Protein AF-0000000076683449 (afdb_homodimer)

Organism: NCBI:txid1408189

Secondary structure (DSSP, 8-state):
-----HHHHHHHHHHHHHHHHHHHHHTTT----SSS-THHHHHHHHHHHHHHHHHHHHHHH---EEETTTB----SSSEEEEEEEEESHHHHHHT-S--EEEEEEEETTEEEEEEEEEGGGTEEEEEETTTEEEETTEEE---TTS-SPPEEEE--S---TTSSS-HHHHHHHHHHHHHH--EEEB-S-HHHHHHHHHTTS-SEEEE----HHHHHHHHHHHHHTT-EEE-TTSSBP-TT--SEEEESHHHHHHHHHHHHTSPPPTT---/-----HHHHHHHHHHHHHHHHHHHHHTTT----SSS-HHHHHHHHHHHHHHHHHHHHHHHH---EEETTTB----SSSEEEEEEEEESHHHHHHT-S--EEEEEEEETTEEEEEEEEEGGGTEEEEEETTTEEEETTEEE---TTS-SPPEEEE------TT-SS-HHHHHHHHHHHHHH--EEEB-S-HHHHHHHHHTTS-SEEEE----HHHHHHHHHHHHHTT-EEE-TTSSBP-TT--SEEEESHHHHHHHHHHHHTSPPPTT---

Structure (mmCIF, N/CA/C/O backbone):
data_AF-0000000076683449-model_v1
#
loop_
_entity.id
_entity.type
_entity.pdbx_description
1 polymer 'Inositol phosphatase'
#
loop_
_atom_site.group_PDB
_atom_site.id
_atom_site.type_symbol
_atom_site.label_atom_id
_atom_site.label_alt_id
_atom_site.label_comp_id
_atom_site.label_asym_id
_atom_site.label_entity_id
_atom_site.label_seq_id
_atom_site.pdbx_PDB_ins_code
_atom_site.Cartn_x
_atom_site.Cartn_y
_atom_site.Cartn_z
_atom_site.occupancy
_atom_site.B_iso_or_equiv
_atom_site.auth_seq_id
_atom_site.auth_comp_id
_atom_site.auth_asym_id
_atom_site.auth_atom_id
_atom_site.pdbx_PDB_model_num
ATOM 1 N N . MET A 1 1 ? 2.51 -33.469 -29.297 1 37.62 1 MET A N 1
ATOM 2 C CA . MET A 1 1 ? 1.954 -32.25 -28.781 1 37.62 1 MET A CA 1
ATOM 3 C C . MET A 1 1 ? 2.986 -31.109 -28.828 1 37.62 1 MET A C 1
ATOM 5 O O . MET A 1 1 ? 4.094 -31.266 -28.297 1 37.62 1 MET A O 1
ATOM 9 N N . GLU A 1 2 ? 3.062 -30.234 -29.75 1 46.03 2 GLU A N 1
ATOM 10 C CA . GLU A 1 2 ? 4.07 -29.234 -30.078 1 46.03 2 GLU A CA 1
ATOM 11 C C . GLU A 1 2 ? 4.504 -28.469 -28.828 1 46.03 2 GLU A C 1
ATOM 13 O O . GLU A 1 2 ? 3.719 -28.312 -27.891 1 46.03 2 GLU A O 1
ATOM 18 N N . ALA A 1 3 ? 5.844 -28.422 -28.5 1 62.47 3 ALA A N 1
ATOM 19 C CA . ALA A 1 3 ? 6.527 -27.922 -27.312 1 62.47 3 ALA A CA 1
ATOM 20 C C . ALA A 1 3 ? 5.965 -26.578 -26.891 1 62.47 3 ALA A C 1
ATOM 22 O O . ALA A 1 3 ? 5.848 -25.656 -27.703 1 62.47 3 ALA A O 1
ATOM 23 N N . LEU A 1 4 ? 5.055 -26.547 -25.875 1 82.5 4 LEU A N 1
ATOM 24 C CA . LEU A 1 4 ? 4.492 -25.328 -25.312 1 82.5 4 LEU A CA 1
ATOM 25 C C . LEU A 1 4 ? 5.578 -24.281 -25.109 1 82.5 4 LEU A C 1
ATOM 27 O O . LEU A 1 4 ? 6.57 -24.531 -24.422 1 82.5 4 LEU A O 1
ATOM 31 N N . GLU A 1 5 ? 5.551 -23.266 -26.062 1 92.38 5 GLU A N 1
ATOM 32 C CA . GLU A 1 5 ? 6.516 -22.172 -25.938 1 92.38 5 GLU A CA 1
ATOM 33 C C . GLU A 1 5 ? 6.023 -21.094 -24.969 1 92.38 5 GLU A C 1
ATOM 35 O O . GLU A 1 5 ? 5.047 -20.406 -25.266 1 92.38 5 GLU A O 1
ATOM 40 N N . PRO A 1 6 ? 6.648 -20.984 -23.844 1 96.44 6 PRO A N 1
ATOM 41 C CA . PRO A 1 6 ? 6.16 -20.094 -22.781 1 96.44 6 PRO A CA 1
ATOM 42 C C . PRO A 1 6 ? 5.949 -18.656 -23.266 1 96.44 6 PRO A C 1
ATOM 44 O O . PRO A 1 6 ? 4.973 -18.016 -22.891 1 96.44 6 PRO A O 1
ATOM 47 N N . ARG A 1 7 ? 6.785 -18.172 -24.109 1 95.94 7 ARG A N 1
ATOM 48 C CA . ARG A 1 7 ? 6.656 -16.797 -24.594 1 95.94 7 ARG A CA 1
ATOM 49 C C . ARG A 1 7 ? 5.402 -16.641 -25.438 1 95.94 7 ARG A C 1
ATOM 51 O O . ARG A 1 7 ? 4.754 -15.586 -25.406 1 95.94 7 ARG A O 1
ATOM 58 N N . ALA A 1 8 ? 5.137 -17.594 -26.234 1 96.19 8 ALA A N 1
ATOM 59 C CA . ALA A 1 8 ? 3.912 -17.562 -27.031 1 96.19 8 ALA A CA 1
ATOM 60 C C . ALA A 1 8 ? 2.676 -17.578 -26.125 1 96.19 8 ALA A C 1
ATOM 62 O O . ALA A 1 8 ? 1.705 -16.859 -26.391 1 96.19 8 ALA A O 1
ATOM 63 N N . MET A 1 9 ? 2.748 -18.375 -25.141 1 97.75 9 MET A N 1
ATOM 64 C CA . MET A 1 9 ? 1.64 -18.453 -24.188 1 97.75 9 MET A CA 1
ATOM 65 C C . MET A 1 9 ? 1.485 -17.156 -23.422 1 97.75 9 MET A C 1
ATOM 67 O O . MET A 1 9 ? 0.369 -16.75 -23.094 1 97.75 9 MET A O 1
ATOM 71 N N . LEU A 1 10 ? 2.613 -16.531 -23.109 1 98.38 10 LEU A N 1
ATOM 72 C CA . LEU A 1 10 ? 2.582 -15.227 -22.438 1 98.38 10 LEU A CA 1
ATOM 73 C C . LEU A 1 10 ? 1.82 -14.203 -23.281 1 98.38 10 LEU A C 1
ATOM 75 O O . LEU A 1 10 ? 1.024 -13.43 -22.75 1 98.38 10 LEU A O 1
ATOM 79 N N . ALA A 1 11 ? 2.037 -14.219 -24.547 1 97.38 11 ALA A N 1
ATOM 80 C CA . ALA A 1 11 ? 1.354 -13.297 -25.453 1 97.38 11 ALA A CA 1
ATOM 81 C C . ALA A 1 11 ? -0.156 -13.516 -25.422 1 97.38 11 ALA A C 1
ATOM 83 O O . ALA A 1 11 ? -0.929 -12.555 -25.422 1 97.38 11 ALA A O 1
ATOM 84 N N . ILE A 1 12 ? -0.563 -14.75 -25.406 1 97.38 12 ILE A N 1
ATOM 85 C CA . ILE A 1 12 ? -1.979 -15.094 -25.328 1 97.38 12 ILE A CA 1
ATOM 86 C C . ILE A 1 12 ? -2.557 -14.578 -24 1 97.38 12 ILE A C 1
ATOM 88 O O . ILE A 1 12 ? -3.637 -13.984 -23.984 1 97.38 12 ILE A O 1
ATOM 92 N N . ALA A 1 13 ? -1.862 -14.789 -22.969 1 98.44 13 ALA A N 1
ATOM 93 C CA . ALA A 1 13 ? -2.301 -14.375 -21.625 1 98.44 13 ALA A CA 1
ATOM 94 C C . ALA A 1 13 ? -2.443 -12.852 -21.547 1 98.44 13 ALA A C 1
ATOM 96 O O . ALA A 1 13 ? -3.428 -12.344 -21.016 1 98.44 13 ALA A O 1
ATOM 97 N N . GLU A 1 14 ? -1.454 -12.117 -22.062 1 98.31 14 GLU A N 1
ATOM 98 C CA . GLU A 1 14 ? -1.505 -10.656 -22.062 1 98.31 14 GLU A CA 1
ATOM 99 C C . GLU A 1 14 ? -2.703 -10.148 -22.844 1 98.31 14 GLU A C 1
ATOM 101 O O . GLU A 1 14 ? -3.391 -9.219 -22.406 1 98.31 14 GLU A O 1
ATOM 106 N N . ALA A 1 15 ? -2.924 -10.75 -23.969 1 97.69 15 ALA A N 1
ATOM 107 C CA . ALA A 1 15 ? -4.066 -10.359 -24.781 1 97.69 15 ALA A CA 1
ATOM 108 C C . ALA A 1 15 ? -5.379 -10.609 -24.062 1 97.69 15 ALA A C 1
ATOM 110 O O . ALA A 1 15 ? -6.305 -9.797 -24.141 1 97.69 15 ALA A O 1
ATOM 111 N N . ALA A 1 16 ? -5.465 -11.742 -23.422 1 98.38 16 ALA A N 1
ATOM 112 C CA . ALA A 1 16 ? -6.66 -12.055 -22.641 1 98.38 16 ALA A CA 1
ATOM 113 C C . ALA A 1 16 ? -6.902 -11.016 -21.562 1 98.38 16 ALA A C 1
ATOM 115 O O . ALA A 1 16 ? -8.031 -10.547 -21.375 1 98.38 16 ALA A O 1
ATOM 116 N N . LEU A 1 17 ? -5.84 -10.625 -20.844 1 98.44 17 LEU A N 1
ATOM 117 C CA . LEU A 1 17 ? -5.945 -9.656 -19.766 1 98.44 17 LEU A CA 1
ATOM 118 C C . LEU A 1 17 ? -6.324 -8.281 -20.297 1 98.44 17 LEU A C 1
ATOM 120 O O . LEU A 1 17 ? -7.055 -7.531 -19.656 1 98.44 17 LEU A O 1
ATOM 124 N N . ASP A 1 18 ? -5.852 -7.934 -21.5 1 97.94 18 ASP A N 1
ATOM 125 C CA . ASP A 1 18 ? -6.23 -6.676 -22.141 1 97.94 18 ASP A CA 1
ATOM 126 C C . ASP A 1 18 ? -7.742 -6.594 -22.328 1 97.94 18 ASP A C 1
ATOM 128 O O . ASP A 1 18 ? -8.336 -5.523 -22.188 1 97.94 18 ASP A O 1
ATOM 132 N N . GLU A 1 19 ? -8.367 -7.688 -22.562 1 97.06 19 GLU A N 1
ATOM 133 C CA . GLU A 1 19 ? -9.789 -7.727 -22.859 1 97.06 19 GLU A CA 1
ATOM 134 C C . GLU A 1 19 ? -10.625 -7.496 -21.594 1 97.06 19 GLU A C 1
ATOM 136 O O . GLU A 1 19 ? -11.781 -7.086 -21.688 1 97.06 19 GLU A O 1
ATOM 141 N N . VAL A 1 20 ? -10.008 -7.73 -20.438 1 96.44 20 VAL A N 1
ATOM 142 C CA . VAL A 1 20 ? -10.836 -7.684 -19.234 1 96.44 20 VAL A CA 1
ATOM 143 C C . VAL A 1 20 ? -10.398 -6.523 -18.344 1 96.44 20 VAL A C 1
ATOM 145 O O . VAL A 1 20 ? -10.992 -6.273 -17.297 1 96.44 20 VAL A O 1
ATOM 148 N N . GLU A 1 21 ? -9.391 -5.812 -18.688 1 94.31 21 GLU A N 1
ATOM 149 C CA . GLU A 1 21 ? -8.859 -4.73 -17.859 1 94.31 21 GLU A CA 1
ATOM 150 C C . GLU A 1 21 ? -9.922 -3.668 -17.594 1 94.31 21 GLU A C 1
ATOM 152 O O . GLU A 1 21 ? -9.992 -3.105 -16.5 1 94.31 21 GLU A O 1
ATOM 157 N N . GLY A 1 22 ? -10.672 -3.334 -18.594 1 90.81 22 GLY A N 1
ATOM 158 C CA . GLY A 1 22 ? -11.758 -2.375 -18.438 1 90.81 22 GLY A CA 1
ATOM 159 C C . GLY A 1 22 ? -12.781 -2.799 -17.406 1 90.81 22 GLY A C 1
ATOM 160 O O . GLY A 1 22 ? -13.266 -1.972 -16.625 1 90.81 22 GLY A O 1
ATOM 161 N N . LEU A 1 23 ? -13.148 -4.105 -17.375 1 90.06 23 LEU A N 1
ATOM 162 C CA . LEU A 1 23 ? -14.078 -4.652 -16.406 1 90.06 23 LEU A CA 1
ATOM 163 C C . LEU A 1 23 ? -13.539 -4.484 -14.984 1 90.06 23 LEU A C 1
ATOM 165 O O . LEU A 1 23 ? -14.289 -4.164 -14.062 1 90.06 23 LEU A O 1
ATOM 169 N N . PHE A 1 24 ? -12.258 -4.617 -14.852 1 91.62 24 PHE A N 1
ATOM 170 C CA . PHE A 1 24 ? -11.578 -4.504 -13.562 1 91.62 24 PHE A CA 1
ATOM 171 C C . PHE A 1 24 ? -11.641 -3.074 -13.039 1 91.62 24 PHE A C 1
ATOM 173 O O . PHE A 1 24 ? -11.984 -2.844 -11.883 1 91.62 24 PHE A O 1
ATOM 180 N N . ALA A 1 25 ? -11.344 -2.139 -13.883 1 86 25 ALA A N 1
ATOM 181 C CA . ALA A 1 25 ? -11.219 -0.737 -13.484 1 86 25 ALA A CA 1
ATOM 182 C C . ALA A 1 25 ? -12.594 -0.108 -13.258 1 86 25 ALA A C 1
ATOM 184 O O . ALA A 1 25 ? -12.742 0.782 -12.422 1 86 25 ALA A O 1
ATOM 185 N N . GLU A 1 26 ? -13.5 -0.483 -14.008 1 78.81 26 GLU A N 1
ATOM 186 C CA . GLU A 1 26 ? -14.836 0.098 -13.945 1 78.81 26 GLU A CA 1
ATOM 187 C C . GLU A 1 26 ? -15.492 -0.179 -12.594 1 78.81 26 GLU A C 1
ATOM 189 O O . GLU A 1 26 ? -16.297 0.627 -12.109 1 78.81 26 GLU A O 1
ATOM 194 N N . HIS A 1 27 ? -15.109 -1.203 -12.008 1 65.75 27 HIS A N 1
ATOM 195 C CA . HIS A 1 27 ? -15.812 -1.634 -10.812 1 65.75 27 HIS A CA 1
ATOM 196 C C . HIS A 1 27 ? -15.086 -1.184 -9.547 1 65.75 27 HIS A C 1
ATOM 198 O O . HIS A 1 27 ? -15.523 -1.47 -8.438 1 65.75 27 HIS A O 1
ATOM 204 N N . VAL A 1 28 ? -13.938 -0.548 -9.836 1 64.06 28 VAL A N 1
ATOM 205 C CA . VAL A 1 28 ? -13.164 -0.164 -8.664 1 64.06 28 VAL A CA 1
ATOM 206 C C . VAL A 1 28 ? -13.797 1.066 -8.008 1 64.06 28 VAL A C 1
ATOM 208 O O . VAL A 1 28 ? -14.039 2.074 -8.68 1 64.06 28 VAL A O 1
ATOM 211 N N . GLY A 1 29 ? -13.867 1.021 -6.867 1 54.19 29 GLY A N 1
ATOM 212 C CA . GLY A 1 29 ? -14.406 2.125 -6.09 1 54.19 29 GLY A CA 1
ATOM 213 C C . GLY A 1 29 ? -15.703 2.672 -6.648 1 54.19 29 GLY A C 1
ATOM 214 O O . GLY A 1 29 ? -16.016 3.854 -6.473 1 54.19 29 GLY A O 1
ATOM 215 N N . SER A 1 30 ? -16.219 2.027 -7.82 1 44.75 30 SER A N 1
ATOM 216 C CA . SER A 1 30 ? -17.484 2.586 -8.266 1 44.75 30 SER A CA 1
ATOM 217 C C . SER A 1 30 ? -18.125 3.451 -7.184 1 44.75 30 SER A C 1
ATOM 219 O O . SER A 1 30 ? -17.875 3.25 -5.996 1 44.75 30 SER A O 1
ATOM 221 N N . GLU A 1 31 ? -18.469 4.633 -7.746 1 41.03 31 GLU A N 1
ATOM 222 C CA . GLU A 1 31 ? -19.016 5.727 -6.949 1 41.03 31 GLU A CA 1
ATOM 223 C C . GLU A 1 31 ? -19.5 5.23 -5.59 1 41.03 31 GLU A C 1
ATOM 225 O O . GLU A 1 31 ? -20.078 4.145 -5.488 1 41.03 31 GLU A O 1
ATOM 230 N N . PRO A 1 32 ? -18.797 5.887 -4.438 1 37.31 32 PRO A N 1
ATOM 231 C CA . PRO A 1 32 ? -19.656 5.734 -3.258 1 37.31 32 PRO A CA 1
ATOM 232 C C . PRO A 1 32 ? -21.141 5.551 -3.615 1 37.31 32 PRO A C 1
ATOM 234 O O . PRO A 1 32 ? -21.797 6.516 -4 1 37.31 32 PRO A O 1
ATOM 237 N N . VAL A 1 33 ? -21.531 5.109 -4.688 1 32.28 33 VAL A N 1
ATOM 238 C CA . VAL A 1 33 ? -22.984 5.039 -4.863 1 32.28 33 VAL A CA 1
ATOM 239 C C . VAL A 1 33 ? -23.625 4.527 -3.58 1 32.28 33 VAL A C 1
ATOM 241 O O . VAL A 1 33 ? -23.219 3.498 -3.037 1 32.28 33 VAL A O 1
ATOM 244 N N . ILE A 1 34 ? -24.234 5.48 -2.85 1 30.62 34 ILE A N 1
ATOM 245 C CA . ILE A 1 34 ? -25.188 5.312 -1.763 1 30.62 34 ILE A CA 1
ATOM 246 C C . ILE A 1 34 ? -25.781 3.902 -1.802 1 30.62 34 ILE A C 1
ATOM 248 O O . ILE A 1 34 ? -26.281 3.404 -0.793 1 30.62 34 ILE A O 1
ATOM 252 N N . THR A 1 35 ? -26.234 3.479 -2.93 1 29.94 35 THR A N 1
ATOM 253 C CA . THR A 1 35 ? -27.266 2.459 -2.84 1 29.94 35 THR A CA 1
ATOM 254 C C . THR A 1 35 ? -26.656 1.085 -2.574 1 29.94 35 THR A C 1
ATOM 256 O O . THR A 1 35 ? -27.141 0.343 -1.714 1 29.94 35 THR A O 1
ATOM 259 N N . LYS A 1 36 ? -26.172 0.333 -3.645 1 36.41 36 LYS A N 1
ATOM 260 C CA . LYS A 1 36 ? -26.219 -1.112 -3.443 1 36.41 36 LYS A CA 1
ATOM 261 C C . LYS A 1 36 ? -25.047 -1.585 -2.58 1 36.41 36 LYS A C 1
ATOM 263 O O . LYS A 1 36 ? -24 -0.924 -2.514 1 36.41 36 LYS A O 1
ATOM 268 N N . ALA A 1 37 ? -25.062 -2.6 -1.804 1 39.03 37 ALA A N 1
ATOM 269 C CA . ALA A 1 37 ? -24.203 -3.305 -0.858 1 39.03 37 ALA A CA 1
ATOM 270 C C . ALA A 1 37 ? -22.828 -3.574 -1.463 1 39.03 37 ALA A C 1
ATOM 272 O O . ALA A 1 37 ? -22.719 -4.254 -2.484 1 39.03 37 ALA A O 1
ATOM 273 N N . ARG A 1 38 ? -21.688 -2.717 -1.407 1 45.72 38 ARG A N 1
ATOM 274 C CA . ARG A 1 38 ? -20.281 -2.791 -1.793 1 45.72 38 ARG A CA 1
ATOM 275 C C . ARG A 1 38 ? -19.828 -4.242 -1.91 1 45.72 38 ARG A C 1
ATOM 277 O O . ARG A 1 38 ? -19.047 -4.578 -2.799 1 45.72 38 ARG A O 1
ATOM 284 N N . GLY A 1 39 ? -20.109 -5.133 -0.988 1 50.47 39 GLY A N 1
ATOM 285 C CA . GLY A 1 39 ? -19.797 -6.555 -0.962 1 50.47 39 GLY A CA 1
ATOM 286 C C . GLY A 1 39 ? -20.234 -7.285 -2.219 1 50.47 39 GLY A C 1
ATOM 287 O O . GLY A 1 39 ? -19.531 -8.172 -2.705 1 50.47 39 GLY A O 1
ATOM 288 N N . ASP A 1 40 ? -21.125 -6.699 -2.932 1 61.97 40 ASP A N 1
ATOM 289 C CA . ASP A 1 40 ? -21.734 -7.391 -4.062 1 61.97 40 ASP A CA 1
ATOM 290 C C . ASP A 1 40 ? -21 -7.074 -5.363 1 61.97 40 ASP A C 1
ATOM 292 O O . ASP A 1 40 ? -20.891 -7.93 -6.242 1 61.97 40 ASP A O 1
ATOM 296 N N . PHE A 1 41 ? -20.203 -6 -5.344 1 67.38 41 PHE A N 1
ATOM 297 C CA . PHE A 1 41 ? -19.594 -5.555 -6.59 1 67.38 41 PHE A CA 1
ATOM 298 C C . PHE A 1 41 ? -18.312 -6.324 -6.867 1 67.38 41 PHE A C 1
ATOM 300 O O . PHE A 1 41 ? -18.062 -6.734 -8 1 67.38 41 PHE A O 1
ATOM 307 N N . ALA A 1 42 ? -17.562 -6.488 -5.824 1 75.19 42 ALA A N 1
ATOM 308 C CA . ALA A 1 42 ? -16.328 -7.25 -6.008 1 75.19 42 ALA A CA 1
ATOM 309 C C . ALA A 1 42 ? -16.625 -8.672 -6.465 1 75.19 42 ALA A C 1
ATOM 311 O O . ALA A 1 42 ? -15.93 -9.211 -7.328 1 75.19 42 ALA A O 1
ATOM 312 N N . THR A 1 43 ? -17.656 -9.062 -6 1 78.25 43 THR A N 1
ATOM 313 C CA . THR A 1 43 ? -18.078 -10.414 -6.363 1 78.25 43 THR A CA 1
ATOM 314 C C . THR A 1 43 ? -18.484 -10.477 -7.832 1 78.25 43 THR A C 1
ATOM 316 O O . THR A 1 43 ? -18.047 -11.375 -8.562 1 78.25 43 THR A O 1
ATOM 319 N N . GLU A 1 44 ? -19.203 -9.492 -8.211 1 85.5 44 GLU A N 1
ATOM 320 C CA . GLU A 1 44 ? -19.656 -9.461 -9.602 1 85.5 44 GLU A CA 1
ATOM 321 C C . GLU A 1 44 ? -18.484 -9.297 -10.555 1 85.5 44 GLU A C 1
ATOM 323 O O . GLU A 1 44 ? -18.422 -9.953 -11.602 1 85.5 44 GLU A O 1
ATOM 328 N N . ALA A 1 45 ? -17.625 -8.477 -10.188 1 89.69 45 ALA A N 1
ATOM 329 C CA . ALA A 1 45 ? -16.438 -8.266 -11 1 89.69 45 ALA A CA 1
ATOM 330 C C . ALA A 1 45 ? -15.594 -9.539 -11.086 1 89.69 45 ALA A C 1
ATOM 332 O O . ALA A 1 45 ? -15.125 -9.914 -12.164 1 89.69 45 ALA A O 1
ATOM 333 N N . ASP A 1 46 ? -15.461 -10.203 -10 1 92.75 46 ASP A N 1
ATOM 334 C CA . ASP A 1 46 ? -14.711 -11.453 -9.93 1 92.75 46 ASP A CA 1
ATOM 335 C C . ASP A 1 46 ? -15.258 -12.477 -10.914 1 92.75 46 ASP A C 1
ATOM 337 O O . ASP A 1 46 ? -14.5 -13.078 -11.68 1 92.75 46 ASP A O 1
ATOM 341 N N . LEU A 1 47 ? -16.5 -12.656 -10.914 1 93.69 47 LEU A N 1
ATOM 342 C CA . LEU A 1 47 ? -17.172 -13.664 -11.734 1 93.69 47 LEU A CA 1
ATOM 343 C C . LEU A 1 47 ? -17.094 -13.289 -13.211 1 93.69 47 LEU A C 1
ATOM 345 O O . LEU A 1 47 ? -16.828 -14.141 -14.062 1 93.69 47 LEU A O 1
ATOM 349 N N . ALA A 1 48 ? -17.328 -12.039 -13.5 1 94.44 48 ALA A N 1
ATOM 350 C CA . ALA A 1 48 ? -17.312 -11.57 -14.883 1 94.44 48 ALA A CA 1
ATOM 351 C C . ALA A 1 48 ? -15.914 -11.711 -15.484 1 94.44 48 ALA A C 1
ATOM 353 O O . ALA A 1 48 ? -15.766 -12.188 -16.609 1 94.44 48 ALA A O 1
ATOM 354 N N . ILE A 1 49 ? -14.945 -11.344 -14.742 1 96.25 49 ILE A N 1
ATOM 355 C CA . ILE A 1 49 ? -13.562 -11.391 -15.211 1 96.25 49 ILE A CA 1
ATOM 356 C C . ILE A 1 49 ? -13.133 -12.844 -15.422 1 96.25 49 ILE A C 1
ATOM 358 O O . ILE A 1 49 ? -12.586 -13.188 -16.469 1 96.25 49 ILE A O 1
ATOM 362 N N . GLU A 1 50 ? -13.398 -13.711 -14.477 1 97 50 GLU A N 1
ATOM 363 C CA . GLU A 1 50 ? -12.984 -15.102 -14.617 1 97 50 GLU A CA 1
ATOM 364 C C . GLU A 1 50 ? -13.695 -15.766 -15.797 1 97 50 GLU A C 1
ATOM 366 O O . GLU A 1 50 ? -13.078 -16.531 -16.531 1 97 50 GLU A O 1
ATOM 371 N N . THR A 1 51 ? -14.977 -15.477 -15.953 1 97 51 THR A N 1
ATOM 372 C CA . THR A 1 51 ? -15.734 -16.062 -17.047 1 97 51 THR A CA 1
ATOM 373 C C . THR A 1 51 ? -15.109 -15.688 -18.391 1 97 51 THR A C 1
ATOM 375 O O . THR A 1 51 ? -14.867 -16.562 -19.234 1 97 51 THR A O 1
ATOM 378 N N . LYS A 1 52 ? -14.82 -14.484 -18.531 1 97.56 52 LYS A N 1
ATOM 379 C CA . LYS A 1 52 ? -14.266 -14.008 -19.797 1 97.56 52 LYS A CA 1
ATOM 380 C C . LYS A 1 52 ? -12.859 -14.555 -20.016 1 97.56 52 LYS A C 1
ATOM 382 O O . LYS A 1 52 ? -12.523 -14.984 -21.125 1 97.56 52 LYS A O 1
ATOM 387 N N . LEU A 1 53 ? -12.055 -14.57 -19 1 98 53 LEU A N 1
ATOM 388 C CA . LEU A 1 53 ? -10.695 -15.094 -19.125 1 98 53 LEU A CA 1
ATOM 389 C C . LEU A 1 53 ? -10.727 -16.578 -19.469 1 98 53 LEU A C 1
ATOM 391 O O . LEU A 1 53 ? -9.953 -17.047 -20.312 1 98 53 LEU A O 1
ATOM 395 N N . ARG A 1 54 ? -11.594 -17.359 -18.812 1 97.38 54 ARG A N 1
ATOM 396 C CA . ARG A 1 54 ? -11.734 -18.781 -19.094 1 97.38 54 ARG A CA 1
ATOM 397 C C . ARG A 1 54 ? -12.062 -19 -20.562 1 97.38 54 ARG A C 1
ATOM 399 O O . ARG A 1 54 ? -11.469 -19.875 -21.219 1 97.38 54 ARG A O 1
ATOM 406 N N . GLN A 1 55 ? -12.977 -18.234 -21.062 1 97.56 55 GLN A N 1
ATOM 407 C CA . GLN A 1 55 ? -13.398 -18.375 -22.453 1 97.56 55 GLN A CA 1
ATOM 408 C C . GLN A 1 55 ? -12.242 -18.094 -23.406 1 97.56 55 GLN A C 1
ATOM 410 O O . GLN A 1 55 ? -11.969 -18.906 -24.297 1 97.56 55 GLN A O 1
ATOM 415 N N . ILE A 1 56 ? -11.523 -17.016 -23.188 1 97.75 56 ILE A N 1
ATOM 416 C CA . ILE A 1 56 ? -10.461 -16.594 -24.094 1 97.75 56 ILE A CA 1
ATOM 417 C C . ILE A 1 56 ? -9.297 -17.578 -24.016 1 97.75 56 ILE A C 1
ATOM 419 O O . ILE A 1 56 ? -8.789 -18.031 -25.047 1 97.75 56 ILE A O 1
ATOM 423 N N . LEU A 1 57 ? -8.891 -17.938 -22.828 1 97.69 57 LEU A N 1
ATOM 424 C CA . LEU A 1 57 ? -7.715 -18.781 -22.656 1 97.69 57 LEU A CA 1
ATOM 425 C C . LEU A 1 57 ? -7.961 -20.188 -23.203 1 97.69 57 LEU A C 1
ATOM 427 O O . LEU A 1 57 ? -7.086 -20.766 -23.844 1 97.69 57 LEU A O 1
ATOM 431 N N . THR A 1 58 ? -9.164 -20.719 -22.938 1 96.44 58 THR A N 1
ATOM 432 C CA . THR A 1 58 ? -9.5 -22.047 -23.469 1 96.44 58 THR A CA 1
ATOM 433 C C . THR A 1 58 ? -9.539 -22.031 -25 1 96.44 58 THR A C 1
ATOM 435 O O . THR A 1 58 ? -9 -22.922 -25.641 1 96.44 58 THR A O 1
ATOM 438 N N . MET A 1 59 ? -10.078 -21.031 -25.531 1 96.81 59 MET A N 1
ATOM 439 C CA . MET A 1 59 ? -10.242 -20.922 -26.984 1 96.81 59 MET A CA 1
ATOM 440 C C . MET A 1 59 ? -8.891 -20.828 -27.672 1 96.81 59 MET A C 1
ATOM 442 O O . MET A 1 59 ? -8.664 -21.484 -28.688 1 96.81 59 MET A O 1
ATOM 446 N N . TYR A 1 60 ? -7.984 -20.062 -27.125 1 96.12 60 TYR A N 1
ATOM 447 C CA . TYR A 1 60 ? -6.773 -19.719 -27.859 1 96.12 60 TYR A CA 1
ATOM 448 C C . TYR A 1 60 ? -5.629 -20.672 -27.484 1 96.12 60 TYR A C 1
ATOM 450 O O . TYR A 1 60 ? -4.68 -20.828 -28.266 1 96.12 60 TYR A O 1
ATOM 458 N N . SER A 1 61 ? -5.652 -21.281 -26.344 1 95.75 61 SER A N 1
ATOM 459 C CA . SER A 1 61 ? -4.551 -22.156 -25.938 1 95.75 61 SER A CA 1
ATOM 460 C C . SER A 1 61 ? -4.977 -23.625 -25.953 1 95.75 61 SER A C 1
ATOM 462 O O . SER A 1 61 ? -4.129 -24.516 -25.953 1 95.75 61 SER A O 1
ATOM 464 N N . GLY A 1 62 ? -6.312 -23.891 -25.875 1 95.12 62 GLY A N 1
ATOM 465 C CA . GLY A 1 62 ? -6.824 -25.25 -25.797 1 95.12 62 GLY A CA 1
ATOM 466 C C . GLY A 1 62 ? -6.562 -25.906 -24.453 1 95.12 62 GLY A C 1
ATOM 467 O O . GLY A 1 62 ? -6.746 -27.109 -24.297 1 95.12 62 GLY A O 1
ATOM 468 N N . LEU A 1 63 ? -6.117 -25.188 -23.5 1 95.44 63 LEU A N 1
ATOM 469 C CA . LEU A 1 63 ? -5.734 -25.719 -22.188 1 95.44 63 LEU A CA 1
ATOM 470 C C . LEU A 1 63 ? -6.832 -25.469 -21.156 1 95.44 63 LEU A C 1
ATOM 472 O O . LEU A 1 63 ? -7.598 -24.516 -21.281 1 95.44 63 LEU A O 1
ATOM 476 N N . PRO A 1 64 ? -6.949 -26.328 -20.156 1 95.31 64 PRO A N 1
ATOM 477 C CA . PRO A 1 64 ? -7.93 -26.094 -19.094 1 95.31 64 PRO A CA 1
ATOM 478 C C . PRO A 1 64 ? -7.57 -24.906 -18.203 1 95.31 64 PRO A C 1
ATOM 480 O O . PRO A 1 64 ? -6.434 -24.438 -18.234 1 95.31 64 PRO A O 1
ATOM 483 N N . VAL A 1 65 ? -8.586 -24.438 -17.469 1 95.62 65 VAL A N 1
ATOM 484 C CA . VAL A 1 65 ? -8.422 -23.297 -16.578 1 95.62 65 VAL A CA 1
ATOM 485 C C . VAL A 1 65 ? -8.898 -23.641 -15.18 1 95.62 65 VAL A C 1
ATOM 487 O O . VAL A 1 65 ? -9.984 -24.203 -15.008 1 95.62 65 VAL A O 1
ATOM 490 N N . TYR A 1 66 ? -8.07 -23.438 -14.211 1 94.5 66 TYR A N 1
ATOM 491 C CA . TYR A 1 66 ? -8.375 -23.516 -12.789 1 94.5 66 TYR A CA 1
ATOM 492 C C . TYR A 1 66 ? -8.422 -22.109 -12.172 1 94.5 66 TYR A C 1
ATOM 494 O O . TYR A 1 66 ? -7.445 -21.359 -12.25 1 94.5 66 TYR A O 1
ATOM 502 N N . GLY A 1 67 ? -9.609 -21.781 -11.547 1 92.31 67 GLY A N 1
ATOM 503 C CA . GLY A 1 67 ? -9.75 -20.438 -11.031 1 92.31 67 GLY A CA 1
ATOM 504 C C . GLY A 1 67 ? -10.312 -20.391 -9.625 1 92.31 67 GLY A C 1
ATOM 505 O O . GLY A 1 67 ? -10.922 -21.359 -9.156 1 92.31 67 GLY A O 1
ATOM 506 N N . GLU A 1 68 ? -10.07 -19.312 -8.969 1 87.06 68 GLU A N 1
ATOM 507 C CA . GLU A 1 68 ? -10.539 -19.078 -7.602 1 87.06 68 GLU A CA 1
ATOM 508 C C . GLU A 1 68 ? -12.047 -19.234 -7.504 1 87.06 68 GLU A C 1
ATOM 510 O O . GLU A 1 68 ? -12.555 -19.859 -6.578 1 87.06 68 GLU A O 1
ATOM 515 N N . GLU A 1 69 ? -12.766 -18.672 -8.484 1 87.56 69 GLU A N 1
ATOM 516 C CA . GLU A 1 69 ? -14.211 -18.547 -8.359 1 87.56 69 GLU A CA 1
ATOM 517 C C . GLU A 1 69 ? -14.922 -19.812 -8.852 1 87.56 69 GLU A C 1
ATOM 519 O O . GLU A 1 69 ? -15.906 -20.25 -8.25 1 87.56 69 GLU A O 1
ATOM 524 N N . PHE A 1 70 ? -14.469 -20.422 -10.008 1 88.12 70 PHE A N 1
ATOM 525 C CA . PHE A 1 70 ? -15.188 -21.531 -10.617 1 88.12 70 PHE A CA 1
ATOM 526 C C . PHE A 1 70 ? -14.43 -22.844 -10.406 1 88.12 70 PHE A C 1
ATOM 528 O O . PHE A 1 70 ? -14.914 -23.906 -10.781 1 88.12 70 PHE A O 1
ATOM 535 N N . GLY A 1 71 ? -13.328 -22.703 -9.82 1 88.25 71 GLY A N 1
ATOM 536 C CA . GLY A 1 71 ? -12.562 -23.891 -9.508 1 88.25 71 GLY A CA 1
ATOM 537 C C . GLY A 1 71 ? -12.008 -24.594 -10.734 1 88.25 71 GLY A C 1
ATOM 538 O O . GLY A 1 71 ? -11.625 -23.938 -11.711 1 88.25 71 GLY A O 1
ATOM 539 N N . GLY A 1 72 ? -11.859 -25.953 -10.672 1 86.5 72 GLY A N 1
ATOM 540 C CA . GLY A 1 72 ? -11.219 -26.844 -11.641 1 86.5 72 GLY A CA 1
ATOM 541 C C . GLY A 1 72 ? -10.242 -27.812 -11 1 86.5 72 GLY A C 1
ATOM 542 O O . GLY A 1 72 ? -10.367 -28.141 -9.82 1 86.5 72 GLY A O 1
ATOM 543 N N . LYS A 1 73 ? -9.43 -28.297 -11.906 1 82.31 73 LYS A N 1
ATOM 544 C CA . LYS A 1 73 ? -8.453 -29.25 -11.398 1 82.31 73 LYS A CA 1
ATOM 545 C C . LYS A 1 73 ? -7.105 -28.578 -11.133 1 82.31 73 LYS A C 1
ATOM 547 O O . LYS A 1 73 ? -6.594 -27.844 -11.984 1 82.31 73 LYS A O 1
ATOM 552 N N . VAL A 1 74 ? -6.602 -28.859 -9.969 1 80.94 74 VAL A N 1
ATOM 553 C CA . VAL A 1 74 ? -5.301 -28.328 -9.578 1 80.94 74 VAL A CA 1
ATOM 554 C C . VAL A 1 74 ? -4.227 -28.828 -10.547 1 80.94 74 VAL A C 1
ATOM 556 O O . VAL A 1 74 ? -4.195 -30.016 -10.898 1 80.94 74 VAL A O 1
ATOM 559 N N . PRO A 1 75 ? -3.467 -27.969 -11.031 1 82.69 75 PRO A N 1
ATOM 560 C CA . PRO A 1 75 ? -2.486 -28.312 -12.062 1 82.69 75 PRO A CA 1
ATOM 561 C C . PRO A 1 75 ? -1.264 -29.031 -11.492 1 82.69 75 PRO A 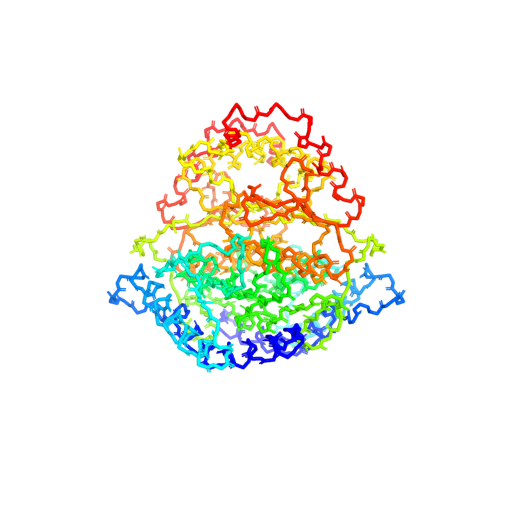C 1
ATOM 563 O O . PRO A 1 75 ? -0.131 -28.594 -11.703 1 82.69 75 PRO A O 1
ATOM 566 N N . GLU A 1 76 ? -1.438 -30.125 -10.852 1 86 76 GLU A N 1
ATOM 567 C CA . GLU A 1 76 ? -0.355 -30.922 -10.273 1 86 76 GLU A CA 1
ATOM 568 C C . GLU A 1 76 ? 0.422 -31.672 -11.352 1 86 76 GLU A C 1
ATOM 570 O O . GLU A 1 76 ? 1.652 -31.609 -11.398 1 86 76 GLU A O 1
ATOM 575 N N . GLN A 1 77 ? -0.318 -32.344 -12.273 1 86.25 77 GLN A N 1
ATOM 576 C CA . GLN A 1 77 ? 0.333 -33.219 -13.242 1 86.25 77 GLN A CA 1
ATOM 577 C C . GLN A 1 77 ? -0.012 -32.812 -14.672 1 86.25 77 GLN A C 1
ATOM 579 O O . GLN A 1 77 ? 0.228 -33.562 -15.617 1 86.25 77 GLN A O 1
ATOM 584 N N . HIS A 1 78 ? -0.58 -31.672 -14.812 1 87.69 78 HIS A N 1
ATOM 585 C CA . HIS A 1 78 ? -0.978 -31.25 -16.156 1 87.69 78 HIS A CA 1
ATOM 586 C C . HIS A 1 78 ? -0.708 -29.75 -16.359 1 87.69 78 HIS A C 1
ATOM 588 O O . HIS A 1 78 ? -0.192 -29.078 -15.469 1 87.69 78 HIS A O 1
ATOM 594 N N . THR A 1 79 ? -0.864 -29.406 -17.578 1 95.31 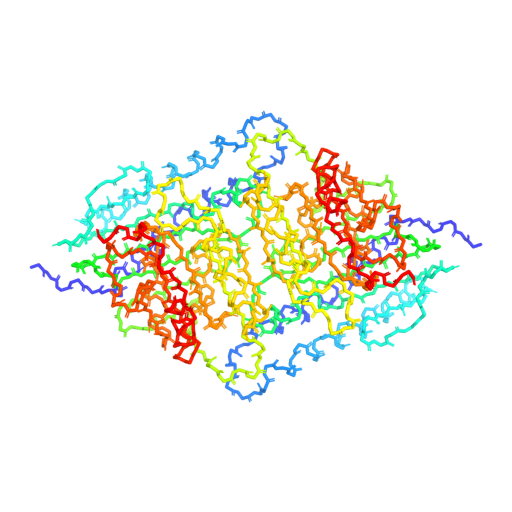79 THR A N 1
ATOM 595 C CA . THR A 1 79 ? -0.715 -28 -17.953 1 95.31 79 THR A CA 1
ATOM 596 C C . THR A 1 79 ? -2.061 -27.281 -17.906 1 95.31 79 THR A C 1
ATOM 598 O O . THR A 1 79 ? -3.039 -27.766 -18.5 1 95.31 79 THR A O 1
ATOM 601 N N . ALA A 1 80 ? -2.127 -26.266 -17.125 1 96.81 80 ALA A N 1
ATOM 602 C CA . ALA A 1 80 ? -3.385 -25.531 -17 1 96.81 80 ALA A CA 1
ATOM 603 C C . ALA A 1 80 ? -3.139 -24.078 -16.625 1 96.81 80 ALA A C 1
ATOM 605 O O . ALA A 1 80 ? -2.139 -23.766 -15.969 1 96.81 80 ALA A O 1
ATOM 606 N N . TRP A 1 81 ? -4.066 -23.25 -17.031 1 97.88 81 TRP A N 1
ATOM 607 C CA . TRP A 1 81 ? -4.09 -21.875 -16.547 1 97.88 81 TRP A CA 1
ATOM 608 C C . TRP A 1 81 ? -4.676 -21.797 -15.148 1 97.88 81 TRP A C 1
ATOM 610 O O . TRP A 1 81 ? -5.609 -22.531 -14.812 1 97.88 81 TRP A O 1
ATOM 620 N N . VAL A 1 82 ? -4.117 -20.922 -14.359 1 98.06 82 VAL A N 1
ATOM 621 C CA . VAL A 1 82 ? -4.605 -20.625 -13.016 1 98.06 82 VAL A CA 1
ATOM 622 C C . VAL A 1 82 ? -4.91 -19.125 -12.898 1 98.06 82 VAL A C 1
ATOM 624 O O . VAL A 1 82 ? -4.07 -18.297 -13.242 1 98.06 82 VAL A O 1
ATOM 627 N N . ILE A 1 83 ? -6.125 -18.797 -12.359 1 97.81 83 ILE A N 1
ATOM 628 C CA . ILE A 1 83 ? -6.574 -17.422 -12.391 1 97.81 83 ILE A CA 1
ATOM 629 C C . ILE A 1 83 ? -7.027 -16.984 -11 1 97.81 83 ILE A C 1
ATOM 631 O O . ILE A 1 83 ? -7.734 -17.734 -10.312 1 97.81 83 ILE A O 1
ATOM 635 N N . ASP A 1 84 ? -6.617 -15.875 -10.547 1 97.81 84 ASP A N 1
ATOM 636 C CA . ASP A 1 84 ? -7.25 -15.062 -9.516 1 97.81 84 ASP A CA 1
ATOM 637 C C . ASP A 1 84 ? -7.754 -13.742 -10.102 1 97.81 84 ASP A C 1
ATOM 639 O O . ASP A 1 84 ? -6.973 -12.82 -10.336 1 97.81 84 ASP A O 1
ATOM 643 N N . PRO A 1 85 ? -9.039 -13.609 -10.336 1 97.19 85 PRO A N 1
ATOM 644 C CA . PRO A 1 85 ? -9.547 -12.414 -11.016 1 97.19 85 PRO A CA 1
ATOM 645 C C . PRO A 1 85 ? -9.289 -11.133 -10.234 1 97.19 85 PRO A C 1
ATOM 647 O O . PRO A 1 85 ? -8.969 -10.094 -10.828 1 97.19 85 PRO A O 1
ATOM 650 N N . ILE A 1 86 ? -9.484 -11.18 -8.906 1 95.44 86 ILE A N 1
ATOM 651 C CA . ILE A 1 86 ? -9.227 -10.008 -8.07 1 95.44 86 ILE A CA 1
ATOM 652 C C . ILE A 1 86 ? -8.477 -10.43 -6.809 1 95.44 86 ILE A C 1
ATOM 654 O O . ILE A 1 86 ? -9.094 -10.805 -5.809 1 95.44 86 ILE A O 1
ATOM 658 N N . ASP A 1 87 ? -7.18 -10.375 -6.859 1 95.94 87 ASP A N 1
ATOM 659 C CA . ASP A 1 87 ? -6.352 -10.484 -5.66 1 95.94 87 ASP A CA 1
ATOM 660 C C . ASP A 1 87 ? -6.344 -9.18 -4.879 1 95.94 87 ASP A C 1
ATOM 662 O O . ASP A 1 87 ? -6.031 -8.117 -5.434 1 95.94 87 ASP A O 1
ATOM 666 N N . GLY A 1 88 ? -6.648 -9.289 -3.584 1 93.38 88 GLY A N 1
ATOM 667 C CA . GLY A 1 88 ? -6.871 -8.078 -2.805 1 93.38 88 GLY A CA 1
ATOM 668 C C . GLY A 1 88 ? -8.297 -7.566 -2.893 1 93.38 88 GLY A C 1
ATOM 669 O O . GLY A 1 88 ? -8.516 -6.379 -3.123 1 93.38 88 GLY A O 1
ATOM 670 N N . THR A 1 89 ? -9.234 -8.445 -2.732 1 90.81 89 THR A N 1
ATOM 671 C CA . THR A 1 89 ? -10.648 -8.156 -2.895 1 90.81 89 THR A CA 1
ATOM 672 C C . THR A 1 89 ? -11.094 -7.07 -1.915 1 90.81 89 THR A C 1
ATOM 674 O O . THR A 1 89 ? -11.906 -6.207 -2.26 1 90.81 89 THR A O 1
ATOM 677 N N . THR A 1 90 ? -10.57 -7.102 -0.71 1 88.56 90 THR A N 1
ATOM 678 C CA . THR A 1 90 ? -10.906 -6.082 0.276 1 88.56 90 THR A CA 1
ATOM 679 C C . THR A 1 90 ? -10.453 -4.703 -0.189 1 88.56 90 THR A C 1
ATOM 681 O O . THR A 1 90 ? -11.195 -3.727 -0.077 1 88.56 90 THR A O 1
ATOM 684 N N . ASN A 1 91 ? -9.211 -4.609 -0.673 1 92.44 91 ASN A N 1
ATOM 685 C CA . ASN A 1 91 ? -8.719 -3.359 -1.247 1 92.44 91 ASN A CA 1
ATOM 686 C C . ASN A 1 91 ? -9.594 -2.893 -2.406 1 92.44 91 ASN A C 1
ATOM 688 O O . ASN A 1 91 ? -9.977 -1.723 -2.473 1 92.44 91 ASN A O 1
ATOM 692 N N . TYR A 1 92 ? -9.938 -3.82 -3.234 1 91.69 92 TYR A N 1
ATOM 693 C CA . TYR A 1 92 ? -10.75 -3.543 -4.414 1 91.69 92 TYR A CA 1
ATOM 694 C C . TYR A 1 92 ? -12.102 -2.959 -4.02 1 91.69 92 TYR A C 1
ATOM 696 O O . TYR A 1 92 ? -12.516 -1.927 -4.551 1 91.69 92 TYR A O 1
ATOM 704 N N . ALA A 1 93 ? -12.695 -3.596 -3.139 1 86.44 93 ALA A N 1
ATOM 705 C CA . ALA A 1 93 ? -14.008 -3.164 -2.67 1 86.44 93 ALA A CA 1
ATOM 706 C C . ALA A 1 93 ? -13.93 -1.789 -2.012 1 86.44 93 ALA A C 1
ATOM 708 O O . ALA A 1 93 ? -14.883 -1.003 -2.088 1 86.44 93 ALA A O 1
ATOM 709 N N . ALA A 1 94 ? -12.805 -1.455 -1.433 1 86.31 94 ALA A N 1
ATOM 710 C CA . ALA A 1 94 ? -12.625 -0.201 -0.706 1 86.31 94 ALA A CA 1
ATOM 711 C C . ALA A 1 94 ? -12.102 0.896 -1.626 1 86.31 94 ALA A C 1
ATOM 713 O O . ALA A 1 94 ? -11.898 2.033 -1.195 1 86.31 94 ALA A O 1
ATOM 714 N N . GLY A 1 95 ? -11.805 0.565 -2.838 1 86.88 95 GLY A N 1
ATOM 715 C CA . GLY A 1 95 ? -11.242 1.523 -3.775 1 86.88 95 GLY A CA 1
ATOM 716 C C . GLY A 1 95 ? -9.766 1.793 -3.545 1 86.88 95 GLY A C 1
ATOM 717 O O . GLY A 1 95 ? -9.242 2.82 -3.979 1 86.88 95 GLY A O 1
ATOM 718 N N . PHE A 1 96 ? -9.156 0.967 -2.74 1 91.81 96 PHE A N 1
ATOM 719 C CA . PHE A 1 96 ? -7.715 1.061 -2.557 1 91.81 96 PHE A CA 1
ATOM 720 C C . PHE A 1 96 ? -6.977 0.354 -3.689 1 91.81 96 PHE A C 1
ATOM 722 O O . PHE A 1 96 ? -7.312 -0.779 -4.043 1 91.81 96 PHE A O 1
ATOM 729 N N . PRO A 1 97 ? -5.949 0.966 -4.277 1 94 97 PRO A N 1
ATOM 730 C CA . PRO A 1 97 ? -5.492 0.531 -5.602 1 94 97 PRO A CA 1
ATOM 731 C C . PRO A 1 97 ? -4.531 -0.651 -5.531 1 94 97 PRO A C 1
ATOM 733 O O . PRO A 1 97 ? -4.086 -1.151 -6.57 1 94 97 PRO A O 1
ATOM 736 N N . LEU A 1 98 ? -4.285 -1.163 -4.375 1 95.81 98 LEU A N 1
ATOM 737 C CA . LEU A 1 98 ? -3.375 -2.299 -4.262 1 95.81 98 LEU A CA 1
ATOM 738 C C . LEU A 1 98 ? -4.129 -3.615 -4.418 1 95.81 98 LEU A C 1
ATOM 740 O O . LEU A 1 98 ? -4.293 -4.359 -3.447 1 95.81 98 LEU A O 1
ATOM 744 N N . CYS A 1 99 ? -4.531 -3.879 -5.641 1 95.81 99 CYS A N 1
ATOM 745 C CA . CYS A 1 99 ? -5.199 -5.098 -6.086 1 95.81 99 CYS A CA 1
ATOM 746 C C . CYS A 1 99 ? -4.746 -5.484 -7.488 1 95.81 99 CYS A C 1
ATOM 748 O O . CYS A 1 99 ? -4.184 -4.664 -8.211 1 95.81 99 CYS A O 1
ATOM 750 N N . ALA A 1 100 ? -4.918 -6.742 -7.793 1 97.56 100 ALA A N 1
ATOM 751 C CA . ALA A 1 100 ? -4.34 -7.227 -9.047 1 97.56 100 ALA A CA 1
ATOM 752 C C . ALA A 1 100 ? -5.168 -8.375 -9.625 1 97.56 100 ALA A C 1
ATOM 754 O O . ALA A 1 100 ? -5.941 -9.008 -8.906 1 97.56 100 ALA A O 1
ATOM 755 N N . MET A 1 101 ? -5.059 -8.539 -10.938 1 98.25 101 MET A N 1
ATOM 756 C CA . MET A 1 101 ? -5.398 -9.797 -11.586 1 98.25 101 MET A CA 1
ATOM 757 C C . MET A 1 101 ? -4.168 -10.688 -11.727 1 98.25 101 MET A C 1
ATOM 759 O O . MET A 1 101 ? -3.105 -10.227 -12.141 1 98.25 101 MET A O 1
ATOM 763 N N . LEU A 1 102 ? -4.344 -11.945 -11.328 1 98.75 102 LEU A N 1
ATOM 764 C CA . LEU A 1 102 ? -3.232 -12.891 -11.398 1 98.75 102 LEU A CA 1
ATOM 765 C C . LEU A 1 10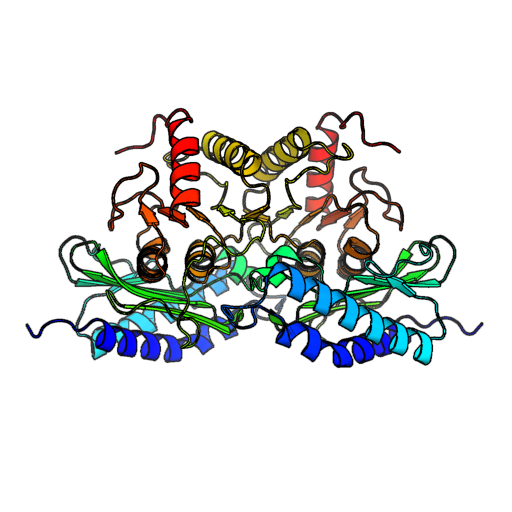2 ? -3.539 -14.016 -12.383 1 98.75 102 LEU A C 1
ATOM 767 O O . LEU A 1 102 ? -4.602 -14.633 -12.32 1 98.75 102 LEU A O 1
ATOM 771 N N . LEU A 1 103 ? -2.637 -14.203 -13.312 1 98.81 103 LEU A N 1
ATOM 772 C CA . LEU A 1 103 ? -2.77 -15.234 -14.336 1 98.81 103 LEU A CA 1
ATOM 773 C C . LEU A 1 103 ? -1.465 -16.016 -14.5 1 98.81 103 LEU A C 1
ATOM 775 O O . LEU A 1 103 ? -0.409 -15.414 -14.727 1 98.81 103 LEU A O 1
ATOM 779 N N . THR A 1 104 ? -1.591 -17.344 -14.367 1 98.69 104 THR A N 1
ATOM 780 C CA . THR A 1 104 ? -0.4 -18.188 -14.438 1 98.69 104 THR A CA 1
ATOM 781 C C . THR A 1 104 ? -0.66 -19.422 -15.281 1 98.69 104 THR A C 1
ATOM 783 O O . THR A 1 104 ? -1.749 -20 -15.234 1 98.69 104 THR A O 1
ATOM 786 N N . LEU A 1 105 ? 0.29 -19.781 -16.141 1 98.5 105 LEU A N 1
ATOM 787 C CA . LEU A 1 105 ? 0.305 -21.125 -16.719 1 98.5 105 LEU A CA 1
ATOM 788 C C . LEU A 1 105 ? 1.198 -22.062 -15.914 1 98.5 105 LEU A C 1
ATOM 790 O O . LEU A 1 105 ? 2.389 -21.781 -15.734 1 98.5 105 LEU A O 1
ATOM 794 N N . MET A 1 106 ? 0.531 -23.078 -15.461 1 97.75 106 MET A N 1
ATOM 795 C CA . MET A 1 106 ? 1.24 -24.109 -14.695 1 97.75 106 MET A CA 1
ATOM 796 C C . MET A 1 106 ? 1.559 -25.312 -15.562 1 97.75 106 MET A C 1
ATOM 798 O O . MET A 1 106 ? 0.775 -25.672 -16.438 1 97.75 106 MET A O 1
ATOM 802 N N . ARG A 1 107 ? 2.699 -25.891 -15.32 1 96.62 107 ARG A N 1
ATOM 803 C CA . ARG A 1 107 ? 3.1 -27.156 -15.93 1 96.62 107 ARG A CA 1
ATOM 804 C C . ARG A 1 107 ? 3.797 -28.062 -14.922 1 96.62 107 ARG A C 1
ATOM 806 O O . ARG A 1 107 ? 4.844 -27.688 -14.375 1 96.62 107 ARG A O 1
ATOM 813 N N . GLN A 1 108 ? 3.156 -29.234 -14.688 1 93.94 108 GLN A N 1
ATOM 814 C CA . GLN A 1 108 ? 3.723 -30.219 -13.773 1 93.94 108 GLN A CA 1
ATOM 815 C C . GLN A 1 108 ? 4.016 -29.609 -12.406 1 93.94 108 GLN A C 1
ATOM 817 O O . GLN A 1 108 ? 5.113 -29.766 -11.875 1 93.94 108 GLN A O 1
ATOM 822 N N . GLY A 1 109 ? 3.137 -28.75 -12 1 95.19 109 GLY A N 1
ATOM 823 C CA . GLY A 1 109 ? 3.184 -28.234 -10.641 1 95.19 109 GLY A CA 1
ATOM 824 C C . GLY A 1 109 ? 4.043 -26.984 -10.508 1 95.19 109 GLY A C 1
ATOM 825 O O . GLY A 1 109 ? 4.199 -26.453 -9.414 1 95.19 109 GLY A O 1
ATOM 826 N N . GLU A 1 110 ? 4.574 -26.531 -11.656 1 96.31 110 GLU A N 1
ATOM 827 C CA . GLU A 1 110 ? 5.43 -25.344 -11.633 1 96.31 110 GLU A CA 1
ATOM 828 C C . GLU A 1 110 ? 4.918 -24.281 -12.594 1 96.31 110 GLU A C 1
ATOM 830 O O . GLU A 1 110 ? 4.391 -24.594 -13.664 1 96.31 110 GLU A O 1
ATOM 835 N N . PRO A 1 111 ? 5.113 -23.047 -12.195 1 98.12 111 PRO A N 1
ATOM 836 C CA . PRO A 1 111 ? 4.695 -21.984 -13.125 1 98.12 111 PRO A CA 1
ATOM 837 C C . PRO A 1 111 ? 5.684 -21.781 -14.273 1 98.12 111 PRO A C 1
ATOM 839 O O . PRO A 1 111 ? 6.898 -21.781 -14.047 1 98.12 111 PRO A O 1
ATOM 842 N N . ILE A 1 112 ? 5.152 -21.562 -15.461 1 98.19 112 ILE A N 1
ATOM 843 C CA . ILE A 1 112 ? 6.039 -21.344 -16.594 1 98.19 112 ILE A CA 1
ATOM 844 C C . ILE A 1 112 ? 5.703 -20.016 -17.266 1 98.19 112 ILE A C 1
ATOM 846 O O . ILE A 1 112 ? 6.504 -19.484 -18.047 1 98.19 112 ILE A O 1
ATOM 850 N N . VAL A 1 113 ? 4.523 -19.484 -17.062 1 98.75 113 VAL A N 1
ATOM 851 C CA . VAL A 1 113 ? 4.109 -18.125 -17.391 1 98.75 113 VAL A CA 1
ATOM 852 C C . VAL A 1 113 ? 3.418 -17.484 -16.203 1 98.75 113 VAL A C 1
ATOM 854 O O . VAL A 1 113 ? 2.639 -18.141 -15.5 1 98.75 113 VAL A O 1
ATOM 857 N N . GLY A 1 114 ? 3.748 -16.25 -15.891 1 98.88 114 GLY A N 1
ATOM 858 C CA . GLY A 1 114 ? 3.111 -15.539 -14.797 1 98.88 114 GLY A CA 1
ATOM 859 C C . GLY A 1 114 ? 2.91 -14.062 -15.07 1 98.88 114 GLY A C 1
ATOM 860 O O . GLY A 1 114 ? 3.826 -13.383 -15.539 1 98.88 114 GLY A O 1
ATOM 861 N N . ILE A 1 115 ? 1.67 -13.57 -14.797 1 98.94 115 ILE A N 1
ATOM 862 C CA . ILE A 1 115 ? 1.345 -12.156 -14.969 1 98.94 115 ILE A CA 1
ATOM 863 C C . ILE A 1 115 ? 0.653 -11.633 -13.711 1 98.94 115 ILE A C 1
ATOM 865 O O . ILE A 1 115 ? -0.27 -12.266 -13.188 1 98.94 115 ILE A O 1
ATOM 869 N N . THR A 1 116 ? 1.165 -10.656 -13.172 1 98.88 116 THR A N 1
ATOM 870 C CA . THR A 1 116 ? 0.484 -9.797 -12.211 1 98.88 116 THR A CA 1
ATOM 871 C C . THR A 1 116 ? 0.072 -8.477 -12.859 1 98.88 116 THR A C 1
ATOM 873 O O . THR A 1 116 ? 0.916 -7.613 -13.117 1 98.88 116 THR A O 1
ATOM 876 N N . SER A 1 117 ? -1.232 -8.344 -13.125 1 98.62 117 SER A N 1
ATOM 877 C CA . SER A 1 117 ? -1.756 -7.125 -13.727 1 98.62 117 SER A CA 1
ATOM 878 C C . SER A 1 117 ? -2.395 -6.219 -12.68 1 98.62 117 SER A C 1
ATOM 880 O O . SER A 1 117 ? -3.332 -6.621 -11.992 1 98.62 117 SER A O 1
ATOM 882 N N . MET A 1 118 ? -1.844 -5.035 -12.523 1 96.62 118 MET A N 1
ATOM 883 C CA . MET A 1 118 ? -2.334 -4.043 -11.578 1 96.62 118 MET A CA 1
ATOM 884 C C . MET A 1 118 ? -2.852 -2.805 -12.305 1 96.62 118 MET A C 1
ATOM 886 O O . MET A 1 118 ? -2.197 -1.76 -12.305 1 96.62 118 MET A O 1
ATOM 890 N N . PRO A 1 119 ? -4.062 -2.879 -12.82 1 94.75 119 PRO A N 1
ATOM 891 C CA . PRO A 1 119 ? -4.566 -1.805 -13.68 1 94.75 119 PRO A CA 1
ATOM 892 C C . PRO A 1 119 ? -4.617 -0.454 -12.977 1 94.75 119 PRO A C 1
ATOM 894 O O . PRO A 1 119 ? -4.344 0.581 -13.586 1 94.75 119 PRO A O 1
ATOM 897 N N . LEU A 1 120 ? -4.871 -0.446 -11.75 1 92.44 120 LEU A N 1
ATOM 898 C CA . LEU A 1 120 ? -5.035 0.808 -11.023 1 92.44 120 LEU A CA 1
ATOM 899 C C . LEU A 1 120 ? -3.682 1.445 -10.727 1 92.44 120 LEU A C 1
ATOM 901 O O . LEU A 1 120 ? -3.611 2.621 -10.359 1 92.44 120 LEU A O 1
ATOM 905 N N . LEU A 1 121 ? -2.652 0.726 -10.852 1 92.81 121 LEU A N 1
ATOM 906 C CA . LEU A 1 121 ? -1.292 1.238 -10.719 1 92.81 121 LEU A CA 1
ATOM 907 C C . LEU A 1 121 ? -0.639 1.412 -12.086 1 92.81 121 LEU A C 1
ATOM 909 O O . LEU A 1 121 ? 0.493 1.893 -12.18 1 92.81 121 LEU A O 1
ATOM 913 N N . ARG A 1 122 ? -1.303 0.981 -13.094 1 91.94 122 ARG A N 1
ATOM 914 C CA . ARG A 1 122 ? -0.788 0.996 -14.461 1 91.94 122 ARG A CA 1
ATOM 915 C C . ARG A 1 122 ? 0.522 0.222 -14.562 1 91.94 122 ARG A C 1
ATOM 917 O O . ARG A 1 122 ? 1.482 0.693 -15.172 1 91.94 122 ARG A O 1
ATOM 924 N N . ARG A 1 123 ? 0.5 -0.907 -13.961 1 95.06 123 ARG A N 1
ATOM 925 C CA . ARG A 1 123 ? 1.675 -1.774 -13.961 1 95.06 123 ARG A CA 1
ATOM 926 C C . ARG A 1 123 ? 1.29 -3.219 -14.266 1 95.06 123 ARG A C 1
ATOM 928 O O . ARG A 1 123 ? 0.257 -3.703 -13.797 1 95.06 123 ARG A O 1
ATOM 935 N N . ARG A 1 124 ? 2.078 -3.785 -15.086 1 98 124 ARG A N 1
ATOM 936 C CA . ARG A 1 124 ? 1.948 -5.215 -15.344 1 98 124 ARG A CA 1
ATOM 937 C C . ARG A 1 124 ? 3.305 -5.91 -15.266 1 98 124 ARG A C 1
ATOM 939 O O . ARG A 1 124 ? 4.23 -5.559 -16 1 98 124 ARG A O 1
ATOM 946 N N . VAL A 1 125 ? 3.402 -6.852 -14.375 1 98.56 125 VAL A N 1
ATOM 947 C CA . VAL A 1 125 ? 4.613 -7.652 -14.219 1 98.56 125 VAL A CA 1
ATOM 948 C C . VAL A 1 125 ? 4.449 -8.984 -14.953 1 98.56 125 VAL A C 1
ATOM 950 O O . VAL A 1 125 ? 3.449 -9.68 -14.766 1 98.56 125 VAL A O 1
ATOM 953 N N . THR A 1 126 ? 5.391 -9.305 -15.805 1 98.88 126 THR A N 1
ATOM 954 C CA . THR A 1 126 ? 5.277 -10.523 -16.609 1 98.88 126 THR A CA 1
ATOM 955 C C . THR A 1 126 ? 6.566 -11.328 -16.547 1 98.88 126 THR A C 1
ATOM 957 O O . THR A 1 126 ? 7.652 -10.766 -16.406 1 98.88 126 THR A O 1
ATOM 960 N N . ALA A 1 127 ? 6.387 -12.602 -16.625 1 98.81 127 ALA A N 1
ATOM 961 C CA . ALA A 1 127 ? 7.535 -13.5 -16.734 1 98.81 127 ALA A CA 1
ATOM 962 C C . ALA A 1 127 ? 7.168 -14.773 -17.484 1 98.81 127 ALA A C 1
ATOM 964 O O . ALA A 1 127 ? 6.051 -15.281 -17.344 1 98.81 127 ALA A O 1
ATOM 965 N N . ALA A 1 128 ? 8.039 -15.25 -18.281 1 98.69 128 ALA A N 1
ATOM 966 C CA . ALA A 1 128 ? 8.062 -16.594 -18.875 1 98.69 128 ALA A CA 1
ATOM 967 C C . ALA A 1 128 ? 9.352 -17.328 -18.5 1 98.69 128 ALA A C 1
ATOM 969 O O . ALA A 1 128 ? 10.422 -16.719 -18.438 1 98.69 128 ALA A O 1
ATOM 970 N N . LYS A 1 129 ? 9.125 -18.594 -18.266 1 97.81 129 LYS A N 1
ATOM 971 C CA . LYS A 1 129 ? 10.266 -19.375 -17.828 1 97.81 129 LYS A CA 1
ATOM 972 C C . LYS A 1 129 ? 11.469 -19.188 -18.75 1 97.81 129 LYS A C 1
ATOM 974 O O . LYS A 1 129 ? 11.359 -19.375 -19.969 1 97.81 129 LYS A O 1
ATOM 979 N N . GLY A 1 130 ? 12.547 -18.719 -18.188 1 97.5 130 GLY A N 1
ATOM 980 C CA . GLY A 1 130 ? 13.805 -18.562 -18.906 1 97.5 130 GLY A CA 1
ATOM 981 C C . GLY A 1 130 ? 13.914 -17.234 -19.641 1 97.5 130 GLY A C 1
ATOM 982 O O . GLY A 1 130 ? 14.875 -17 -20.359 1 97.5 130 GLY A O 1
ATOM 983 N N . SER A 1 131 ? 13 -16.297 -19.438 1 97.38 131 SER A N 1
ATOM 984 C CA . SER A 1 131 ? 12.977 -15.094 -20.25 1 97.38 131 SER A CA 1
ATOM 985 C C . SER A 1 131 ? 13.156 -13.844 -19.406 1 97.38 131 SER A C 1
ATOM 987 O O . SER A 1 131 ? 13.281 -12.734 -19.953 1 97.38 131 SER A O 1
ATOM 989 N N . GLY A 1 132 ? 13.188 -13.953 -18.156 1 98 132 GLY A N 1
ATOM 990 C CA . GLY A 1 132 ? 13.312 -12.781 -17.312 1 98 132 GLY A CA 1
ATOM 991 C C . GLY A 1 132 ? 11.969 -12.188 -16.906 1 98 132 GLY A C 1
ATOM 992 O O . GLY A 1 132 ? 10.922 -12.688 -17.328 1 98 132 GLY A O 1
ATOM 993 N N . THR A 1 133 ? 12.023 -11.242 -16.078 1 98.44 133 THR A N 1
ATOM 994 C CA . THR A 1 133 ? 10.844 -10.523 -15.609 1 98.44 133 THR A CA 1
ATOM 995 C C . THR A 1 133 ? 10.797 -9.117 -16.203 1 98.44 133 THR A C 1
ATOM 997 O O . THR A 1 133 ? 11.828 -8.453 -16.328 1 98.44 133 THR A O 1
ATOM 1000 N N . TYR A 1 134 ? 9.586 -8.688 -16.578 1 98.19 134 TYR A N 1
ATOM 1001 C CA . TYR A 1 134 ? 9.375 -7.379 -17.188 1 98.19 134 TYR A CA 1
ATOM 1002 C C . TYR A 1 134 ? 8.25 -6.629 -16.5 1 98.19 134 TYR A C 1
ATOM 1004 O O . TYR A 1 134 ? 7.281 -7.234 -16.031 1 98.19 134 TYR A O 1
ATOM 1012 N N . VAL A 1 135 ? 8.43 -5.309 -16.422 1 97.06 135 VAL A N 1
ATOM 1013 C CA . VAL A 1 135 ? 7.363 -4.406 -16 1 97.06 135 VAL A CA 1
ATOM 1014 C C . VAL A 1 135 ? 7.016 -3.457 -17.156 1 97.06 135 VAL A C 1
ATOM 1016 O O . VAL A 1 135 ? 7.863 -2.688 -17.609 1 97.06 135 VAL A O 1
ATOM 1019 N N . ASN A 1 136 ? 5.824 -3.57 -17.547 1 96.31 136 ASN A N 1
ATOM 1020 C CA . ASN A 1 136 ? 5.387 -2.771 -18.688 1 96.31 136 ASN A CA 1
ATOM 1021 C C . ASN A 1 136 ? 6.371 -2.871 -19.859 1 96.31 136 ASN A C 1
ATOM 1023 O O . ASN A 1 136 ? 6.734 -1.859 -20.453 1 96.31 136 ASN A O 1
ATOM 1027 N N . GLY A 1 137 ? 6.844 -4.02 -20.031 1 95.38 137 GLY A N 1
ATOM 1028 C CA . GLY A 1 137 ? 7.699 -4.285 -21.172 1 95.38 137 GLY A CA 1
ATOM 1029 C C . GLY A 1 137 ? 9.164 -4 -20.906 1 95.38 137 GLY A C 1
ATOM 1030 O O . GLY A 1 137 ? 10.023 -4.289 -21.75 1 95.38 137 GLY A O 1
ATOM 1031 N N . HIS A 1 138 ? 9.531 -3.514 -19.766 1 95.19 138 HIS A N 1
ATOM 1032 C CA . HIS A 1 138 ? 10.922 -3.236 -19.406 1 95.19 138 HIS A CA 1
ATOM 1033 C C . HIS A 1 138 ? 11.461 -4.293 -18.453 1 95.19 138 HIS A C 1
ATOM 1035 O O . HIS A 1 138 ? 10.844 -4.582 -17.422 1 95.19 138 HIS A O 1
ATOM 1041 N N . ARG A 1 139 ? 12.641 -4.801 -18.781 1 96.06 139 ARG A N 1
ATOM 1042 C CA . ARG A 1 139 ? 13.234 -5.844 -17.938 1 96.06 139 ARG A CA 1
ATOM 1043 C C . ARG A 1 139 ? 13.625 -5.301 -16.578 1 96.06 139 ARG A C 1
ATOM 1045 O O . ARG A 1 139 ? 14.133 -4.184 -16.469 1 96.06 139 ARG A O 1
ATOM 1052 N N . VAL A 1 140 ? 13.359 -6.082 -15.586 1 94.62 140 VAL A N 1
ATOM 1053 C CA . VAL A 1 140 ? 13.734 -5.703 -14.227 1 94.62 140 VAL A CA 1
ATOM 1054 C C . VAL A 1 140 ? 14.5 -6.844 -13.562 1 94.62 140 VAL A C 1
ATOM 1056 O O . VAL A 1 140 ? 14.492 -7.977 -14.047 1 94.62 140 VAL A O 1
ATOM 1059 N N . SER A 1 141 ? 15.211 -6.492 -12.492 1 93.81 141 SER A N 1
ATOM 1060 C CA . SER A 1 141 ? 15.922 -7.469 -11.672 1 93.81 141 SER A CA 1
ATOM 1061 C C . SER A 1 141 ? 15.891 -7.082 -10.195 1 93.81 141 SER A C 1
ATOM 1063 O O . SER A 1 141 ? 15.734 -5.906 -9.859 1 93.81 141 SER A O 1
ATOM 1065 N N . MET A 1 142 ? 15.906 -8.141 -9.406 1 91.75 142 MET A N 1
ATOM 1066 C CA . MET A 1 142 ? 16.062 -7.895 -7.98 1 91.75 142 MET A CA 1
ATOM 1067 C C . MET A 1 142 ? 17.516 -7.633 -7.625 1 91.75 142 MET A C 1
ATOM 1069 O O . MET A 1 142 ? 18.406 -8.398 -8.023 1 91.75 142 MET A O 1
ATOM 1073 N N . ASN A 1 143 ? 17.797 -6.371 -7.266 1 77.44 143 ASN A N 1
ATOM 1074 C CA . ASN A 1 143 ? 19.172 -6.023 -6.957 1 77.44 143 ASN A CA 1
ATOM 1075 C C . ASN A 1 143 ? 19.359 -5.742 -5.469 1 77.44 143 ASN A C 1
ATOM 1077 O O . ASN A 1 143 ? 18.672 -4.891 -4.898 1 77.44 143 ASN A O 1
ATOM 1081 N N . ALA A 1 144 ? 20.297 -6.465 -4.875 1 65.06 144 ALA A N 1
ATOM 1082 C CA . ALA A 1 144 ? 20.594 -6.359 -3.449 1 65.06 144 ALA A CA 1
ATOM 1083 C C . ALA A 1 144 ? 21.391 -5.098 -3.152 1 65.06 144 ALA A C 1
ATOM 1085 O O . ALA A 1 144 ? 21.453 -4.645 -2.006 1 65.06 144 ALA A O 1
ATOM 1086 N N . GLU A 1 145 ? 21.938 -4.512 -4.145 1 61.75 145 GLU A N 1
ATOM 1087 C CA . GLU A 1 145 ? 22.969 -3.531 -3.871 1 61.75 145 GLU A CA 1
ATOM 1088 C C . GLU A 1 145 ? 22.438 -2.107 -3.969 1 61.75 145 GLU A C 1
ATOM 1090 O O . GLU A 1 145 ? 23.188 -1.171 -4.25 1 61.75 145 GLU A O 1
ATOM 1095 N N . SER A 1 146 ? 21.219 -1.872 -3.629 1 56.88 146 SER A N 1
ATOM 1096 C CA . SER A 1 146 ? 20.672 -0.557 -3.938 1 56.88 146 SER A CA 1
ATOM 1097 C C . SER A 1 146 ? 21.047 0.463 -2.867 1 56.88 146 SER A C 1
ATOM 1099 O O . SER A 1 146 ? 20.938 1.671 -3.088 1 56.88 146 SER A O 1
ATOM 1101 N N . GLY A 1 147 ? 21.812 0.063 -1.752 1 61.19 147 GLY A N 1
ATOM 1102 C CA . GLY A 1 147 ? 22.141 0.986 -0.678 1 61.19 147 GLY A CA 1
ATOM 1103 C C . GLY A 1 147 ? 20.922 1.531 0.037 1 61.19 147 GLY A C 1
ATOM 1104 O O . GLY A 1 147 ? 21.047 2.361 0.939 1 61.19 147 GLY A O 1
ATOM 1105 N N . ARG A 1 148 ? 19.812 1.096 -0.333 1 69 148 ARG A N 1
ATOM 1106 C CA . ARG A 1 148 ? 18.562 1.546 0.273 1 69 148 ARG A CA 1
ATOM 1107 C C . ARG A 1 148 ? 18.078 0.569 1.345 1 69 148 ARG A C 1
ATOM 1109 O O . ARG A 1 148 ? 18.5 -0.59 1.362 1 69 148 ARG A O 1
ATOM 1116 N N . PRO A 1 149 ? 17.234 1.228 2.223 1 78.31 149 PRO A N 1
ATOM 1117 C CA . PRO A 1 149 ? 16.656 0.303 3.197 1 78.31 149 PRO A CA 1
ATOM 1118 C C . PRO A 1 149 ? 15.867 -0.827 2.537 1 78.31 149 PRO A C 1
ATOM 1120 O O . PRO A 1 149 ? 15.188 -0.606 1.53 1 78.31 149 PRO A O 1
ATOM 1123 N N . VAL A 1 150 ? 16.078 -1.98 3.07 1 87.31 150 VAL A N 1
ATOM 1124 C CA . VAL A 1 150 ? 15.375 -3.16 2.574 1 87.31 150 VAL A CA 1
ATOM 1125 C C . VAL A 1 150 ? 13.953 -3.188 3.135 1 87.31 150 VAL A C 1
ATOM 1127 O O . VAL A 1 150 ? 13.766 -3.184 4.352 1 87.31 150 VAL A O 1
ATOM 1130 N N . SER A 1 151 ? 13.016 -3.127 2.248 1 93 151 SER A N 1
ATOM 1131 C CA . SER A 1 151 ? 11.617 -3.277 2.645 1 93 151 SER A CA 1
ATOM 1132 C C . SER A 1 151 ? 11.148 -4.723 2.482 1 93 151 SER A C 1
ATOM 1134 O O . SER A 1 151 ? 11.508 -5.391 1.512 1 93 151 SER A O 1
ATOM 1136 N N . ILE A 1 152 ? 10.367 -5.148 3.492 1 96.06 152 ILE A N 1
ATOM 1137 C CA . ILE A 1 152 ? 9.805 -6.492 3.445 1 96.06 152 ILE A CA 1
ATOM 1138 C C . ILE A 1 152 ? 8.289 -6.418 3.303 1 96.06 152 ILE A C 1
ATOM 1140 O O . ILE A 1 152 ? 7.617 -5.762 4.102 1 96.06 152 ILE A O 1
ATOM 1144 N N . ALA A 1 153 ? 7.766 -7 2.23 1 97.12 153 ALA A N 1
ATOM 1145 C CA . ALA A 1 153 ? 6.324 -7.199 2.15 1 97.12 153 ALA A CA 1
ATOM 1146 C C . ALA A 1 153 ? 5.883 -8.367 3.025 1 97.12 153 ALA A C 1
ATOM 1148 O O . ALA A 1 153 ? 6.383 -9.484 2.877 1 97.12 153 ALA A O 1
ATOM 1149 N N . PHE A 1 154 ? 4.949 -8.094 3.879 1 95.31 154 PHE A N 1
ATOM 1150 C CA . PHE A 1 154 ? 4.508 -9.094 4.844 1 95.31 154 PHE A CA 1
ATOM 1151 C C . PHE A 1 154 ? 3.023 -9.391 4.68 1 95.31 154 PHE A C 1
ATOM 1153 O O . PHE A 1 154 ? 2.203 -8.469 4.656 1 95.31 154 PHE A O 1
ATOM 1160 N N . GLY A 1 155 ? 2.717 -10.625 4.496 1 90.81 155 GLY A N 1
ATOM 1161 C CA . GLY A 1 155 ? 1.334 -11.047 4.324 1 90.81 155 GLY A CA 1
ATOM 1162 C C . GLY A 1 155 ? 0.459 -10.719 5.52 1 90.81 155 GLY A C 1
ATOM 1163 O O . GLY A 1 155 ? 0.961 -10.32 6.574 1 90.81 155 GLY A O 1
ATOM 1164 N N . SER A 1 156 ? -0.791 -10.922 5.34 1 75.88 156 SER A N 1
ATOM 1165 C CA . SER A 1 156 ? -1.801 -10.562 6.332 1 75.88 156 SER A CA 1
ATOM 1166 C C . SER A 1 156 ? -1.543 -11.266 7.66 1 75.88 156 SER A C 1
ATOM 1168 O O . SER A 1 156 ? -1.121 -12.422 7.688 1 75.88 156 SER A O 1
ATOM 1170 N N . VAL A 1 157 ? -1.728 -10.492 8.664 1 65.5 157 VAL A N 1
ATOM 1171 C CA . VAL A 1 157 ? -1.548 -11.031 10.008 1 65.5 157 VAL A CA 1
ATOM 1172 C C . VAL A 1 157 ? -2.84 -11.695 10.477 1 65.5 157 VAL A C 1
ATOM 1174 O O . VAL A 1 157 ? -2.936 -12.141 11.625 1 65.5 157 VAL A O 1
ATOM 1177 N N . ILE A 1 158 ? -3.732 -11.711 9.57 1 59.56 158 ILE A N 1
ATOM 1178 C CA . ILE A 1 158 ? -4.973 -12.406 9.906 1 59.56 158 ILE A CA 1
ATOM 1179 C C . ILE A 1 158 ? -4.801 -13.906 9.695 1 59.56 158 ILE A C 1
ATOM 1181 O O . ILE A 1 158 ? -4.363 -14.344 8.633 1 59.56 158 ILE A O 1
ATOM 1185 N N . ALA A 1 159 ? -4.84 -14.602 10.773 1 56.41 159 ALA A N 1
ATOM 1186 C CA . ALA A 1 159 ? -4.691 -16.047 10.695 1 56.41 159 ALA A CA 1
ATOM 1187 C C . ALA A 1 159 ? -5.969 -16.703 10.18 1 56.41 159 ALA A C 1
ATOM 1189 O O . ALA A 1 159 ? -7.07 -16.203 10.406 1 56.41 159 ALA A O 1
ATOM 1190 N N . ARG A 1 160 ? -5.77 -17.594 9.258 1 56 160 ARG A N 1
ATOM 1191 C CA . ARG A 1 160 ? -6.879 -18.453 8.859 1 56 160 ARG A CA 1
ATOM 1192 C C . ARG A 1 160 ? -7.363 -19.297 10.039 1 56 160 ARG A C 1
ATOM 1194 O O . ARG A 1 160 ? -6.602 -19.562 10.969 1 56 160 ARG A O 1
ATOM 1201 N N . SER A 1 161 ? -8.578 -19.406 9.945 1 51.31 161 SER A N 1
ATOM 1202 C CA . SER A 1 161 ? -9.227 -20.234 10.969 1 51.31 161 SER A CA 1
ATOM 1203 C C . SER A 1 161 ? -8.648 -21.641 10.992 1 51.31 161 SER A C 1
ATOM 1205 O O . SER A 1 161 ? -8.742 -22.344 12 1 51.31 161 SER A O 1
ATOM 1207 N N . ASP A 1 162 ? -8.094 -22.047 9.836 1 50.53 162 ASP A N 1
ATOM 1208 C CA . ASP A 1 162 ? -7.73 -23.469 9.781 1 50.53 162 ASP A CA 1
ATOM 1209 C C . ASP A 1 162 ? -6.465 -23.734 10.594 1 50.53 162 ASP A C 1
ATOM 1211 O O . ASP A 1 162 ? -6.027 -24.875 10.703 1 50.53 162 ASP A O 1
ATOM 1215 N N . GLY A 1 163 ? -5.871 -22.812 11.117 1 58.72 163 GLY A N 1
ATOM 1216 C CA . GLY A 1 163 ? -4.836 -23.016 12.117 1 58.72 163 GLY A CA 1
ATOM 1217 C C . GLY A 1 163 ? -3.441 -23.109 11.523 1 58.72 163 GLY A C 1
ATOM 1218 O O . GLY A 1 163 ? -2.469 -23.328 12.25 1 58.72 163 GLY A O 1
ATOM 1219 N N . THR A 1 164 ? -3.197 -23.203 10.164 1 66.44 164 THR A N 1
ATOM 1220 C CA . THR A 1 164 ? -1.872 -23.469 9.617 1 66.44 164 THR A CA 1
ATOM 1221 C C . THR A 1 164 ? -0.872 -22.406 10.07 1 66.44 164 THR A C 1
ATOM 1223 O O . THR A 1 164 ? 0.243 -22.734 10.484 1 66.44 164 THR A O 1
ATOM 1226 N N . PHE A 1 165 ? -1.171 -21.188 10.164 1 77.88 165 PHE A N 1
ATOM 1227 C CA . PHE A 1 165 ? -0.37 -20.094 10.695 1 77.88 165 PHE A CA 1
ATOM 1228 C C . PHE A 1 165 ? -1.186 -19.25 11.672 1 77.88 165 PHE A C 1
ATOM 1230 O O . PHE A 1 165 ? -1.779 -18.25 11.281 1 77.88 165 PHE A O 1
ATOM 1237 N N . PRO A 1 166 ? -1.046 -19.828 12.891 1 79.62 166 PRO A N 1
ATOM 1238 C CA . PRO A 1 166 ? -1.867 -19.094 13.859 1 79.62 166 PRO A CA 1
ATOM 1239 C C . PRO A 1 166 ? -1.478 -17.625 13.977 1 79.62 166 PRO A C 1
ATOM 1241 O O . PRO A 1 166 ? -0.334 -17.266 13.688 1 79.62 166 PRO A O 1
ATOM 1244 N N . ARG A 1 167 ? -2.355 -16.906 14.375 1 81.69 167 ARG A N 1
ATOM 1245 C CA . ARG A 1 167 ? -2.199 -15.461 14.484 1 81.69 167 ARG A CA 1
ATOM 1246 C C . ARG A 1 167 ? -1.009 -15.102 15.367 1 81.69 167 ARG A C 1
ATOM 1248 O O . ARG A 1 167 ? -0.227 -14.211 15.031 1 81.69 167 ARG A O 1
ATOM 1255 N N . ASP A 1 168 ? -0.905 -15.773 16.438 1 81.31 168 ASP A N 1
ATOM 1256 C CA . ASP A 1 168 ? 0.178 -15.477 17.375 1 81.31 168 ASP A CA 1
ATOM 1257 C C . ASP A 1 168 ? 1.541 -15.719 16.734 1 81.31 168 ASP A C 1
ATOM 1259 O O . ASP A 1 168 ? 2.488 -14.961 16.969 1 81.31 168 ASP A O 1
ATOM 1263 N N . TRP A 1 169 ? 1.617 -16.734 16 1 87 169 TRP A N 1
ATOM 1264 C CA . TRP A 1 169 ? 2.865 -17.047 15.312 1 87 169 TRP A CA 1
ATOM 1265 C C . TRP A 1 169 ? 3.182 -15.984 14.258 1 87 169 TRP A C 1
ATOM 1267 O O . TRP A 1 169 ? 4.328 -15.547 14.133 1 87 169 TRP A O 1
ATOM 1277 N N . ARG A 1 170 ? 2.203 -15.609 13.477 1 88.25 170 ARG A N 1
ATOM 1278 C CA . ARG A 1 170 ? 2.389 -14.578 12.461 1 88.25 170 ARG A CA 1
ATOM 1279 C C . ARG A 1 170 ? 2.836 -13.266 13.094 1 88.25 170 ARG A C 1
ATOM 1281 O O . ARG A 1 170 ? 3.695 -12.562 12.547 1 88.25 170 ARG A O 1
ATOM 1288 N N . GLN A 1 171 ? 2.264 -12.984 14.219 1 84.44 171 GLN A N 1
ATOM 1289 C CA . GLN A 1 171 ? 2.621 -11.758 14.922 1 84.44 171 GLN A CA 1
ATOM 1290 C C . GLN A 1 171 ? 4.055 -11.812 15.438 1 84.44 171 GLN A C 1
ATOM 1292 O O . GLN A 1 171 ? 4.777 -10.812 15.391 1 84.44 171 GLN A O 1
ATOM 1297 N N . LEU A 1 172 ? 4.398 -12.938 15.938 1 86.56 172 LEU A N 1
ATOM 1298 C CA . LEU A 1 172 ? 5.773 -13.125 16.391 1 86.56 172 LEU A CA 1
ATOM 1299 C C . LEU A 1 172 ? 6.746 -13.008 15.219 1 86.56 172 LEU A C 1
ATOM 1301 O O . LEU A 1 172 ? 7.797 -12.375 15.344 1 86.56 172 LEU A O 1
ATOM 1305 N N . LEU A 1 173 ? 6.383 -13.641 14.164 1 91.25 173 LEU A N 1
ATOM 1306 C CA . LEU A 1 173 ? 7.219 -13.562 12.977 1 91.25 173 LEU A CA 1
ATOM 1307 C C . LEU A 1 173 ? 7.359 -12.117 12.508 1 91.25 173 LEU A C 1
ATOM 1309 O O . LEU A 1 173 ? 8.469 -11.664 12.195 1 91.25 173 LEU A O 1
ATOM 1313 N N . LEU A 1 174 ? 6.266 -11.438 12.492 1 90.19 174 LEU A N 1
ATOM 1314 C CA . LEU A 1 174 ? 6.285 -10.031 12.102 1 90.19 174 LEU A CA 1
ATOM 1315 C C . LEU A 1 174 ? 7.23 -9.234 12.992 1 90.19 174 LEU A C 1
ATOM 1317 O O . LEU A 1 174 ? 8.008 -8.414 12.5 1 90.19 174 LEU A O 1
ATOM 1321 N N . SER A 1 175 ? 7.164 -9.453 14.227 1 87.12 175 SER A N 1
ATOM 1322 C CA . SER A 1 175 ? 8.016 -8.75 15.188 1 87.12 175 SER A CA 1
ATOM 1323 C C . SER A 1 175 ? 9.492 -9.039 14.93 1 87.12 175 SER A C 1
ATOM 1325 O O . SER A 1 175 ? 10.305 -8.117 14.891 1 87.12 175 SER A O 1
ATOM 1327 N N . LYS A 1 176 ? 9.805 -10.25 14.719 1 91.62 176 LYS A N 1
ATOM 1328 C CA . LYS A 1 176 ? 11.195 -10.648 14.516 1 91.62 176 LYS A CA 1
ATOM 1329 C C . LYS A 1 176 ? 11.727 -10.133 13.18 1 91.62 176 LYS A C 1
ATOM 1331 O O . LYS A 1 176 ? 12.875 -9.695 13.094 1 91.62 176 LYS A O 1
ATOM 1336 N N . VAL A 1 177 ? 10.93 -10.242 12.172 1 93.19 177 VAL A N 1
ATOM 1337 C CA . VAL A 1 177 ? 11.312 -9.688 10.883 1 93.19 177 VAL A CA 1
ATOM 1338 C C . VAL A 1 177 ? 11.531 -8.18 11.016 1 93.19 177 VAL A C 1
ATOM 1340 O O . VAL A 1 177 ? 12.516 -7.645 10.5 1 93.19 177 VAL A O 1
ATOM 1343 N N . GLY A 1 178 ? 10.648 -7.535 11.734 1 89.81 178 GLY A N 1
ATOM 1344 C CA . GLY A 1 178 ? 10.734 -6.098 11.922 1 89.81 178 GLY A CA 1
ATOM 1345 C C . GLY A 1 178 ? 11.984 -5.672 12.664 1 89.81 178 GLY A C 1
ATOM 1346 O O . GLY A 1 178 ? 12.492 -4.562 12.461 1 89.81 178 GLY A O 1
ATOM 1347 N N . GLU A 1 179 ? 12.461 -6.48 13.523 1 88.38 179 GLU A N 1
ATOM 1348 C CA . GLU A 1 179 ? 13.703 -6.199 14.242 1 88.38 179 GLU A CA 1
ATOM 1349 C C . GLU A 1 179 ? 14.891 -6.133 13.289 1 88.38 179 GLU A C 1
ATOM 1351 O O . GLU A 1 179 ? 15.773 -5.285 13.445 1 88.38 179 GLU A O 1
ATOM 1356 N N . ARG A 1 180 ? 14.859 -6.926 12.336 1 91.19 180 ARG A N 1
ATOM 1357 C CA . ARG A 1 180 ? 15.961 -6.992 11.391 1 91.19 180 ARG A CA 1
ATOM 1358 C C . ARG A 1 180 ? 15.742 -6.027 10.227 1 91.19 180 ARG A C 1
ATOM 1360 O O . ARG A 1 180 ? 16.688 -5.43 9.719 1 91.19 180 ARG A O 1
ATOM 1367 N N . TYR A 1 181 ? 14.508 -5.98 9.797 1 91.81 181 TYR A N 1
ATOM 1368 C CA . TYR A 1 181 ? 14.094 -5.129 8.688 1 91.81 181 TYR A CA 1
ATOM 1369 C C . TYR A 1 181 ? 12.969 -4.191 9.109 1 91.81 181 TYR A C 1
ATOM 1371 O O . TYR A 1 181 ? 11.789 -4.523 8.961 1 91.81 181 TYR A O 1
ATOM 1379 N N . PRO A 1 182 ? 13.289 -3.025 9.453 1 87.5 182 PRO A N 1
ATOM 1380 C CA . PRO A 1 182 ? 12.281 -2.141 10.039 1 87.5 182 PRO A CA 1
ATOM 1381 C C . PRO A 1 182 ? 11.289 -1.609 9.008 1 87.5 182 PRO A C 1
ATOM 1383 O O . PRO A 1 182 ? 10.234 -1.085 9.375 1 87.5 182 PRO A O 1
ATOM 1386 N N . THR A 1 183 ? 11.586 -1.687 7.781 1 91.12 183 THR A N 1
ATOM 1387 C CA . THR A 1 183 ? 10.695 -1.2 6.73 1 91.12 183 THR A CA 1
ATOM 1388 C C . THR A 1 183 ? 9.773 -2.314 6.246 1 91.12 183 THR A C 1
ATOM 1390 O O . THR A 1 183 ? 10.062 -2.967 5.238 1 91.12 183 THR A O 1
ATOM 1393 N N . ILE A 1 184 ? 8.641 -2.412 6.996 1 93.19 184 ILE A N 1
ATOM 1394 C CA . ILE A 1 184 ? 7.66 -3.443 6.684 1 93.19 184 ILE A CA 1
ATOM 1395 C C . ILE A 1 184 ? 6.5 -2.83 5.898 1 93.19 184 ILE A C 1
ATOM 1397 O O . ILE A 1 184 ? 6.086 -1.7 6.168 1 93.19 184 ILE A O 1
ATOM 1401 N N . ARG A 1 185 ? 6.023 -3.576 4.934 1 95.06 185 ARG A N 1
ATOM 1402 C CA . ARG A 1 185 ? 4.816 -3.213 4.195 1 95.06 185 ARG A CA 1
ATOM 1403 C C . ARG A 1 185 ? 3.771 -4.316 4.277 1 95.06 185 ARG A C 1
ATOM 1405 O O . ARG A 1 185 ? 4.098 -5.5 4.16 1 95.06 185 ARG A O 1
ATOM 1412 N N . ILE A 1 186 ? 2.562 -3.955 4.559 1 94.94 186 ILE A N 1
ATOM 1413 C CA . ILE A 1 186 ? 1.39 -4.82 4.465 1 94.94 186 ILE A CA 1
ATOM 1414 C C . ILE A 1 186 ? 0.386 -4.227 3.48 1 94.94 186 ILE A C 1
ATOM 1416 O O . ILE A 1 186 ? -0.348 -3.295 3.818 1 94.94 186 ILE A O 1
ATOM 1420 N N . THR A 1 187 ? 0.323 -4.801 2.33 1 95.69 187 THR A N 1
ATOM 1421 C CA . THR A 1 187 ? -0.457 -4.199 1.254 1 95.69 187 THR A CA 1
ATOM 1422 C C . THR A 1 187 ? -1.882 -4.746 1.248 1 95.69 187 THR A C 1
ATOM 1424 O O . THR A 1 187 ? -2.807 -4.074 0.785 1 95.69 187 THR A O 1
ATOM 1427 N N . GLY A 1 188 ? -2.049 -6.027 1.646 1 94.69 188 GLY A N 1
ATOM 1428 C CA . GLY A 1 188 ? -3.354 -6.668 1.604 1 94.69 188 GLY A CA 1
ATOM 1429 C C . GLY A 1 188 ? -3.588 -7.461 0.332 1 94.69 188 GLY A C 1
ATOM 1430 O O . GLY A 1 188 ? -4.684 -7.98 0.113 1 94.69 188 GLY A O 1
ATOM 1431 N N . SER A 1 189 ? -2.57 -7.586 -0.465 1 96.38 189 SER A N 1
ATOM 1432 C CA . SER A 1 189 ? -2.633 -8.336 -1.715 1 96.38 189 SER A CA 1
ATOM 1433 C C . SER A 1 189 ? -1.367 -9.164 -1.93 1 96.38 189 SER A C 1
ATOM 1435 O O . SER A 1 189 ? -0.271 -8.609 -2.033 1 96.38 189 SER A O 1
ATOM 1437 N N . VAL A 1 190 ? -1.534 -10.477 -2.016 1 96.88 190 VAL A N 1
ATOM 1438 C CA . VAL A 1 190 ? -0.409 -11.383 -2.227 1 96.88 190 VAL A CA 1
ATOM 1439 C C . VAL A 1 190 ? 0.261 -11.07 -3.564 1 96.88 190 VAL A C 1
ATOM 1441 O O . VAL A 1 190 ? 1.488 -10.977 -3.643 1 96.88 190 VAL A O 1
ATOM 1444 N N . GLY A 1 191 ? -0.566 -10.883 -4.555 1 98.12 191 GLY A N 1
ATOM 1445 C CA . GLY A 1 191 ? -0.046 -10.562 -5.879 1 98.12 191 GLY A CA 1
ATOM 1446 C C . GLY A 1 191 ? 0.758 -9.281 -5.91 1 98.12 191 GLY A C 1
ATOM 1447 O O . GLY A 1 191 ? 1.816 -9.219 -6.539 1 98.12 191 GLY A O 1
ATOM 1448 N N . VAL A 1 192 ? 0.265 -8.258 -5.223 1 97.88 192 VAL A N 1
ATOM 1449 C CA . VAL A 1 192 ? 0.98 -6.988 -5.168 1 97.88 192 VAL A CA 1
ATOM 1450 C C . VAL A 1 192 ? 2.305 -7.172 -4.43 1 97.88 192 VAL A C 1
ATOM 1452 O O . VAL A 1 192 ? 3.34 -6.664 -4.867 1 97.88 192 VAL A O 1
ATOM 1455 N N . ASP A 1 193 ? 2.295 -7.902 -3.377 1 97.88 193 ASP A N 1
ATOM 1456 C CA . ASP A 1 193 ? 3.504 -8.156 -2.598 1 97.88 193 ASP A CA 1
ATOM 1457 C C . ASP A 1 193 ? 4.559 -8.875 -3.439 1 97.88 193 ASP A C 1
ATOM 1459 O O . ASP A 1 193 ? 5.695 -8.414 -3.545 1 97.88 193 ASP A O 1
ATOM 1463 N N . LEU A 1 194 ? 4.137 -9.945 -4.02 1 98.56 194 LEU A N 1
ATOM 1464 C CA . LEU A 1 194 ? 5.078 -10.758 -4.785 1 98.56 194 LEU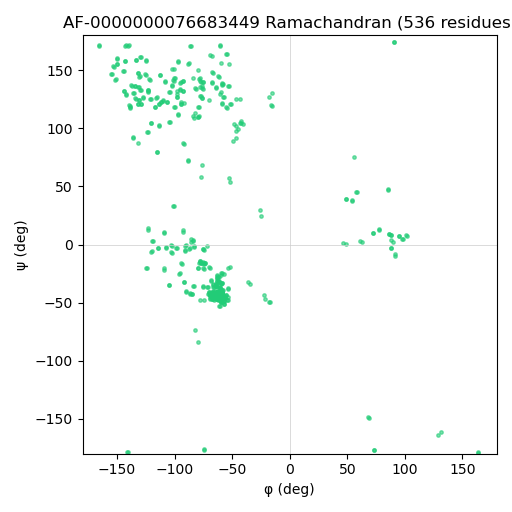 A CA 1
ATOM 1465 C C . LEU A 1 194 ? 5.516 -10.031 -6.055 1 98.56 194 LEU A C 1
ATOM 1467 O O . LEU A 1 194 ? 6.703 -10 -6.383 1 98.56 194 LEU A O 1
ATOM 1471 N N . GLY A 1 195 ? 4.566 -9.43 -6.758 1 98.19 195 GLY A N 1
ATOM 1472 C CA . GLY A 1 195 ? 4.898 -8.672 -7.949 1 98.19 195 GLY A CA 1
ATOM 1473 C C . GLY A 1 195 ? 5.84 -7.512 -7.676 1 98.19 195 GLY A C 1
ATOM 1474 O O . GLY A 1 195 ? 6.789 -7.285 -8.43 1 98.19 195 GLY A O 1
ATOM 1475 N N . SER A 1 196 ? 5.586 -6.773 -6.598 1 96.69 196 SER A N 1
ATOM 1476 C CA . SER A 1 196 ? 6.43 -5.637 -6.242 1 96.69 196 SER A CA 1
ATOM 1477 C C . SER A 1 196 ? 7.816 -6.094 -5.805 1 96.69 196 SER A C 1
ATOM 1479 O O . SER A 1 196 ? 8.805 -5.383 -6.004 1 96.69 196 SER A O 1
ATOM 1481 N N . THR A 1 197 ? 7.898 -7.25 -5.223 1 97.19 197 THR A N 1
ATOM 1482 C CA . THR A 1 197 ? 9.203 -7.828 -4.898 1 97.19 197 THR A CA 1
ATOM 1483 C C . THR A 1 197 ? 9.969 -8.172 -6.172 1 97.19 197 THR A C 1
ATOM 1485 O O . THR A 1 197 ? 11.148 -7.836 -6.297 1 97.19 197 THR A O 1
ATOM 1488 N N . ALA A 1 198 ? 9.273 -8.758 -7.098 1 97.81 198 ALA A N 1
ATOM 1489 C CA . ALA A 1 198 ? 9.891 -9.125 -8.367 1 97.81 198 ALA A CA 1
ATOM 1490 C C . ALA A 1 198 ? 10.414 -7.895 -9.102 1 97.81 198 ALA A C 1
ATOM 1492 O O . ALA A 1 198 ? 11.453 -7.953 -9.766 1 97.81 198 ALA A O 1
ATOM 1493 N N . MET A 1 199 ? 9.758 -6.82 -8.906 1 94.5 199 MET A N 1
ATOM 1494 C CA . MET A 1 199 ? 10.117 -5.574 -9.578 1 94.5 199 MET A CA 1
ATOM 1495 C C . MET A 1 199 ? 11.312 -4.918 -8.906 1 94.5 199 MET A C 1
ATOM 1497 O O . MET A 1 199 ? 11.883 -3.961 -9.438 1 94.5 199 MET A O 1
ATOM 1501 N N . GLY A 1 200 ? 11.562 -5.371 -7.762 1 92.25 200 GLY A N 1
ATOM 1502 C CA . GLY A 1 200 ? 12.703 -4.828 -7.039 1 92.25 200 GLY A CA 1
ATOM 1503 C C . GLY A 1 200 ? 12.312 -3.76 -6.035 1 92.25 200 GLY A C 1
ATOM 1504 O O . GLY A 1 200 ? 13.18 -3.141 -5.414 1 92.25 200 GLY A O 1
ATOM 1505 N N . ALA A 1 201 ? 11.102 -3.533 -5.867 1 92.31 201 ALA A N 1
ATOM 1506 C CA . ALA A 1 201 ? 10.648 -2.533 -4.902 1 92.31 201 ALA A CA 1
ATOM 1507 C C . ALA A 1 201 ? 10.859 -3.014 -3.471 1 92.31 201 ALA A C 1
ATOM 1509 O O . ALA A 1 201 ? 11.125 -2.211 -2.572 1 92.31 201 ALA A O 1
ATOM 1510 N N . PHE A 1 202 ? 10.672 -4.281 -3.252 1 95 202 PHE A N 1
ATOM 1511 C CA . PHE A 1 202 ? 10.922 -4.895 -1.953 1 95 202 PHE A CA 1
ATOM 1512 C C . PHE A 1 202 ? 12.109 -5.852 -2.027 1 95 202 PHE A C 1
ATOM 1514 O O . PHE A 1 202 ? 12.312 -6.52 -3.043 1 95 202 PHE A O 1
ATOM 1521 N N . GLY A 1 203 ? 12.852 -5.914 -0.95 1 95.56 203 GLY A N 1
ATOM 1522 C CA . GLY A 1 203 ? 13.977 -6.836 -0.886 1 95.56 203 GLY A CA 1
ATOM 1523 C C . GLY A 1 203 ? 13.562 -8.266 -0.585 1 95.56 203 GLY A C 1
ATOM 1524 O O . GLY A 1 203 ? 14.328 -9.203 -0.835 1 95.56 203 GLY A O 1
ATOM 1525 N N . GLY A 1 204 ? 12.391 -8.383 -0.032 1 97.25 204 GLY A N 1
ATOM 1526 C CA . GLY A 1 204 ? 11.859 -9.695 0.3 1 97.25 204 GLY A CA 1
ATOM 1527 C C . GLY A 1 204 ? 10.375 -9.672 0.613 1 97.25 204 GLY A C 1
ATOM 1528 O O . GLY A 1 204 ? 9.766 -8.602 0.688 1 97.25 204 GLY A O 1
ATOM 1529 N N . THR A 1 205 ? 9.836 -10.883 0.736 1 98.12 205 THR A N 1
ATOM 1530 C CA . THR A 1 205 ? 8.406 -11.023 1.009 1 98.12 205 THR A CA 1
ATOM 1531 C C . THR A 1 205 ? 8.125 -12.352 1.713 1 98.12 205 THR A C 1
ATOM 1533 O O . THR A 1 205 ? 8.828 -13.336 1.497 1 98.12 205 THR A O 1
ATOM 1536 N N . VAL A 1 206 ? 7.121 -12.273 2.58 1 96.69 206 VAL A N 1
ATOM 1537 C CA . VAL A 1 206 ? 6.547 -13.453 3.229 1 96.69 206 VAL A CA 1
ATOM 1538 C C . VAL A 1 206 ? 5.031 -13.445 3.062 1 96.69 206 VAL A C 1
ATOM 1540 O O . VAL A 1 206 ? 4.363 -12.477 3.436 1 96.69 206 VAL A O 1
ATOM 1543 N N . THR A 1 207 ? 4.547 -14.43 2.475 1 94.69 207 THR A N 1
ATOM 1544 C CA . THR A 1 207 ? 3.098 -14.586 2.391 1 94.69 207 THR A CA 1
ATOM 1545 C C . THR A 1 207 ? 2.664 -15.938 2.945 1 94.69 207 THR A C 1
ATOM 1547 O O . THR A 1 207 ? 3.449 -16.891 2.967 1 94.69 207 THR A O 1
ATOM 1550 N N . PHE A 1 208 ? 1.363 -16.047 3.369 1 92.5 208 PHE A N 1
ATOM 1551 C CA . PHE A 1 208 ? 0.862 -17.234 4.047 1 92.5 208 PHE A CA 1
ATOM 1552 C C . PHE A 1 208 ? -0.261 -17.891 3.246 1 92.5 208 PHE A C 1
ATOM 1554 O O . PHE A 1 208 ? -0.854 -18.875 3.686 1 92.5 208 PHE A O 1
ATOM 1561 N N . SER A 1 209 ? -0.519 -17.328 2.09 1 91.19 209 SER A N 1
ATOM 1562 C CA . SER A 1 209 ? -1.624 -17.875 1.309 1 91.19 209 SER A CA 1
ATOM 1563 C C . SER A 1 209 ? -1.349 -19.312 0.887 1 91.19 209 SER A C 1
ATOM 1565 O O . SER A 1 209 ? -0.266 -19.625 0.384 1 91.19 209 SER A O 1
ATOM 1567 N N . PRO A 1 210 ? -2.326 -20.141 1.04 1 89.44 210 PRO A N 1
ATOM 1568 C CA . PRO A 1 210 ? -2.162 -21.531 0.607 1 89.44 210 PRO A CA 1
ATOM 1569 C C . PRO A 1 210 ? -2.592 -21.75 -0.842 1 89.44 210 PRO A C 1
ATOM 1571 O O . PRO A 1 210 ? -2.539 -22.891 -1.34 1 89.44 210 PRO A O 1
ATOM 1574 N N . HIS A 1 211 ? -3.049 -20.734 -1.499 1 92.88 211 HIS A N 1
ATOM 1575 C CA . HIS A 1 211 ? -3.682 -20.922 -2.799 1 92.88 211 HIS A CA 1
ATOM 1576 C C . HIS A 1 211 ? -2.688 -20.703 -3.934 1 92.88 211 HIS A C 1
ATOM 1578 O O . HIS A 1 211 ? -2.016 -19.656 -3.979 1 92.88 211 HIS A O 1
ATOM 1584 N N . VAL A 1 212 ? -2.715 -21.578 -4.82 1 95.62 212 VAL A N 1
ATOM 1585 C CA . VAL A 1 212 ? -1.806 -21.547 -5.961 1 95.62 212 VAL A CA 1
ATOM 1586 C C . VAL A 1 212 ? -2.09 -20.312 -6.809 1 95.62 212 VAL A C 1
ATOM 1588 O O . VAL A 1 212 ? -1.166 -19.688 -7.34 1 95.62 212 VAL A O 1
ATOM 1591 N N . TRP A 1 213 ? -3.348 -19.859 -6.914 1 96.81 213 TRP A N 1
ATOM 1592 C CA . TRP A 1 213 ? -3.715 -18.75 -7.781 1 96.81 213 TRP A CA 1
ATOM 1593 C C . TRP A 1 213 ? -3.236 -17.422 -7.191 1 96.81 213 TRP A C 1
ATOM 1595 O O . TRP A 1 213 ? -3.109 -16.422 -7.91 1 96.81 213 TRP A O 1
ATOM 1605 N N . ASP A 1 214 ? -2.887 -17.406 -5.934 1 96.44 214 ASP A N 1
ATOM 1606 C CA . ASP A 1 214 ? -2.344 -16.219 -5.289 1 96.44 214 ASP A CA 1
ATOM 1607 C C . ASP A 1 214 ? -0.841 -16.094 -5.531 1 96.44 214 ASP A C 1
ATOM 1609 O O . ASP A 1 214 ? -0.314 -14.992 -5.672 1 96.44 214 ASP A O 1
ATOM 1613 N N . ASN A 1 215 ? -0.18 -17.219 -5.574 1 97.44 215 ASN A N 1
ATOM 1614 C CA . ASN A 1 215 ? 1.265 -17.25 -5.371 1 97.44 215 ASN A CA 1
ATOM 1615 C C . ASN A 1 215 ? 2.014 -17.469 -6.68 1 97.44 215 ASN A C 1
ATOM 1617 O O . ASN A 1 215 ? 3.096 -16.922 -6.883 1 97.44 215 ASN A O 1
ATOM 1621 N N . ALA A 1 216 ? 1.472 -18.234 -7.566 1 98.38 216 ALA A N 1
ATOM 1622 C CA . ALA A 1 216 ? 2.211 -18.859 -8.664 1 98.38 216 ALA A CA 1
ATOM 1623 C C . ALA A 1 216 ? 2.85 -17.812 -9.562 1 98.38 216 ALA A C 1
ATOM 1625 O O . ALA A 1 216 ? 4.02 -17.922 -9.93 1 98.38 216 ALA A O 1
ATOM 1626 N N . ALA A 1 217 ? 2.082 -16.781 -9.906 1 98.81 217 ALA A N 1
ATOM 1627 C CA . ALA A 1 217 ? 2.629 -15.75 -10.789 1 98.81 217 ALA A CA 1
ATOM 1628 C C . ALA A 1 217 ? 3.863 -15.102 -10.172 1 98.81 217 ALA A C 1
ATOM 1630 O O . ALA A 1 217 ? 4.91 -15.008 -10.812 1 98.81 217 ALA A O 1
ATOM 1631 N N . GLY A 1 218 ? 3.723 -14.711 -8.938 1 98.88 218 GLY A N 1
ATOM 1632 C CA . GLY A 1 218 ? 4.812 -14.047 -8.242 1 98.88 218 GLY A CA 1
ATOM 1633 C C . GLY A 1 218 ? 6.027 -14.93 -8.047 1 98.88 218 GLY A C 1
ATOM 1634 O O . GLY A 1 218 ? 7.164 -14.453 -8.109 1 98.88 218 GLY A O 1
ATOM 1635 N N . VAL A 1 219 ? 5.793 -16.188 -7.816 1 98.81 219 VAL A N 1
ATOM 1636 C CA . VAL A 1 219 ? 6.875 -17.156 -7.652 1 98.81 219 VAL A CA 1
ATOM 1637 C C . VAL A 1 219 ? 7.766 -17.141 -8.898 1 98.81 219 VAL A C 1
ATOM 1639 O O . VAL A 1 219 ? 8.984 -17 -8.789 1 98.81 219 VAL A O 1
ATOM 1642 N N . LEU A 1 220 ? 7.191 -17.266 -10.039 1 98.88 220 LEU A N 1
ATOM 1643 C CA . LEU A 1 220 ? 7.961 -17.281 -11.273 1 98.88 220 LEU A CA 1
ATOM 1644 C C . LEU A 1 220 ? 8.633 -15.922 -11.508 1 98.88 220 LEU A C 1
ATOM 1646 O O . LEU A 1 220 ? 9.805 -15.859 -11.867 1 98.88 220 LEU A O 1
ATOM 1650 N N . GLN A 1 221 ? 7.887 -14.844 -11.281 1 98.88 221 GLN A N 1
ATOM 1651 C CA . GLN A 1 221 ? 8.398 -13.5 -11.531 1 98.88 221 GLN A CA 1
ATOM 1652 C C . GLN A 1 221 ? 9.641 -13.219 -10.688 1 98.88 221 GLN A C 1
ATOM 1654 O O . GLN A 1 221 ? 10.625 -12.68 -11.188 1 98.88 221 GLN A O 1
ATOM 1659 N N . ILE A 1 222 ? 9.609 -13.57 -9.445 1 98.75 222 ILE A N 1
ATOM 1660 C CA . ILE A 1 222 ? 10.734 -13.32 -8.555 1 98.75 222 ILE A CA 1
ATOM 1661 C C . ILE A 1 222 ? 11.93 -14.172 -8.977 1 98.75 222 ILE A C 1
ATOM 1663 O O . ILE A 1 222 ? 13.055 -13.68 -9.039 1 98.75 222 ILE A O 1
ATOM 1667 N N . ALA A 1 223 ? 11.68 -15.445 -9.312 1 98.69 223 ALA A N 1
ATOM 1668 C CA . ALA A 1 223 ? 12.758 -16.312 -9.758 1 98.69 223 ALA A CA 1
ATOM 1669 C C . ALA A 1 223 ? 13.422 -15.773 -11.016 1 98.69 223 ALA A C 1
ATOM 1671 O O . ALA A 1 223 ? 14.648 -15.688 -11.094 1 98.69 223 ALA A O 1
ATOM 1672 N N . GLU A 1 224 ? 12.617 -15.367 -11.992 1 98.62 224 GLU A N 1
ATOM 1673 C CA . GLU A 1 224 ? 13.117 -14.859 -13.273 1 98.62 224 GLU A CA 1
ATOM 1674 C C . GLU A 1 224 ? 13.797 -13.508 -13.102 1 98.62 224 GLU A C 1
ATOM 1676 O O . GLU A 1 224 ? 14.562 -13.078 -13.961 1 98.62 224 GLU A O 1
ATOM 1681 N N . ALA A 1 225 ? 13.508 -12.82 -12.016 1 97.81 225 ALA A N 1
ATOM 1682 C CA . ALA A 1 225 ? 14.141 -11.539 -11.719 1 97.81 225 ALA A CA 1
ATOM 1683 C C . ALA A 1 225 ? 15.453 -11.734 -10.969 1 97.81 225 ALA A C 1
ATOM 1685 O O . ALA A 1 225 ? 16.141 -10.766 -10.641 1 97.81 225 ALA A O 1
ATOM 1686 N N . GLY A 1 226 ? 15.773 -12.938 -10.656 1 97.38 226 GLY A N 1
ATOM 1687 C CA . GLY A 1 226 ? 17.047 -13.242 -10.016 1 97.38 226 GLY A CA 1
ATOM 1688 C C . GLY A 1 226 ? 16.922 -13.453 -8.516 1 97.38 226 GLY A C 1
ATOM 1689 O O . GLY A 1 226 ? 17.922 -13.602 -7.816 1 97.38 226 GLY A O 1
ATOM 1690 N N . GLY A 1 227 ? 15.711 -13.508 -8.023 1 98 227 GLY A N 1
ATOM 1691 C CA . GLY A 1 227 ? 15.492 -13.758 -6.609 1 98 227 GLY A CA 1
ATOM 1692 C C . GLY A 1 227 ? 15.445 -15.234 -6.262 1 98 227 GLY A C 1
ATOM 1693 O O . GLY A 1 227 ? 15.414 -16.078 -7.156 1 98 227 GLY A O 1
ATOM 1694 N N . ILE A 1 228 ? 15.445 -15.469 -4.957 1 98.31 228 ILE A N 1
ATOM 1695 C CA . ILE A 1 228 ? 15.25 -16.812 -4.418 1 98.31 228 ILE A CA 1
ATOM 1696 C C . ILE A 1 228 ? 13.812 -16.953 -3.912 1 98.31 228 ILE A C 1
ATOM 1698 O O . ILE A 1 228 ? 13.281 -16.047 -3.264 1 98.31 228 ILE A O 1
ATOM 1702 N N . VAL A 1 229 ? 13.211 -18.094 -4.227 1 98.62 229 VAL A N 1
ATOM 1703 C CA . VAL A 1 229 ? 11.836 -18.344 -3.812 1 98.62 229 VAL A CA 1
ATOM 1704 C C . VAL A 1 229 ? 11.703 -19.75 -3.254 1 98.62 229 VAL A C 1
ATOM 1706 O O . VAL A 1 229 ? 12.141 -20.719 -3.887 1 98.62 229 VAL A O 1
ATOM 1709 N N . THR A 1 230 ? 11.094 -19.922 -2.072 1 98.5 230 THR A N 1
ATOM 1710 C CA . THR A 1 230 ? 10.797 -21.188 -1.433 1 98.5 230 THR A CA 1
ATOM 1711 C C . THR A 1 230 ? 9.453 -21.125 -0.707 1 98.5 230 THR A C 1
ATOM 1713 O O . THR A 1 230 ? 8.812 -20.078 -0.668 1 98.5 230 THR A O 1
ATOM 1716 N N . ASP A 1 231 ? 8.984 -22.266 -0.254 1 96.69 231 ASP A N 1
ATOM 1717 C CA . ASP A 1 231 ? 7.914 -22.203 0.74 1 96.69 231 ASP A CA 1
ATOM 1718 C C . ASP A 1 231 ? 8.453 -21.781 2.102 1 96.69 231 ASP A C 1
ATOM 1720 O O . ASP A 1 231 ? 9.625 -21.422 2.227 1 96.69 231 ASP A O 1
ATOM 1724 N N . LEU A 1 232 ? 7.645 -21.734 3.141 1 93.94 232 LEU A N 1
ATOM 1725 C CA . LEU A 1 232 ? 8.031 -21.172 4.426 1 93.94 232 LEU A CA 1
ATOM 1726 C C . LEU A 1 232 ? 8.961 -22.109 5.184 1 93.94 232 LEU A C 1
ATOM 1728 O O . LEU A 1 232 ? 9.555 -21.734 6.191 1 93.94 232 LEU A O 1
ATOM 1732 N N . GLN A 1 233 ? 9.172 -23.297 4.578 1 92.75 233 GLN A N 1
ATOM 1733 C CA . GLN A 1 233 ? 10.102 -24.25 5.18 1 92.75 233 GLN A CA 1
ATOM 1734 C C . GLN A 1 233 ? 11.438 -24.25 4.449 1 92.75 233 GLN A C 1
ATOM 1736 O O . GLN A 1 233 ? 12.336 -25.016 4.793 1 92.75 233 GLN A O 1
ATOM 1741 N N . GLY A 1 234 ? 11.562 -23.484 3.459 1 96 234 GLY A N 1
ATOM 1742 C CA . GLY A 1 234 ? 12.812 -23.375 2.713 1 96 234 GLY A CA 1
ATOM 1743 C C . GLY A 1 234 ? 12.914 -24.391 1.586 1 96 234 GLY A C 1
ATOM 1744 O O . GLY A 1 234 ? 13.961 -24.5 0.947 1 96 234 GLY A O 1
ATOM 1745 N N . LYS A 1 235 ? 11.875 -25.094 1.308 1 97 235 LYS A N 1
ATOM 1746 C CA . LYS A 1 235 ? 11.852 -26.078 0.229 1 97 235 LYS A CA 1
ATOM 1747 C C . LYS A 1 235 ? 11.453 -25.422 -1.095 1 97 235 LYS A C 1
ATOM 1749 O O . LYS A 1 235 ? 10.766 -24.406 -1.109 1 97 235 LYS A O 1
ATOM 1754 N N . PRO A 1 236 ? 11.852 -26.031 -2.211 1 97.31 236 PRO A N 1
ATOM 1755 C CA . PRO A 1 236 ? 11.406 -25.5 -3.502 1 97.31 236 PRO A CA 1
ATOM 1756 C C . PRO A 1 236 ? 9.883 -25.359 -3.59 1 97.31 236 PRO A C 1
ATOM 1758 O O . PRO A 1 236 ? 9.156 -26.25 -3.146 1 97.31 236 PRO A O 1
ATOM 1761 N N . TRP A 1 237 ? 9.422 -24.297 -4.105 1 97.5 237 TRP A N 1
ATOM 1762 C CA . TRP A 1 237 ? 7.984 -24.031 -4.18 1 97.5 237 TRP A CA 1
ATOM 1763 C C . TRP A 1 237 ? 7.332 -24.859 -5.281 1 97.5 237 TRP A C 1
ATOM 1765 O O . TRP A 1 237 ? 7.895 -25 -6.375 1 97.5 237 TRP A O 1
ATOM 1775 N N . ARG A 1 238 ? 6.152 -25.375 -5.012 1 95.75 238 ARG A N 1
ATOM 1776 C CA . ARG A 1 238 ? 5.301 -26.062 -5.973 1 95.75 238 ARG A CA 1
ATOM 1777 C C . ARG A 1 238 ? 3.834 -25.703 -5.762 1 95.75 238 ARG A C 1
ATOM 1779 O O . ARG A 1 238 ? 3.5 -24.938 -4.859 1 95.75 238 ARG A O 1
ATOM 1786 N N . HIS A 1 239 ? 2.967 -26.266 -6.531 1 95.06 239 HIS A N 1
ATOM 1787 C CA . HIS A 1 239 ? 1.546 -25.938 -6.559 1 95.06 239 HIS A CA 1
ATOM 1788 C C . HIS A 1 239 ? 0.9 -26.156 -5.195 1 95.06 239 HIS A C 1
ATOM 1790 O O . HIS A 1 239 ? -0.113 -25.531 -4.871 1 95.06 239 HIS A O 1
ATOM 1796 N N . ASP A 1 240 ? 1.464 -27.016 -4.371 1 92.5 240 ASP A N 1
ATOM 1797 C CA . ASP A 1 240 ? 0.846 -27.391 -3.102 1 92.5 240 ASP A CA 1
ATOM 1798 C C . ASP A 1 240 ? 1.628 -26.812 -1.922 1 92.5 240 ASP A C 1
ATOM 1800 O O . ASP A 1 240 ? 1.383 -27.172 -0.77 1 92.5 240 ASP A O 1
ATOM 1804 N N . SER A 1 241 ? 2.572 -25.922 -2.215 1 92.81 241 SER A N 1
ATOM 1805 C CA . SER A 1 241 ? 3.338 -25.281 -1.156 1 92.81 241 SER A CA 1
ATOM 1806 C C . SER A 1 241 ? 2.455 -24.359 -0.321 1 92.81 241 SER A C 1
ATOM 1808 O O . SER A 1 241 ? 1.521 -23.734 -0.841 1 92.81 241 SER A O 1
ATOM 1810 N N . LEU A 1 242 ? 2.809 -24.281 0.913 1 88.88 242 LEU A N 1
ATOM 1811 C CA . LEU A 1 242 ? 2.121 -23.359 1.812 1 88.88 242 LEU A CA 1
ATOM 1812 C C . LEU A 1 242 ? 2.895 -22.062 1.947 1 88.88 242 LEU A C 1
ATOM 1814 O O . LEU A 1 242 ? 4 -22.031 2.496 1 88.88 242 LEU A O 1
ATOM 1818 N N . GLY A 1 243 ? 2.301 -21.078 1.427 1 93.69 243 GLY A N 1
ATOM 1819 C CA . GLY A 1 243 ? 2.92 -19.766 1.502 1 93.69 243 GLY A CA 1
ATOM 1820 C C . GLY A 1 243 ? 4.109 -19.609 0.576 1 93.69 243 GLY A C 1
ATOM 1821 O O . GLY A 1 243 ? 4.387 -20.484 -0.239 1 93.69 243 GLY A O 1
ATOM 1822 N N . VAL A 1 244 ? 4.734 -18.469 0.653 1 97.81 244 VAL A N 1
ATOM 1823 C CA . VAL A 1 244 ? 5.918 -18.141 -0.135 1 97.81 244 VAL A CA 1
ATOM 1824 C C . VAL A 1 244 ? 6.891 -17.328 0.711 1 97.81 244 VAL A C 1
ATOM 1826 O O . VAL A 1 244 ? 6.484 -16.406 1.427 1 97.81 244 VAL A O 1
ATOM 1829 N N . LEU A 1 245 ? 8.086 -17.734 0.745 1 98.38 245 LEU A N 1
ATOM 1830 C CA . LEU A 1 245 ? 9.227 -16.953 1.222 1 98.38 245 LEU A CA 1
ATOM 1831 C C . LEU A 1 245 ? 10.164 -16.594 0.072 1 98.38 245 LEU A C 1
ATOM 1833 O O . LEU A 1 245 ? 10.641 -17.484 -0.641 1 98.38 245 LEU A O 1
ATOM 1837 N N . ALA A 1 246 ? 10.398 -15.273 -0.111 1 98.69 246 ALA A N 1
ATOM 1838 C CA . ALA A 1 246 ? 11.203 -14.906 -1.273 1 98.69 246 ALA A CA 1
ATOM 1839 C C . ALA A 1 246 ? 11.992 -13.625 -1.013 1 98.69 246 ALA A C 1
ATOM 1841 O O . ALA A 1 246 ? 11.664 -12.867 -0.099 1 98.69 246 ALA A O 1
ATOM 1842 N N . GLY A 1 247 ? 13.031 -13.406 -1.786 1 97.88 247 GLY A N 1
ATOM 1843 C CA . GLY A 1 247 ? 13.852 -12.211 -1.715 1 97.88 247 GLY A CA 1
ATOM 1844 C C . GLY A 1 247 ? 15.195 -12.359 -2.406 1 97.88 247 GLY A C 1
ATOM 1845 O O . GLY A 1 247 ? 15.422 -13.344 -3.115 1 97.88 247 GLY A O 1
ATOM 1846 N N . THR A 1 248 ? 15.984 -11.289 -2.336 1 96.81 248 THR A N 1
ATOM 1847 C CA . THR A 1 248 ? 17.375 -11.469 -2.707 1 96.81 248 THR A CA 1
ATOM 1848 C C . THR A 1 248 ? 18.016 -12.586 -1.89 1 96.81 248 THR A C 1
ATOM 1850 O O . THR A 1 248 ? 17.469 -13.016 -0.877 1 96.81 248 THR A O 1
ATOM 1853 N N . GLU A 1 249 ? 19.125 -13 -2.385 1 96.06 249 GLU A N 1
ATOM 1854 C CA . GLU A 1 249 ? 19.766 -14.148 -1.751 1 96.06 249 GLU A CA 1
ATOM 1855 C C . GLU A 1 249 ? 19.969 -13.906 -0.257 1 96.06 249 GLU A C 1
ATOM 1857 O O . GLU A 1 249 ? 19.562 -14.734 0.566 1 96.06 249 GLU A O 1
ATOM 1862 N N . ASP A 1 250 ? 20.484 -12.781 0.102 1 95.75 250 ASP A N 1
ATOM 1863 C CA . ASP A 1 250 ? 20.781 -12.477 1.497 1 95.75 250 ASP A CA 1
ATOM 1864 C C . ASP A 1 250 ? 19.5 -12.289 2.309 1 95.75 250 ASP A C 1
ATOM 1866 O O . ASP A 1 250 ? 19.406 -12.75 3.447 1 95.75 250 ASP A O 1
ATOM 1870 N N . VAL A 1 251 ? 18.578 -11.641 1.728 1 97.06 251 VAL A N 1
ATOM 1871 C CA . VAL A 1 251 ? 17.344 -11.359 2.441 1 97.06 251 VAL A CA 1
ATOM 1872 C C . VAL A 1 251 ? 16.547 -12.648 2.658 1 97.06 251 VAL A C 1
ATOM 1874 O O . VAL A 1 251 ? 16.031 -12.891 3.75 1 97.06 251 VAL A O 1
ATOM 1877 N N . HIS A 1 252 ? 16.5 -13.469 1.661 1 98 252 HIS A N 1
ATOM 1878 C CA . HIS A 1 252 ? 15.82 -14.758 1.798 1 98 252 HIS A CA 1
ATOM 1879 C C . HIS A 1 252 ? 16.453 -15.594 2.904 1 98 252 HIS A C 1
ATOM 1881 O O . HIS A 1 252 ? 15.75 -16.141 3.758 1 98 252 HIS A O 1
ATOM 1887 N N . ALA A 1 253 ? 17.734 -15.672 2.857 1 97.88 253 ALA A N 1
ATOM 1888 C CA . ALA A 1 253 ? 18.438 -16.453 3.861 1 97.88 253 ALA A CA 1
ATOM 1889 C C . ALA A 1 253 ? 18.156 -15.93 5.27 1 97.88 253 ALA A C 1
ATOM 1891 O O . ALA A 1 253 ? 17.953 -16.719 6.195 1 97.88 253 ALA A O 1
ATOM 1892 N N . SER A 1 254 ? 18.188 -14.664 5.359 1 97.5 254 SER A N 1
ATOM 1893 C CA . SER A 1 254 ? 17.922 -14.023 6.645 1 97.5 254 SER A CA 1
ATOM 1894 C C . SER A 1 254 ? 16.5 -14.312 7.121 1 97.5 254 SER A C 1
ATOM 1896 O O . SER A 1 254 ? 16.297 -14.656 8.289 1 97.5 254 SER A O 1
ATOM 1898 N N . LEU A 1 255 ? 15.531 -14.164 6.273 1 97.75 255 LEU A N 1
ATOM 1899 C CA . LEU A 1 255 ? 14.141 -14.422 6.621 1 97.75 255 LEU A CA 1
ATOM 1900 C C . LEU A 1 255 ? 13.93 -15.883 7 1 97.75 255 LEU A C 1
ATOM 1902 O O . LEU A 1 255 ? 13.211 -16.188 7.957 1 97.75 255 LEU A O 1
ATOM 1906 N N . LEU A 1 256 ? 14.539 -16.734 6.223 1 97.81 256 LEU A N 1
ATOM 1907 C CA . LEU A 1 256 ? 14.438 -18.156 6.52 1 97.81 256 LEU A CA 1
ATOM 1908 C C . LEU A 1 256 ? 15.008 -18.469 7.898 1 97.81 256 LEU A C 1
ATOM 1910 O O . LEU A 1 256 ? 14.414 -19.234 8.656 1 97.81 256 LEU A O 1
ATOM 1914 N N . SER A 1 257 ? 16.094 -17.891 8.219 1 97.75 257 SER A N 1
ATOM 1915 C CA . SER A 1 257 ? 16.719 -18.078 9.523 1 97.75 257 SER A CA 1
ATOM 1916 C C . SER A 1 257 ? 15.797 -17.625 10.648 1 97.75 257 SER A C 1
ATOM 1918 O O . SER A 1 257 ? 15.711 -18.266 11.695 1 97.75 257 SER A O 1
ATOM 1920 N N . ILE A 1 258 ? 15.148 -16.531 10.414 1 96.62 258 ILE A N 1
ATOM 1921 C CA . ILE A 1 258 ? 14.211 -16.016 11.406 1 96.62 258 ILE A CA 1
ATOM 1922 C C . ILE A 1 258 ? 13.078 -17.031 11.617 1 96.62 258 ILE A C 1
ATOM 1924 O O . ILE A 1 258 ? 12.719 -17.328 12.75 1 96.62 258 ILE A O 1
ATOM 1928 N N . ILE A 1 259 ? 12.523 -17.547 10.57 1 94.88 259 ILE A N 1
ATOM 1929 C CA . ILE A 1 259 ? 11.414 -18.484 10.641 1 94.88 259 ILE A CA 1
ATOM 1930 C C . ILE A 1 259 ? 11.875 -19.766 11.352 1 94.88 259 ILE A C 1
ATOM 1932 O O . ILE A 1 259 ? 11.156 -20.281 12.211 1 94.88 259 ILE A O 1
ATOM 1936 N N . GLU A 1 260 ? 13.031 -20.203 10.969 1 94.12 260 GLU A N 1
ATOM 1937 C CA . GLU A 1 260 ? 13.578 -21.422 11.57 1 94.12 260 GLU A CA 1
ATOM 1938 C C . GLU A 1 260 ? 13.797 -21.25 13.07 1 94.12 260 GLU A C 1
ATOM 1940 O O . GLU A 1 260 ? 13.781 -22.234 13.82 1 94.12 260 GLU A O 1
ATOM 1945 N N . GLY A 1 261 ? 14.023 -20.062 13.461 1 92.94 261 GLY A N 1
ATOM 1946 C CA . GLY A 1 261 ? 14.25 -19.781 14.867 1 92.94 261 GLY A CA 1
ATOM 1947 C C . GLY A 1 261 ? 12.969 -19.75 15.68 1 92.94 261 GLY A C 1
ATOM 1948 O O . GLY A 1 261 ? 13.016 -19.719 16.906 1 92.94 261 GLY A O 1
ATOM 1949 N N . LEU A 1 262 ? 11.914 -19.688 14.953 1 89.81 262 LEU A N 1
ATOM 1950 C CA . LEU A 1 262 ? 10.617 -19.656 15.625 1 89.81 262 LEU A CA 1
ATOM 1951 C C . LEU A 1 262 ? 10.055 -21.062 15.781 1 89.81 262 LEU A C 1
ATOM 1953 O O . LEU A 1 262 ? 10.344 -21.953 14.969 1 89.81 262 LEU A O 1
ATOM 1957 N N . ASP A 1 263 ? 9.453 -21.328 16.906 1 76.06 263 ASP A N 1
ATOM 1958 C CA . ASP A 1 263 ? 8.812 -22.625 17.078 1 76.06 263 ASP A CA 1
ATOM 1959 C C . ASP A 1 263 ? 7.742 -22.859 16.031 1 76.06 263 ASP A C 1
ATOM 1961 O O . ASP A 1 263 ? 6.965 -21.969 15.711 1 76.06 263 ASP A O 1
ATOM 1965 N N . HIS A 1 264 ? 7.957 -23.875 15.344 1 68.12 264 HIS A N 1
ATOM 1966 C CA . HIS A 1 264 ? 7 -24.188 14.289 1 68.12 264 HIS A CA 1
ATOM 1967 C C . HIS A 1 264 ? 5.59 -24.344 14.852 1 68.12 264 HIS A C 1
ATOM 1969 O O . HIS A 1 264 ? 5.406 -24.953 15.914 1 68.12 264 HIS A O 1
ATOM 1975 N N . PRO A 1 265 ? 4.707 -23.547 14.18 1 61 265 PRO A N 1
ATOM 1976 C CA . PRO A 1 265 ? 3.346 -23.828 14.648 1 61 265 PRO A CA 1
ATOM 1977 C C . PRO A 1 265 ? 2.984 -25.312 14.539 1 61 265 PRO A C 1
ATOM 1979 O O . PRO A 1 265 ? 3.506 -26.016 13.672 1 61 265 PRO A O 1
ATOM 1982 N N . THR A 1 266 ? 2.713 -25.953 15.617 1 50.19 266 THR A N 1
ATOM 1983 C CA . THR A 1 266 ? 2.355 -27.375 15.664 1 50.19 266 THR A CA 1
ATOM 1984 C C . THR A 1 266 ? 1.541 -27.75 14.43 1 50.19 266 THR A C 1
ATOM 1986 O O . THR A 1 266 ? 1.607 -28.891 13.969 1 50.19 266 THR A O 1
ATOM 1989 N N . THR A 1 267 ? 0.702 -26.781 13.945 1 49.06 267 THR A N 1
ATOM 1990 C CA . THR A 1 267 ? -0.251 -27.172 12.914 1 49.06 267 THR A CA 1
ATOM 1991 C C . THR A 1 267 ? 0.333 -26.922 11.523 1 49.06 267 THR A C 1
ATOM 1993 O O . THR A 1 267 ? -0.407 -26.828 10.539 1 49.06 267 THR A O 1
ATOM 1996 N N . PHE A 1 268 ? 1.533 -26.672 11.352 1 50.25 268 PHE A N 1
ATOM 1997 C CA . PHE A 1 268 ? 1.991 -26.719 9.969 1 50.25 268 PHE A CA 1
ATOM 1998 C C . PHE A 1 268 ? 1.619 -28.047 9.32 1 50.25 268 PHE A C 1
ATOM 2000 O O . PHE A 1 268 ? 2.223 -29.078 9.625 1 50.25 268 PHE A O 1
ATOM 2007 N N . ARG A 1 269 ? 0.292 -28.359 9.312 1 40.88 269 ARG A N 1
ATOM 2008 C CA . ARG A 1 269 ? -0 -29.672 8.734 1 40.88 269 ARG A CA 1
ATOM 2009 C C . ARG A 1 269 ? 0.743 -29.859 7.414 1 40.88 269 ARG A C 1
ATOM 2011 O O . ARG A 1 269 ? 0.631 -29.047 6.504 1 40.88 269 ARG A O 1
ATOM 2018 N N . ARG A 1 270 ? 1.826 -30.594 7.414 1 36.41 270 ARG A N 1
ATOM 2019 C CA . ARG A 1 270 ? 2.459 -31.25 6.273 1 36.41 270 ARG A CA 1
ATOM 2020 C C . ARG A 1 270 ? 1.422 -31.922 5.379 1 36.41 270 ARG A C 1
ATOM 2022 O O . ARG A 1 270 ? 0.414 -32.438 5.867 1 36.41 270 ARG A O 1
ATOM 2029 N N . MET B 1 1 ? -6.25 43 7.055 1 37.53 1 MET B N 1
ATOM 2030 C CA . MET B 1 1 ? -5.73 41.844 6.332 1 37.53 1 MET B CA 1
ATOM 2031 C C . MET B 1 1 ? -6.867 41 5.805 1 37.53 1 MET B C 1
ATOM 2033 O O . MET B 1 1 ? -7.719 40.531 6.574 1 37.53 1 MET B O 1
ATOM 2037 N N . GLU B 1 2 ? -7.371 41.125 4.609 1 46.62 2 GLU B N 1
ATOM 2038 C CA . GLU B 1 2 ? -8.555 40.531 3.975 1 46.62 2 GLU B CA 1
ATOM 2039 C C . GLU B 1 2 ? -8.68 39.031 4.293 1 46.62 2 GLU B C 1
ATOM 2041 O O . GLU B 1 2 ? -7.672 38.344 4.484 1 46.62 2 GLU B O 1
ATOM 2046 N N . ALA B 1 3 ? -9.844 38.531 4.855 1 62.88 3 ALA B N 1
ATOM 2047 C CA . ALA B 1 3 ? -10.18 37.25 5.426 1 62.88 3 ALA B CA 1
ATOM 2048 C C . ALA B 1 3 ? -9.703 36.094 4.527 1 62.88 3 ALA B C 1
ATOM 2050 O O . ALA B 1 3 ? -10.008 36.062 3.332 1 62.88 3 ALA B O 1
ATOM 2051 N N . LEU B 1 4 ? -8.547 35.5 4.812 1 82.44 4 LEU B N 1
ATOM 2052 C CA . LEU B 1 4 ? -8.016 34.344 4.105 1 82.44 4 LEU B CA 1
ATOM 2053 C C . LEU B 1 4 ? -9.117 33.344 3.789 1 82.44 4 LEU B C 1
ATOM 2055 O O . LEU B 1 4 ? -9.812 32.875 4.695 1 82.44 4 LEU B O 1
ATOM 2059 N N . GLU B 1 5 ? -9.523 33.375 2.455 1 92.31 5 GLU B N 1
ATOM 2060 C CA . GLU B 1 5 ? -10.547 32.438 2.025 1 92.31 5 GLU B CA 1
ATOM 2061 C C . GLU B 1 5 ? -9.938 31.078 1.685 1 92.31 5 GLU B C 1
ATOM 2063 O O . GLU B 1 5 ? -9.195 30.953 0.707 1 92.31 5 GLU B O 1
ATOM 2068 N N . PRO B 1 6 ? -10.18 30.078 2.494 1 96.44 6 PRO B N 1
ATOM 2069 C CA . PRO B 1 6 ? -9.523 28.781 2.342 1 96.44 6 PRO B CA 1
ATOM 2070 C C . PRO B 1 6 ? -9.672 28.203 0.935 1 96.44 6 PRO B C 1
ATOM 2072 O O . PRO B 1 6 ? -8.727 27.625 0.397 1 96.44 6 PRO B O 1
ATOM 2075 N N . ARG B 1 7 ? -10.789 28.359 0.316 1 95.94 7 ARG B N 1
ATOM 2076 C CA . ARG B 1 7 ? -11 27.828 -1.02 1 95.94 7 ARG B CA 1
ATOM 2077 C C . ARG B 1 7 ? -10.102 28.5 -2.043 1 95.94 7 ARG B C 1
ATOM 2079 O O . ARG B 1 7 ? -9.625 27.859 -2.984 1 95.94 7 ARG B O 1
ATOM 2086 N N . ALA B 1 8 ? -9.953 29.766 -1.908 1 96.19 8 ALA B N 1
ATOM 2087 C CA . ALA B 1 8 ? -9.047 30.484 -2.793 1 96.19 8 ALA B CA 1
ATOM 2088 C C . ALA B 1 8 ? -7.609 30.016 -2.607 1 96.19 8 ALA B C 1
ATOM 2090 O O . ALA B 1 8 ? -6.871 29.859 -3.584 1 96.19 8 ALA B O 1
ATOM 2091 N N . MET B 1 9 ? -7.27 29.812 -1.386 1 97.75 9 MET B N 1
ATOM 2092 C CA . MET B 1 9 ? -5.926 29.328 -1.084 1 97.75 9 MET B CA 1
ATOM 2093 C C . MET B 1 9 ? -5.727 27.906 -1.614 1 97.75 9 MET B C 1
ATOM 2095 O O . MET B 1 9 ? -4.633 27.562 -2.049 1 97.75 9 MET B O 1
ATOM 2099 N N . LEU B 1 10 ? -6.777 27.109 -1.546 1 98.38 10 LEU B N 1
ATOM 2100 C CA . LEU B 1 10 ? -6.727 25.766 -2.1 1 98.38 10 LEU B CA 1
ATOM 2101 C C . LEU B 1 10 ? -6.406 25.797 -3.59 1 98.38 10 LEU B C 1
ATOM 2103 O O . LEU B 1 10 ? -5.602 25 -4.078 1 98.38 10 LEU B O 1
ATOM 2107 N N . ALA B 1 11 ? -7 26.703 -4.289 1 97.38 11 ALA B N 1
ATOM 2108 C CA . ALA B 1 11 ? -6.762 26.828 -5.723 1 97.38 11 ALA B CA 1
ATOM 2109 C C . ALA B 1 11 ? -5.297 27.172 -6.008 1 97.38 11 ALA B C 1
ATOM 2111 O O . ALA B 1 11 ? -4.699 26.625 -6.941 1 97.38 11 ALA B O 1
ATOM 2112 N N . ILE B 1 12 ? -4.73 28.047 -5.219 1 97.44 12 ILE B N 1
ATOM 2113 C CA . ILE B 1 12 ? -3.324 28.406 -5.344 1 97.44 12 ILE B CA 1
ATOM 2114 C C . ILE B 1 12 ? -2.449 27.172 -5.098 1 97.44 12 ILE B C 1
ATOM 2116 O O . ILE B 1 12 ? -1.507 26.906 -5.848 1 97.44 12 ILE B O 1
ATOM 2120 N N . ALA B 1 13 ? -2.754 26.453 -4.086 1 98.5 13 ALA B N 1
ATOM 2121 C CA . ALA B 1 13 ? -1.992 25.266 -3.711 1 98.5 13 ALA B CA 1
ATOM 2122 C C . ALA B 1 13 ? -2.045 24.219 -4.812 1 98.5 13 ALA B C 1
ATOM 2124 O O . ALA B 1 13 ? -1.025 23.609 -5.152 1 98.5 13 ALA B O 1
ATOM 2125 N N . GLU B 1 14 ? -3.236 23.969 -5.363 1 98.38 14 GLU B N 1
ATOM 2126 C CA . GLU B 1 14 ? -3.391 22.984 -6.438 1 98.38 14 GLU B CA 1
ATOM 2127 C C . GLU B 1 14 ? -2.576 23.375 -7.664 1 98.38 14 GLU B C 1
ATOM 2129 O O . GLU B 1 14 ? -1.921 22.531 -8.281 1 98.38 14 GLU B O 1
ATOM 2134 N N . ALA B 1 15 ? -2.631 24.641 -7.977 1 97.69 15 ALA B N 1
ATOM 2135 C CA . ALA B 1 15 ? -1.859 25.125 -9.117 1 97.69 15 ALA B CA 1
ATOM 2136 C C . ALA B 1 15 ? -0.362 24.938 -8.883 1 97.69 15 ALA B C 1
ATOM 2138 O O . ALA B 1 15 ? 0.372 24.578 -9.805 1 97.69 15 ALA B O 1
ATOM 2139 N N . ALA B 1 16 ? 0.071 25.25 -7.699 1 98.38 16 ALA B N 1
ATOM 2140 C CA . ALA B 1 16 ? 1.48 25.062 -7.359 1 98.38 16 ALA B CA 1
ATOM 2141 C C . ALA B 1 16 ? 1.898 23.609 -7.523 1 98.38 16 ALA B C 1
ATOM 2143 O O . ALA B 1 16 ? 2.945 23.312 -8.109 1 98.38 16 ALA B O 1
ATOM 2144 N N . LEU B 1 17 ? 1.063 22.688 -7.051 1 98.5 17 LEU B N 1
ATOM 2145 C CA . LEU B 1 17 ? 1.362 21.25 -7.129 1 98.5 17 LEU B CA 1
ATOM 2146 C C . LEU B 1 17 ? 1.365 20.781 -8.578 1 98.5 17 LEU B C 1
ATOM 2148 O O . LEU B 1 17 ? 2.15 19.906 -8.945 1 98.5 17 LEU B O 1
ATOM 2152 N N . ASP B 1 18 ? 0.5 21.359 -9.406 1 97.94 18 ASP B N 1
ATOM 2153 C CA . ASP B 1 18 ? 0.491 21.031 -10.836 1 97.94 18 ASP B CA 1
ATOM 2154 C C . ASP B 1 18 ? 1.846 21.328 -11.469 1 97.94 18 ASP B C 1
ATOM 2156 O O . ASP B 1 18 ? 2.297 20.578 -12.352 1 97.94 18 ASP B O 1
ATOM 2160 N N . GLU B 1 19 ? 2.512 22.312 -11.008 1 97.12 19 GLU B N 1
ATOM 2161 C CA . GLU B 1 19 ? 3.773 22.75 -11.602 1 97.12 19 GLU B CA 1
ATOM 2162 C C . GLU B 1 19 ? 4.91 21.797 -11.25 1 97.12 19 GLU B C 1
ATOM 2164 O O . GLU B 1 19 ? 5.918 21.734 -11.961 1 97.12 19 GLU B O 1
ATOM 2169 N N . VAL B 1 20 ? 4.719 21.016 -10.18 1 96.5 20 VAL B N 1
ATOM 2170 C CA . VAL B 1 20 ? 5.859 20.219 -9.734 1 96.5 20 VAL B CA 1
ATOM 2171 C C . VAL B 1 20 ? 5.555 18.734 -9.906 1 96.5 20 VAL B C 1
ATOM 2173 O O . VAL B 1 20 ? 6.402 17.891 -9.633 1 96.5 20 VAL B O 1
ATOM 2176 N N . GLU B 1 21 ? 4.406 18.375 -10.328 1 94.38 21 GLU B N 1
ATOM 2177 C CA . GLU B 1 21 ? 4.008 16.969 -10.453 1 94.38 21 GLU B CA 1
ATOM 2178 C C . GLU B 1 21 ? 4.941 16.219 -11.398 1 94.38 21 GLU B C 1
ATOM 2180 O O . GLU B 1 21 ? 5.258 15.055 -11.156 1 94.38 21 GLU B O 1
ATOM 2185 N N . GLY B 1 22 ? 5.301 16.828 -12.477 1 90.81 22 GLY B N 1
ATOM 2186 C CA . GLY B 1 22 ? 6.238 16.219 -13.406 1 90.81 22 GLY B CA 1
ATOM 2187 C C . GLY B 1 22 ? 7.578 15.883 -12.773 1 90.81 22 GLY B C 1
ATOM 2188 O O . GLY B 1 22 ? 8.156 14.836 -13.047 1 90.81 22 GLY B O 1
ATOM 2189 N N . LEU B 1 23 ? 8.102 16.797 -11.922 1 90.19 23 LEU B N 1
ATOM 2190 C CA . LEU B 1 23 ? 9.352 16.562 -11.203 1 90.19 23 LEU B CA 1
ATOM 2191 C C . LEU B 1 23 ? 9.25 15.344 -10.297 1 90.19 23 LEU B C 1
ATOM 2193 O O . LEU B 1 23 ? 10.195 14.562 -10.195 1 90.19 23 LEU B O 1
ATOM 2197 N N . PHE B 1 24 ? 8.102 15.164 -9.719 1 91.69 24 PHE B N 1
ATOM 2198 C CA . PHE B 1 24 ? 7.836 14.055 -8.805 1 91.69 24 PHE B CA 1
ATOM 2199 C C . PHE B 1 24 ? 7.855 12.727 -9.555 1 91.69 24 PHE B C 1
ATOM 2201 O O . PHE B 1 24 ? 8.5 11.773 -9.117 1 91.69 24 PHE B O 1
ATOM 2208 N N . ALA B 1 25 ? 7.195 12.672 -10.664 1 86.06 25 ALA B N 1
ATOM 2209 C CA . ALA B 1 25 ? 7.004 11.43 -11.406 1 86.06 25 ALA B CA 1
ATOM 2210 C C . ALA B 1 25 ? 8.281 11.031 -12.141 1 86.06 25 ALA B C 1
ATOM 2212 O O . ALA B 1 25 ? 8.555 9.836 -12.32 1 86.06 25 ALA B O 1
ATOM 2213 N N . GLU B 1 26 ? 8.961 11.953 -12.617 1 78.81 26 GLU B N 1
ATOM 2214 C CA . GLU B 1 26 ? 10.156 11.695 -13.406 1 78.81 26 GLU B CA 1
ATOM 2215 C C . GLU B 1 26 ? 11.227 10.984 -12.578 1 78.81 26 GLU B C 1
ATOM 2217 O O . GLU B 1 26 ? 12.008 10.195 -13.109 1 78.81 26 GLU B O 1
ATOM 2222 N N . HIS B 1 27 ? 11.172 11.18 -11.352 1 65.5 27 HIS B N 1
ATOM 2223 C CA . HIS B 1 27 ? 12.266 10.688 -10.516 1 65.5 27 HIS B CA 1
ATOM 2224 C C . HIS B 1 27 ? 11.898 9.359 -9.859 1 65.5 27 HIS B C 1
ATOM 2226 O O . HIS B 1 27 ? 12.695 8.797 -9.117 1 65.5 27 HIS B O 1
ATOM 2232 N N . VAL B 1 28 ? 10.656 9 -10.148 1 63.62 28 VAL B N 1
ATOM 2233 C CA . VAL B 1 28 ? 10.242 7.766 -9.484 1 63.62 28 VAL B CA 1
ATOM 2234 C C . VAL B 1 28 ? 10.828 6.562 -10.219 1 63.62 28 VAL B C 1
ATOM 2236 O O . VAL B 1 28 ? 10.68 6.438 -11.438 1 63.62 28 VAL B O 1
ATOM 2239 N N . GLY B 1 29 ? 11.305 5.723 -9.523 1 54.22 29 GLY B N 1
ATOM 2240 C CA . GLY B 1 29 ? 11.859 4.488 -10.055 1 54.22 29 GLY B CA 1
ATOM 2241 C C . GLY B 1 29 ? 12.812 4.711 -11.211 1 54.22 29 GLY B C 1
ATOM 2242 O O . GLY B 1 29 ? 12.984 3.834 -12.062 1 54.22 29 GLY B O 1
ATOM 2243 N N . SER B 1 30 ? 13.031 6.051 -11.602 1 44.59 30 SER B N 1
ATOM 2244 C CA . SER B 1 30 ? 14 6.18 -12.68 1 44.59 30 SER B CA 1
ATOM 2245 C C . SER B 1 30 ? 14.852 4.918 -12.812 1 44.59 30 SER B C 1
ATOM 2247 O O . SER B 1 30 ? 15.062 4.199 -11.836 1 44.59 30 SER B O 1
ATOM 2249 N N . GLU B 1 31 ? 14.773 4.523 -14.055 1 41.44 31 GLU B N 1
ATOM 2250 C CA . GLU B 1 31 ? 15.453 3.309 -14.492 1 41.44 31 GLU B CA 1
ATOM 2251 C C . GLU B 1 31 ? 16.5 2.863 -13.461 1 41.44 31 GLU B C 1
ATOM 2253 O O . GLU B 1 31 ? 17.188 3.693 -12.883 1 41.44 31 GLU B O 1
ATOM 2258 N N . PRO B 1 32 ? 16.219 1.501 -12.914 1 36.72 32 PRO B N 1
ATOM 2259 C CA . PRO B 1 32 ? 17.469 0.98 -12.352 1 36.72 32 PRO B CA 1
ATOM 2260 C C . PRO B 1 32 ? 18.703 1.594 -13.008 1 36.72 32 PRO B C 1
ATOM 2262 O O . PRO B 1 32 ? 19.016 1.278 -14.156 1 36.72 32 PRO B O 1
ATOM 2265 N N . VAL B 1 33 ? 18.766 2.709 -13.484 1 32.09 33 VAL B N 1
ATOM 2266 C CA . VAL B 1 33 ? 20.062 3.094 -14.047 1 32.09 33 VAL B CA 1
A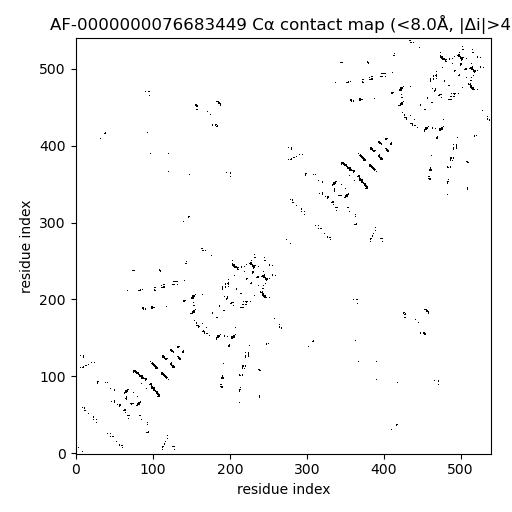TOM 2267 C C . VAL B 1 33 ? 21.188 2.633 -13.117 1 32.09 33 VAL B C 1
ATOM 2269 O O . VAL B 1 33 ? 21.141 2.891 -11.914 1 32.09 33 VAL B O 1
ATOM 2272 N N . ILE B 1 34 ? 21.875 1.603 -13.562 1 30.66 34 ILE B N 1
ATOM 2273 C CA . ILE B 1 34 ? 23.141 1.069 -13.094 1 30.66 34 ILE B CA 1
ATOM 2274 C C . ILE B 1 34 ? 23.859 2.115 -12.234 1 30.66 34 ILE B C 1
ATOM 2276 O O . ILE B 1 34 ? 24.688 1.772 -11.391 1 30.66 34 ILE B O 1
ATOM 2280 N N . THR B 1 35 ? 23.969 3.283 -12.711 1 29.78 35 THR B N 1
ATOM 2281 C CA . THR B 1 35 ? 25.109 4.047 -12.211 1 29.78 35 THR B CA 1
ATOM 2282 C C . THR B 1 35 ? 24.781 4.68 -10.859 1 29.78 35 THR B C 1
ATOM 2284 O O . THR B 1 35 ? 25.609 4.703 -9.961 1 29.78 35 THR B O 1
ATOM 2287 N N . LYS B 1 36 ? 23.922 5.781 -10.805 1 37.5 36 LYS B N 1
ATOM 2288 C CA . LYS B 1 36 ? 24.156 6.609 -9.625 1 37.5 36 LYS B CA 1
ATOM 2289 C C . LYS B 1 36 ? 23.422 6.059 -8.406 1 37.5 36 LYS B C 1
ATOM 2291 O O . LYS B 1 36 ? 22.391 5.391 -8.555 1 37.5 36 LYS B O 1
ATOM 2296 N N . ALA B 1 37 ? 23.859 6.078 -7.23 1 39.66 37 ALA B N 1
ATOM 2297 C CA . ALA B 1 37 ? 23.422 5.664 -5.898 1 39.66 37 ALA B CA 1
ATOM 2298 C C . ALA B 1 37 ? 21.984 6.098 -5.625 1 39.66 37 ALA B C 1
ATOM 2300 O O . ALA B 1 37 ? 21.672 7.293 -5.66 1 39.66 37 ALA B O 1
ATOM 2301 N N . ARG B 1 38 ? 20.828 5.332 -5.871 1 45.62 38 ARG B N 1
ATOM 2302 C CA . ARG B 1 38 ? 19.391 5.477 -5.625 1 45.62 38 ARG B CA 1
ATOM 2303 C C . ARG B 1 38 ? 19.125 6.457 -4.488 1 45.62 38 ARG B C 1
ATOM 2305 O O . ARG B 1 38 ? 18.172 7.223 -4.535 1 45.62 38 ARG B O 1
ATOM 2312 N N . GLY B 1 39 ? 19.828 6.441 -3.367 1 50.53 39 GLY B N 1
ATOM 2313 C CA . GLY B 1 39 ? 19.734 7.312 -2.207 1 50.53 39 GLY B CA 1
ATOM 2314 C C . GLY B 1 39 ? 19.844 8.789 -2.555 1 50.53 39 GLY B C 1
ATOM 2315 O O . GLY B 1 39 ? 19.141 9.625 -1.983 1 50.53 39 GLY B O 1
ATOM 2316 N N . ASP B 1 40 ? 20.391 9.07 -3.678 1 62.19 40 ASP B N 1
ATOM 2317 C CA . ASP B 1 40 ? 20.719 10.453 -4.027 1 62.19 40 ASP B CA 1
ATOM 2318 C C . ASP B 1 40 ? 19.594 11.086 -4.832 1 62.19 40 ASP B C 1
ATOM 2320 O O . ASP B 1 40 ? 19.328 12.289 -4.699 1 62.19 40 ASP B O 1
ATOM 2324 N N . PHE B 1 41 ? 18.703 10.258 -5.348 1 67.88 41 PHE B N 1
ATOM 2325 C CA . PHE B 1 41 ? 17.672 10.781 -6.246 1 67.88 41 PHE B CA 1
ATOM 2326 C C . PHE B 1 41 ? 16.484 11.32 -5.457 1 67.88 41 PHE B C 1
ATOM 2328 O O . PHE B 1 41 ? 15.969 12.391 -5.77 1 67.88 41 PHE B O 1
ATOM 2335 N N . ALA B 1 42 ? 16.125 10.578 -4.465 1 75.38 42 ALA B N 1
ATOM 2336 C CA . ALA B 1 42 ? 15.008 11.047 -3.641 1 75.38 42 ALA B CA 1
ATOM 2337 C C . ALA B 1 42 ? 15.352 12.375 -2.967 1 75.38 42 ALA B C 1
ATOM 2339 O O . ALA B 1 42 ? 14.508 13.266 -2.887 1 75.38 42 ALA B O 1
ATOM 2340 N N . THR B 1 43 ? 16.531 12.445 -2.721 1 78.38 43 THR B N 1
ATOM 2341 C CA . THR B 1 43 ? 16.984 13.672 -2.08 1 78.38 43 THR B CA 1
ATOM 2342 C C . THR B 1 43 ? 16.938 14.844 -3.053 1 78.38 43 THR B C 1
ATOM 2344 O O . THR B 1 43 ? 16.438 15.914 -2.711 1 78.38 43 THR B O 1
ATOM 2347 N N . GLU B 1 44 ? 17.359 14.562 -4.223 1 85.69 44 GLU B N 1
ATOM 2348 C CA . GLU B 1 44 ? 17.344 15.617 -5.234 1 85.69 44 GLU B CA 1
ATOM 2349 C C . GLU B 1 44 ? 15.93 16.047 -5.578 1 85.69 44 GLU B C 1
ATOM 2351 O O . GLU B 1 44 ? 15.648 17.234 -5.727 1 85.69 44 GLU B O 1
ATOM 2356 N N . ALA B 1 45 ? 15.125 15.102 -5.688 1 89.94 45 ALA B N 1
ATOM 2357 C CA . ALA B 1 45 ? 13.719 15.391 -5.977 1 89.94 45 ALA B CA 1
ATOM 2358 C C . ALA B 1 45 ? 13.078 16.188 -4.844 1 89.94 45 ALA B C 1
ATOM 2360 O O . ALA B 1 45 ? 12.359 17.156 -5.086 1 89.94 45 ALA B O 1
ATOM 2361 N N . ASP B 1 46 ? 13.383 15.812 -3.65 1 92.94 46 ASP B N 1
ATOM 2362 C CA . ASP B 1 46 ? 12.867 16.5 -2.465 1 92.94 46 ASP B CA 1
ATOM 2363 C C . ASP B 1 46 ? 13.227 17.984 -2.488 1 92.94 46 ASP B C 1
ATOM 2365 O O . ASP B 1 46 ? 12.359 18.828 -2.283 1 92.94 46 ASP B O 1
ATOM 2369 N N . LEU B 1 47 ? 14.422 18.266 -2.74 1 93.88 47 LEU B N 1
ATOM 2370 C CA . LEU B 1 47 ? 14.93 19.641 -2.713 1 93.88 47 LEU B CA 1
ATOM 2371 C C . LEU B 1 47 ? 14.359 20.453 -3.867 1 93.88 47 LEU B C 1
ATOM 2373 O O . LEU B 1 47 ? 13.961 21.609 -3.678 1 93.88 47 LEU B O 1
ATOM 2377 N N . ALA B 1 48 ? 14.32 19.844 -5.023 1 94.56 48 ALA B N 1
ATOM 2378 C CA . ALA B 1 48 ? 13.812 20.547 -6.203 1 94.56 48 ALA B CA 1
ATOM 2379 C C . ALA B 1 48 ? 12.336 20.891 -6.047 1 94.56 48 ALA B C 1
ATOM 2381 O O . ALA B 1 48 ? 11.914 22.016 -6.344 1 94.56 48 ALA B O 1
ATOM 2382 N N . ILE B 1 49 ? 11.594 19.969 -5.562 1 96.38 49 ILE B N 1
ATOM 2383 C CA . ILE B 1 49 ? 10.156 20.141 -5.391 1 96.38 49 ILE B CA 1
ATOM 2384 C C . ILE B 1 49 ? 9.891 21.219 -4.332 1 96.38 49 ILE B C 1
ATOM 2386 O O . ILE B 1 49 ? 9.102 22.125 -4.555 1 96.38 49 ILE B O 1
ATOM 2390 N N . GLU B 1 50 ? 10.547 21.141 -3.201 1 97.12 50 GLU B N 1
ATOM 2391 C CA . GLU B 1 50 ? 10.305 22.125 -2.143 1 97.12 50 GLU B CA 1
ATOM 2392 C C . GLU B 1 50 ? 10.703 23.516 -2.592 1 97.12 50 GLU B C 1
ATOM 2394 O O . GLU B 1 50 ? 10.008 24.5 -2.299 1 97.12 50 GLU B O 1
ATOM 2399 N N . THR B 1 51 ? 11.828 23.625 -3.293 1 97 51 THR B N 1
ATOM 2400 C CA . THR B 1 51 ? 12.281 24.922 -3.775 1 97 51 THR B CA 1
ATOM 2401 C C . THR B 1 51 ? 11.234 25.562 -4.676 1 97 51 THR B C 1
ATOM 2403 O O . THR B 1 51 ? 10.867 26.734 -4.477 1 97 51 THR B O 1
ATOM 2406 N N . LYS B 1 52 ? 10.758 24.812 -5.555 1 97.62 52 LYS B N 1
ATOM 2407 C CA . LYS B 1 52 ? 9.781 25.344 -6.504 1 97.62 52 LYS B CA 1
ATOM 2408 C C . LYS B 1 52 ? 8.461 25.688 -5.809 1 97.62 52 LYS B C 1
ATOM 2410 O O . LYS B 1 52 ? 7.867 26.734 -6.078 1 97.62 52 LYS B O 1
ATOM 2415 N N . LEU B 1 53 ? 8.008 24.828 -4.93 1 98.06 53 LEU B N 1
ATOM 2416 C CA . LEU B 1 53 ? 6.773 25.094 -4.203 1 98.06 53 LEU B CA 1
ATOM 2417 C C . LEU B 1 53 ? 6.895 26.344 -3.34 1 98.06 53 LEU B C 1
ATOM 2419 O O . LEU B 1 53 ? 5.973 27.156 -3.285 1 98.06 53 LEU B O 1
ATOM 2423 N N . ARG B 1 54 ? 8.023 26.484 -2.639 1 97.38 54 ARG B N 1
ATOM 2424 C CA . ARG B 1 54 ? 8.258 27.672 -1.821 1 97.38 54 ARG B CA 1
ATOM 2425 C C . ARG B 1 54 ? 8.148 28.938 -2.656 1 97.38 54 ARG B C 1
ATOM 2427 O O . ARG B 1 54 ? 7.52 29.922 -2.236 1 97.38 54 ARG B O 1
ATOM 2434 N N . GLN B 1 55 ? 8.758 28.906 -3.791 1 97.56 55 GLN B N 1
ATOM 2435 C CA . GLN B 1 55 ? 8.75 30.062 -4.676 1 97.56 55 GLN B CA 1
ATOM 2436 C C . GLN B 1 55 ? 7.332 30.422 -5.105 1 97.56 55 GLN B C 1
ATOM 2438 O O . GLN B 1 55 ? 6.914 31.578 -4.988 1 97.56 55 GLN B O 1
ATOM 2443 N N . ILE B 1 56 ? 6.57 29.438 -5.539 1 97.81 56 ILE B N 1
ATOM 2444 C CA . ILE B 1 56 ? 5.234 29.672 -6.082 1 97.81 56 ILE B CA 1
ATOM 2445 C C . ILE B 1 56 ? 4.293 30.109 -4.965 1 97.81 56 ILE B C 1
ATOM 2447 O O . ILE B 1 56 ? 3.564 31.094 -5.113 1 97.81 56 ILE B O 1
ATOM 2451 N N . LEU B 1 57 ? 4.328 29.438 -3.854 1 97.75 57 LEU B N 1
ATOM 2452 C CA . LEU B 1 57 ? 3.391 29.703 -2.768 1 97.75 57 LEU B CA 1
ATOM 2453 C C . LEU B 1 57 ? 3.648 31.078 -2.154 1 97.75 57 LEU B C 1
ATOM 2455 O O . LEU B 1 57 ? 2.709 31.812 -1.863 1 97.75 57 LEU B O 1
ATOM 2459 N N . THR B 1 58 ? 4.934 31.422 -1.975 1 96.56 58 THR B N 1
ATOM 2460 C CA . THR B 1 58 ? 5.27 32.75 -1.432 1 96.56 58 THR B CA 1
ATOM 2461 C C . THR B 1 58 ? 4.836 33.844 -2.389 1 96.56 58 THR B C 1
ATOM 2463 O O . THR B 1 58 ? 4.25 34.844 -1.967 1 96.56 58 THR B O 1
ATOM 2466 N N . MET B 1 59 ? 5.047 33.625 -3.609 1 96.94 59 MET B N 1
ATOM 2467 C CA . MET B 1 59 ? 4.75 34.656 -4.621 1 96.94 59 MET B CA 1
ATOM 2468 C C . MET B 1 59 ? 3.25 34.906 -4.711 1 96.94 59 MET B C 1
ATOM 2470 O O . MET B 1 59 ? 2.816 36.062 -4.785 1 96.94 59 MET B O 1
ATOM 2474 N N . TYR B 1 60 ? 2.463 33.875 -4.637 1 96.25 60 TYR B N 1
ATOM 2475 C CA . TYR B 1 60 ? 1.048 34 -4.965 1 96.25 60 TYR B CA 1
ATOM 2476 C C . TYR B 1 60 ? 0.213 34.219 -3.707 1 96.25 60 TYR B C 1
ATOM 2478 O O . TYR B 1 60 ? -0.898 34.75 -3.771 1 96.25 60 TYR B O 1
ATOM 2486 N N . SER B 1 61 ? 0.679 33.781 -2.562 1 95.81 61 SER B N 1
ATOM 2487 C CA . SER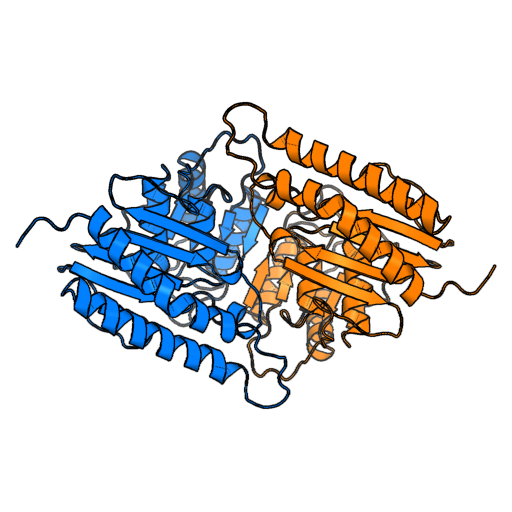 B 1 61 ? -0.115 33.938 -1.345 1 95.81 61 SER B CA 1
ATOM 2488 C C . SER B 1 61 ? 0.481 34.969 -0.411 1 95.81 61 SER B C 1
ATOM 2490 O O . SER B 1 61 ? -0.193 35.469 0.502 1 95.81 61 SER B O 1
ATOM 2492 N N . GLY B 1 62 ? 1.805 35.281 -0.574 1 95.25 62 GLY B N 1
ATOM 2493 C CA . GLY B 1 62 ? 2.496 36.219 0.313 1 95.25 62 GLY B CA 1
ATOM 2494 C C . GLY B 1 62 ? 2.746 35.625 1.693 1 95.25 62 GLY B C 1
ATOM 2495 O O . GLY B 1 62 ? 3.133 36.344 2.613 1 95.25 62 GLY B O 1
ATOM 2496 N N . LEU B 1 63 ? 2.523 34.375 1.887 1 95.62 63 LEU B N 1
ATOM 2497 C CA . LEU B 1 63 ? 2.631 33.75 3.189 1 95.62 63 LEU B CA 1
ATOM 2498 C C . LEU B 1 63 ? 3.949 32.969 3.312 1 95.62 63 LEU B C 1
ATOM 2500 O O . LEU B 1 63 ? 4.508 32.531 2.309 1 95.62 63 LEU B O 1
ATOM 2504 N N . PRO B 1 64 ? 4.477 32.844 4.52 1 95.38 64 PRO B N 1
ATOM 2505 C CA . PRO B 1 64 ? 5.691 32.031 4.711 1 95.38 64 PRO B CA 1
ATOM 2506 C C . PRO B 1 64 ? 5.465 30.547 4.488 1 95.38 64 PRO B C 1
ATOM 2508 O O . PRO B 1 64 ? 4.32 30.094 4.473 1 95.38 64 PRO B O 1
ATOM 2511 N N . VAL B 1 65 ? 6.594 29.844 4.293 1 95.69 65 VAL B N 1
ATOM 2512 C CA . VAL B 1 65 ? 6.551 28.406 4.039 1 95.69 65 VAL B CA 1
ATOM 2513 C C . VAL B 1 65 ? 7.48 27.688 5.008 1 95.69 65 VAL B C 1
ATOM 2515 O O . VAL B 1 65 ? 8.633 28.078 5.188 1 95.69 65 VAL B O 1
ATOM 2518 N N . TYR B 1 66 ? 6.973 26.719 5.703 1 94.56 66 TYR B N 1
ATOM 2519 C CA . TYR B 1 66 ? 7.707 25.766 6.52 1 94.56 66 TYR B CA 1
ATOM 2520 C C . TYR B 1 66 ? 7.742 24.391 5.859 1 94.56 66 TYR B C 1
ATOM 2522 O O . TYR B 1 66 ? 6.691 23.812 5.574 1 94.56 66 TYR B O 1
ATOM 2530 N N . GLY B 1 67 ? 9 23.891 5.637 1 92.5 67 GLY B N 1
ATOM 2531 C CA . GLY B 1 67 ? 9.102 22.625 4.918 1 92.5 67 GLY B CA 1
ATOM 2532 C C . GLY B 1 67 ? 10.055 21.656 5.57 1 92.5 67 GLY B C 1
ATOM 2533 O O . GLY B 1 67 ? 10.914 22.047 6.367 1 92.5 67 GLY B O 1
ATOM 2534 N N . GLU B 1 68 ? 9.867 20.422 5.258 1 87.81 68 GLU B N 1
ATOM 2535 C CA . GLU B 1 68 ? 10.695 19.328 5.773 1 87.81 68 GLU B CA 1
ATOM 2536 C C . GLU B 1 68 ? 12.172 19.562 5.48 1 87.81 68 GLU B C 1
ATOM 2538 O O . GLU B 1 68 ? 13.023 19.375 6.352 1 87.81 68 GLU B O 1
ATOM 2543 N N . GLU B 1 69 ? 12.477 20 4.262 1 88 69 GLU B N 1
ATOM 2544 C CA . GLU B 1 69 ? 13.859 20.031 3.797 1 88 69 GLU B CA 1
ATOM 2545 C C . GLU B 1 69 ? 14.562 21.328 4.199 1 88 69 GLU B C 1
ATOM 2547 O O . GLU B 1 69 ? 15.727 21.312 4.59 1 88 69 GLU B O 1
ATOM 2552 N N . PHE B 1 70 ? 13.867 22.516 4.074 1 88.25 70 PHE B N 1
ATOM 2553 C CA . PHE B 1 70 ? 14.516 23.797 4.297 1 88.25 70 PHE B CA 1
ATOM 2554 C C . PHE B 1 70 ? 14.055 24.422 5.617 1 88.25 70 PHE B C 1
ATOM 2556 O O . PHE B 1 70 ? 14.555 25.469 6.023 1 88.25 70 PHE B O 1
ATOM 2563 N N . GLY B 1 71 ? 13.195 23.734 6.207 1 88.06 71 GLY B N 1
ATOM 2564 C CA . GLY B 1 71 ? 12.742 24.188 7.516 1 88.06 71 GLY B CA 1
ATOM 2565 C C . GLY B 1 71 ? 11.945 25.469 7.461 1 88.06 71 GLY B C 1
ATOM 2566 O O . GLY B 1 71 ? 11.188 25.703 6.516 1 88.06 71 GLY B O 1
ATOM 2567 N N . GLY B 1 72 ? 12.047 26.297 8.539 1 86.25 72 GLY B N 1
ATOM 2568 C CA . GLY B 1 72 ? 11.258 27.484 8.828 1 86.25 72 GLY B CA 1
ATOM 2569 C C . GLY B 1 72 ? 10.656 27.484 10.227 1 86.25 72 GLY B C 1
ATOM 2570 O O . GLY B 1 72 ? 11.164 26.812 11.117 1 86.25 72 GLY B O 1
ATOM 2571 N N . LYS B 1 73 ? 9.727 28.359 10.328 1 82.5 73 LYS B N 1
ATOM 2572 C CA . LYS B 1 73 ? 9.078 28.438 11.633 1 82.5 73 LYS B CA 1
ATOM 2573 C C . LYS B 1 73 ? 7.766 27.656 11.641 1 82.5 73 LYS B C 1
ATOM 2575 O O . LYS B 1 73 ? 6.938 27.828 10.742 1 82.5 73 LYS B O 1
ATOM 2580 N N . VAL B 1 74 ? 7.641 26.844 12.617 1 82.06 74 VAL B N 1
ATOM 2581 C CA . VAL B 1 74 ? 6.41 26.078 12.797 1 82.06 74 VAL B CA 1
ATOM 2582 C C . VAL B 1 74 ? 5.227 27.016 12.961 1 82.06 74 VAL B C 1
ATOM 2584 O O . VAL B 1 74 ? 5.316 28.016 13.688 1 82.06 74 VAL B O 1
ATOM 2587 N N . PRO B 1 75 ? 4.23 26.75 12.227 1 82.44 75 PRO B N 1
ATOM 2588 C CA . PRO B 1 75 ? 3.09 27.672 12.25 1 82.44 75 PRO B CA 1
ATOM 2589 C C . PRO B 1 75 ? 2.225 27.516 13.5 1 82.44 75 PRO B C 1
ATOM 2591 O O . PRO B 1 75 ? 1.036 27.203 13.391 1 82.44 75 PRO B O 1
ATOM 2594 N N . GLU B 1 76 ? 2.705 27.859 14.617 1 86.31 76 GLU B N 1
ATOM 2595 C CA . GLU B 1 76 ? 1.976 27.766 15.875 1 86.31 76 GLU B CA 1
ATOM 2596 C C . GLU B 1 76 ? 0.973 28.922 16.016 1 86.31 76 GLU B C 1
ATOM 2598 O O . GLU B 1 76 ? -0.205 28.688 16.297 1 86.31 76 GLU B O 1
ATOM 2603 N N . GLN B 1 77 ? 1.443 30.156 15.75 1 87.12 77 GLN B N 1
ATOM 2604 C CA . GLN B 1 77 ? 0.611 31.328 15.984 1 87.12 77 GLN B CA 1
ATOM 2605 C C . GLN B 1 77 ? 0.449 32.156 14.711 1 87.12 77 GLN B C 1
ATOM 2607 O O . GLN B 1 77 ? 0.031 33.312 14.773 1 87.12 77 GLN B O 1
ATOM 2612 N N . HIS B 1 78 ? 0.798 31.594 13.609 1 88.31 78 HIS B N 1
ATOM 2613 C CA . HIS B 1 78 ? 0.715 32.344 12.367 1 88.31 78 HIS B CA 1
ATOM 2614 C C . HIS B 1 78 ? 0.195 31.469 11.227 1 88.31 78 HIS B C 1
ATOM 2616 O O . HIS B 1 78 ? -0.121 30.297 11.438 1 88.31 78 HIS B O 1
ATOM 2622 N N . THR B 1 79 ? -0.044 32.156 10.188 1 95.44 79 THR B N 1
ATOM 2623 C CA . THR B 1 79 ? -0.49 31.469 8.977 1 95.44 79 THR B CA 1
ATOM 2624 C C . THR B 1 79 ? 0.693 31.156 8.07 1 95.44 79 THR B C 1
ATOM 2626 O O . THR B 1 79 ? 1.505 32.031 7.766 1 95.44 79 THR B O 1
ATOM 2629 N N . ALA B 1 80 ? 0.847 29.906 7.777 1 96.94 80 ALA B N 1
ATOM 2630 C CA . ALA B 1 80 ? 1.969 29.516 6.93 1 96.94 80 ALA B CA 1
ATOM 2631 C C . ALA B 1 80 ? 1.656 28.219 6.184 1 96.94 80 ALA B C 1
ATOM 2633 O O . ALA B 1 80 ? 0.865 27.406 6.652 1 96.94 80 ALA B O 1
ATOM 2634 N N . TRP B 1 81 ? 2.299 28.094 5.055 1 97.94 81 TRP B N 1
ATOM 2635 C CA . TRP B 1 81 ? 2.275 26.828 4.332 1 97.94 81 TRP B CA 1
ATOM 2636 C C . TRP B 1 81 ? 3.244 25.828 4.953 1 97.94 81 TRP B C 1
ATOM 2638 O O . TRP B 1 81 ? 4.328 26.203 5.41 1 97.94 81 TRP B O 1
ATOM 2648 N N . VAL B 1 82 ? 2.838 24.609 4.969 1 98.12 82 VAL B N 1
ATOM 2649 C CA . VAL B 1 82 ? 3.666 23.5 5.422 1 98.12 82 VAL B CA 1
ATOM 2650 C C . VAL B 1 82 ? 3.781 22.453 4.312 1 98.12 82 VAL B C 1
ATOM 2652 O O . VAL B 1 82 ? 2.773 22.016 3.75 1 98.12 82 VAL B O 1
ATOM 2655 N N . ILE B 1 83 ? 5.051 22 4.035 1 97.88 83 ILE B N 1
ATOM 2656 C CA . ILE B 1 83 ? 5.27 21.156 2.863 1 97.88 83 ILE B CA 1
ATOM 2657 C C . ILE B 1 83 ? 6.062 19.922 3.262 1 97.88 83 ILE B C 1
ATOM 2659 O O . ILE B 1 83 ? 7.039 20.016 4.008 1 97.88 83 ILE B O 1
ATOM 2663 N N . ASP B 1 84 ? 5.66 18.797 2.854 1 97.88 84 ASP B N 1
ATOM 2664 C CA . ASP B 1 84 ? 6.453 17.578 2.691 1 97.88 84 ASP B CA 1
ATOM 2665 C C . ASP B 1 84 ? 6.57 17.188 1.22 1 97.88 84 ASP B C 1
ATOM 2667 O O . ASP B 1 84 ? 5.629 16.641 0.641 1 97.88 84 ASP B O 1
ATOM 2671 N N . PRO B 1 85 ? 7.691 17.453 0.59 1 97.25 85 PRO B N 1
ATOM 2672 C CA . PRO B 1 85 ? 7.801 17.219 -0.853 1 97.25 85 PRO B CA 1
ATOM 2673 C C . PRO B 1 85 ? 7.613 15.75 -1.234 1 97.25 85 PRO B C 1
ATOM 2675 O O . PRO B 1 85 ? 6.992 15.453 -2.256 1 97.25 85 PRO B O 1
ATOM 2678 N N . ILE B 1 86 ? 8.203 14.836 -0.445 1 95.56 86 ILE B N 1
ATOM 2679 C CA . ILE B 1 86 ? 8.062 13.414 -0.713 1 95.56 86 ILE B CA 1
ATOM 2680 C C . ILE B 1 86 ? 7.797 12.664 0.593 1 95.56 86 ILE B C 1
ATOM 2682 O O . ILE B 1 86 ? 8.734 12.266 1.285 1 95.56 86 ILE B O 1
ATOM 2686 N N . ASP B 1 87 ? 6.543 12.492 0.924 1 96.12 87 ASP B N 1
ATOM 2687 C CA . ASP B 1 87 ? 6.141 11.578 1.987 1 96.12 87 ASP B CA 1
ATOM 2688 C C . ASP B 1 87 ? 6.191 10.125 1.511 1 96.12 87 ASP B C 1
ATOM 2690 O O . ASP B 1 87 ? 5.578 9.781 0.5 1 96.12 87 ASP B O 1
ATOM 2694 N N . GLY B 1 88 ? 6.895 9.297 2.295 1 93.62 88 GLY B N 1
ATOM 2695 C CA . GLY B 1 88 ? 7.176 7.953 1.822 1 93.62 88 GLY B CA 1
ATOM 2696 C C . GLY B 1 88 ? 8.414 7.867 0.957 1 93.62 88 GLY B C 1
ATOM 2697 O O . GLY B 1 88 ? 8.391 7.273 -0.123 1 93.62 88 GLY B O 1
ATOM 2698 N N . THR B 1 89 ? 9.477 8.469 1.422 1 90.88 89 THR B N 1
ATOM 2699 C CA . THR B 1 89 ? 10.719 8.586 0.671 1 90.88 89 THR B CA 1
ATOM 2700 C C . THR B 1 89 ? 11.289 7.211 0.341 1 90.88 89 THR B C 1
ATOM 2702 O O . THR B 1 89 ? 11.82 7 -0.748 1 90.88 89 THR B O 1
ATOM 2705 N N . THR B 1 90 ? 11.156 6.273 1.256 1 88.69 90 THR B N 1
ATOM 2706 C CA . THR B 1 90 ? 11.641 4.918 1.009 1 88.69 90 THR B CA 1
ATOM 2707 C C . THR B 1 90 ? 10.875 4.273 -0.141 1 88.69 90 THR B C 1
ATOM 2709 O O . THR B 1 90 ? 11.469 3.637 -1.013 1 88.69 90 THR B O 1
ATOM 2712 N N . ASN B 1 91 ? 9.547 4.398 -0.133 1 92.62 91 ASN B N 1
ATOM 2713 C CA . ASN B 1 91 ? 8.734 3.914 -1.245 1 92.62 91 ASN B CA 1
ATOM 2714 C C . ASN B 1 91 ? 9.141 4.57 -2.561 1 92.62 91 ASN B C 1
ATOM 2716 O O . ASN B 1 91 ? 9.312 3.889 -3.572 1 92.62 91 ASN B O 1
ATOM 2720 N N . TYR B 1 92 ? 9.336 5.844 -2.492 1 91.81 92 TYR B N 1
ATOM 2721 C CA . TYR B 1 92 ? 9.703 6.629 -3.664 1 91.81 92 TYR B CA 1
ATOM 2722 C C . TYR B 1 92 ? 11.016 6.137 -4.266 1 91.81 92 TYR B C 1
ATOM 2724 O O . TYR B 1 92 ? 11.102 5.891 -5.469 1 91.81 92 TYR B O 1
ATOM 2732 N N . ALA B 1 93 ? 11.938 6 -3.438 1 86.69 93 ALA B N 1
ATOM 2733 C CA . ALA B 1 93 ? 13.258 5.547 -3.869 1 86.69 93 ALA B CA 1
ATOM 2734 C C . ALA B 1 93 ? 13.195 4.137 -4.445 1 86.69 93 ALA B C 1
ATOM 2736 O O . ALA B 1 93 ? 13.953 3.795 -5.355 1 86.69 93 ALA B O 1
ATOM 2737 N N . ALA B 1 94 ? 12.266 3.332 -3.992 1 86.38 94 ALA B N 1
ATOM 2738 C CA . ALA B 1 94 ? 12.141 1.938 -4.41 1 86.38 94 ALA B CA 1
ATOM 2739 C C . ALA B 1 94 ? 11.211 1.804 -5.613 1 86.38 94 ALA B C 1
ATOM 2741 O O . ALA B 1 94 ? 11 0.7 -6.121 1 86.38 94 ALA B O 1
ATOM 2742 N N . GLY B 1 95 ? 10.602 2.865 -6.02 1 87 95 GLY B N 1
ATOM 2743 C CA . GLY B 1 95 ? 9.656 2.832 -7.121 1 87 95 GLY B CA 1
ATOM 2744 C C . GLY B 1 95 ? 8.297 2.279 -6.727 1 87 95 GLY B C 1
ATOM 2745 O O . GLY B 1 95 ? 7.531 1.83 -7.582 1 87 95 GLY B O 1
ATOM 2746 N N . PHE B 1 96 ? 8.086 2.168 -5.449 1 91.88 96 PHE B N 1
ATOM 2747 C CA . PHE B 1 96 ? 6.77 1.773 -4.965 1 91.88 96 PHE B CA 1
ATOM 2748 C C . PHE B 1 96 ? 5.828 2.973 -4.918 1 91.88 96 PHE B C 1
ATOM 2750 O O . PHE B 1 96 ? 6.195 4.035 -4.414 1 91.88 96 PHE B O 1
ATOM 2757 N N . PRO B 1 97 ? 4.59 2.846 -5.402 1 94.12 97 PRO B N 1
ATOM 2758 C CA . PRO B 1 97 ? 3.816 4.039 -5.75 1 94.12 97 PRO B CA 1
ATOM 2759 C C . PRO B 1 97 ? 3.094 4.645 -4.547 1 94.12 97 PRO B C 1
ATOM 2761 O O . PRO B 1 97 ? 2.422 5.672 -4.68 1 94.12 97 PRO B O 1
ATOM 2764 N N . LEU B 1 98 ? 3.293 4.109 -3.389 1 95.94 98 LEU B N 1
ATOM 2765 C CA . LEU B 1 98 ? 2.633 4.656 -2.207 1 95.94 98 LEU B CA 1
ATOM 2766 C C . LEU B 1 98 ? 3.479 5.758 -1.574 1 95.94 98 LEU B C 1
ATOM 2768 O O . LEU B 1 98 ? 4.031 5.574 -0.487 1 95.94 98 LEU B O 1
ATOM 2772 N N . CYS B 1 99 ? 3.521 6.891 -2.26 1 95.94 99 CYS B N 1
ATOM 2773 C CA . CYS B 1 99 ? 4.184 8.125 -1.853 1 95.94 99 CYS B CA 1
ATOM 2774 C C . CYS B 1 99 ? 3.383 9.344 -2.287 1 95.94 99 CYS B C 1
ATOM 2776 O O . CYS B 1 99 ? 2.514 9.242 -3.156 1 95.94 99 CYS B O 1
ATOM 2778 N N . ALA B 1 100 ? 3.627 10.43 -1.613 1 97.62 100 ALA B N 1
ATOM 2779 C CA . ALA B 1 100 ? 2.768 11.594 -1.85 1 97.62 100 ALA B CA 1
ATOM 2780 C C . ALA B 1 100 ? 3.529 12.891 -1.618 1 97.62 100 ALA B C 1
ATOM 2782 O O . ALA B 1 100 ? 4.566 12.906 -0.951 1 97.62 100 ALA B O 1
ATOM 2783 N N . MET B 1 101 ? 3.055 13.945 -2.264 1 98.25 101 MET B N 1
ATOM 2784 C CA . MET B 1 101 ? 3.35 15.312 -1.842 1 98.25 101 MET B CA 1
ATOM 2785 C C . MET B 1 101 ? 2.271 15.836 -0.9 1 98.25 101 MET B C 1
ATOM 2787 O O . MET B 1 101 ? 1.079 15.68 -1.169 1 98.25 101 MET B O 1
ATOM 2791 N N . LEU B 1 102 ? 2.736 16.406 0.2 1 98.75 102 LEU B N 1
ATOM 2792 C CA . LEU B 1 102 ? 1.8 16.938 1.183 1 98.75 102 LEU B CA 1
ATOM 2793 C C . LEU B 1 102 ? 1.941 18.453 1.303 1 98.75 102 LEU B C 1
ATOM 2795 O O . LEU B 1 102 ? 3.051 18.969 1.468 1 98.75 102 LEU B O 1
ATOM 2799 N N . LEU B 1 103 ? 0.832 19.141 1.162 1 98.81 103 LEU B N 1
ATOM 2800 C CA . LEU B 1 103 ? 0.787 20.594 1.249 1 98.81 103 LEU B CA 1
ATOM 2801 C C . LEU B 1 103 ? -0.385 21.047 2.111 1 98.81 103 LEU B C 1
ATOM 2803 O O . LEU B 1 103 ? -1.531 20.672 1.858 1 98.81 103 LEU B O 1
ATOM 2807 N N . THR B 1 104 ? -0.044 21.875 3.123 1 98.69 104 THR B N 1
ATOM 2808 C CA . THR B 1 104 ? -1.071 22.312 4.059 1 98.69 104 THR B CA 1
ATOM 2809 C C . THR B 1 104 ? -0.916 23.797 4.367 1 98.69 104 THR B C 1
ATOM 2811 O O . THR B 1 104 ? 0.204 24.297 4.488 1 98.69 104 THR B O 1
ATOM 281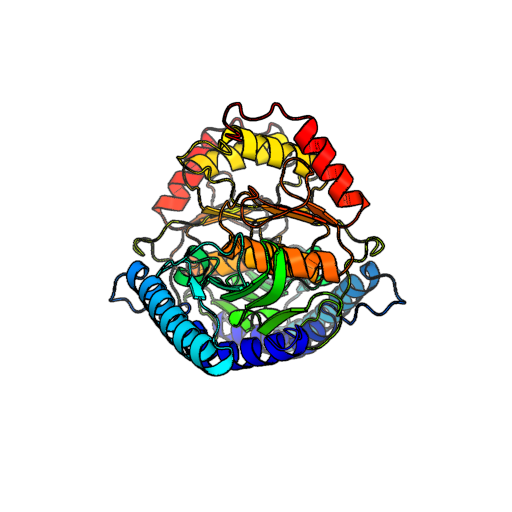4 N N . LEU B 1 105 ? -2.023 24.516 4.398 1 98.56 105 LEU B N 1
ATOM 2815 C CA . LEU B 1 105 ? -2.035 25.844 5.016 1 98.56 105 LEU B CA 1
ATOM 2816 C C . LEU B 1 105 ? -2.5 25.75 6.465 1 98.56 105 LEU B C 1
ATOM 2818 O O . LEU B 1 105 ? -3.604 25.281 6.742 1 98.56 105 LEU B O 1
ATOM 2822 N N . MET B 1 106 ? -1.594 26.203 7.289 1 97.81 106 MET B N 1
ATOM 2823 C CA . MET B 1 106 ? -1.886 26.219 8.719 1 97.81 106 MET B CA 1
ATOM 2824 C C . MET B 1 106 ? -2.285 27.625 9.18 1 97.81 106 MET B C 1
ATOM 2826 O O . MET B 1 106 ? -1.765 28.609 8.664 1 97.81 106 MET B O 1
ATOM 2830 N N . ARG B 1 107 ? -3.209 27.672 10.086 1 96.69 107 ARG B N 1
ATOM 2831 C CA . ARG B 1 107 ? -3.598 28.906 10.766 1 96.69 107 ARG B CA 1
ATOM 2832 C C . ARG B 1 107 ? -3.82 28.672 12.25 1 96.69 107 ARG B C 1
ATOM 2834 O O . ARG B 1 107 ? -4.688 27.875 12.641 1 96.69 107 ARG B O 1
ATOM 2841 N N . GLN B 1 108 ? -2.99 29.375 13.055 1 94.06 108 GLN B N 1
ATOM 2842 C CA . GLN B 1 108 ? -3.109 29.297 14.508 1 94.06 108 GLN B CA 1
ATOM 2843 C C . GLN B 1 108 ? -3.053 27.844 14.984 1 94.06 108 GLN B C 1
ATOM 2845 O O . GLN B 1 108 ? -3.904 27.406 15.766 1 94.06 108 GLN B O 1
ATOM 2850 N N . GLY B 1 109 ? -2.215 27.109 14.344 1 95.19 109 GLY B N 1
ATOM 2851 C CA . GLY B 1 109 ? -1.915 25.766 14.805 1 95.19 109 GLY B CA 1
ATOM 2852 C C . GLY B 1 109 ? -2.855 24.719 14.242 1 95.19 109 GLY B C 1
ATOM 2853 O O . GLY B 1 109 ? -2.742 23.531 14.562 1 95.19 109 GLY B O 1
ATOM 2854 N N . GLU B 1 110 ? -3.758 25.156 13.359 1 96.31 110 GLU B N 1
ATOM 2855 C CA . GLU B 1 110 ? -4.719 24.234 12.766 1 96.31 110 GLU B CA 1
ATOM 2856 C C . GLU B 1 110 ? -4.68 24.297 11.242 1 96.31 110 GLU B C 1
ATOM 2858 O O . GLU B 1 110 ? -4.469 25.375 10.664 1 96.31 110 GLU B O 1
ATOM 2863 N N . PRO B 1 111 ? -4.918 23.156 10.656 1 98.19 111 PRO B N 1
ATOM 2864 C CA . PRO B 1 111 ? -4.949 23.188 9.188 1 98.19 111 PRO B CA 1
ATOM 2865 C C . PRO B 1 111 ? -6.258 23.75 8.641 1 98.19 111 PRO B C 1
ATOM 2867 O O . PRO B 1 111 ? -7.336 23.422 9.141 1 98.19 111 PRO B O 1
ATOM 2870 N N . ILE B 1 112 ? -6.152 24.547 7.582 1 98.25 112 ILE B N 1
ATOM 2871 C CA . ILE B 1 112 ? -7.367 25.109 7 1 98.25 112 ILE B CA 1
ATOM 2872 C C . ILE B 1 112 ? -7.441 24.75 5.516 1 98.25 112 ILE B C 1
ATOM 2874 O O . ILE B 1 112 ? -8.5 24.859 4.898 1 98.25 112 ILE B O 1
ATOM 2878 N N . VAL B 1 113 ? -6.336 24.406 4.906 1 98.75 113 VAL B N 1
ATOM 2879 C CA . VAL B 1 113 ? -6.234 23.797 3.582 1 98.75 113 VAL B CA 1
ATOM 2880 C C . VAL B 1 113 ? -5.305 22.594 3.637 1 98.75 113 VAL B C 1
ATOM 2882 O O . VAL B 1 113 ? -4.266 22.625 4.301 1 98.75 113 VAL B O 1
ATOM 2885 N N . GLY B 1 114 ? -5.691 21.5 3.018 1 98.88 114 GLY B N 1
ATOM 2886 C CA . GLY B 1 114 ? -4.855 20.312 2.977 1 98.88 114 GLY B CA 1
ATOM 2887 C C . GLY B 1 114 ? -4.953 19.562 1.664 1 98.88 114 GLY B C 1
ATOM 2888 O O . GLY B 1 114 ? -6.055 19.328 1.161 1 98.88 114 GLY B O 1
ATOM 2889 N N . ILE B 1 115 ? -3.766 19.203 1.096 1 98.94 115 ILE B N 1
ATOM 2890 C CA . ILE B 1 115 ? -3.707 18.422 -0.139 1 98.94 115 ILE B CA 1
ATOM 2891 C C . ILE B 1 115 ? -2.744 17.25 0.034 1 98.94 115 ILE B C 1
ATOM 2893 O O . ILE B 1 115 ? -1.627 17.422 0.526 1 98.94 115 ILE B O 1
ATOM 2897 N N . THR B 1 116 ? -3.199 16.141 -0.197 1 98.88 116 THR B N 1
ATOM 2898 C CA . THR B 1 116 ? -2.383 14.953 -0.441 1 98.88 116 THR B CA 1
ATOM 2899 C C . THR B 1 116 ? -2.375 14.594 -1.926 1 98.88 116 THR B C 1
ATOM 2901 O O . THR B 1 116 ? -3.367 14.094 -2.453 1 98.88 116 THR B O 1
ATOM 2904 N N . SER B 1 117 ? -1.242 14.891 -2.582 1 98.62 117 SER B N 1
ATOM 2905 C CA . SER B 1 117 ? -1.104 14.586 -4.004 1 98.62 117 SER B CA 1
ATOM 2906 C C . SER B 1 117 ? -0.31 13.297 -4.219 1 98.62 117 SER B C 1
ATOM 2908 O O . SER B 1 117 ? 0.841 13.195 -3.789 1 98.62 117 SER B O 1
ATOM 2910 N N . MET B 1 118 ? -0.952 12.32 -4.816 1 96.62 118 MET B N 1
ATOM 2911 C CA . MET B 1 118 ? -0.339 11.023 -5.113 1 96.62 118 MET B CA 1
ATOM 2912 C C . MET B 1 118 ? -0.244 10.797 -6.617 1 96.62 118 MET B C 1
ATOM 2914 O O . MET B 1 118 ? -1.01 10.016 -7.184 1 96.62 118 MET B O 1
ATOM 2918 N N . PRO B 1 119 ? 0.752 11.406 -7.25 1 94.75 119 PRO B N 1
ATOM 2919 C CA . PRO B 1 119 ? 0.815 11.383 -8.711 1 94.75 119 PRO B CA 1
ATOM 2920 C C . PRO B 1 119 ? 0.89 9.969 -9.281 1 94.75 119 PRO B C 1
ATOM 2922 O O . PRO B 1 119 ? 0.3 9.688 -10.328 1 94.75 119 PRO B O 1
ATOM 2925 N N . LEU B 1 120 ? 1.506 9.102 -8.625 1 92.5 120 LEU B N 1
ATOM 2926 C CA . LEU B 1 120 ? 1.71 7.758 -9.148 1 92.5 120 LEU B CA 1
ATOM 2927 C C . LEU B 1 120 ? 0.437 6.93 -9.023 1 92.5 120 LEU B C 1
ATOM 2929 O O . LEU B 1 120 ? 0.319 5.867 -9.641 1 92.5 120 LEU B O 1
ATOM 2933 N N . LEU B 1 121 ? -0.47 7.352 -8.242 1 92.75 121 LEU B N 1
ATOM 2934 C CA . LEU B 1 121 ? -1.779 6.723 -8.117 1 92.75 121 LEU B CA 1
ATOM 2935 C C . LEU B 1 121 ? -2.836 7.508 -8.883 1 92.75 121 LEU B C 1
ATOM 2937 O O . LEU B 1 121 ? -3.996 7.094 -8.953 1 92.75 121 LEU B O 1
ATOM 2941 N N . ARG B 1 122 ? -2.471 8.641 -9.383 1 91.94 122 ARG B N 1
ATOM 2942 C CA . ARG B 1 122 ? -3.377 9.547 -10.07 1 91.94 122 ARG B CA 1
ATOM 2943 C C . ARG B 1 122 ? -4.535 9.961 -9.164 1 91.94 122 ARG B C 1
ATOM 2945 O O . ARG B 1 122 ? -5.691 9.953 -9.586 1 91.94 122 ARG B O 1
ATOM 2952 N N . ARG B 1 123 ? -4.168 10.273 -7.988 1 95.06 123 ARG B N 1
ATOM 2953 C CA . ARG B 1 123 ? -5.156 10.688 -6.996 1 95.06 123 ARG B CA 1
ATOM 2954 C C . ARG B 1 123 ? -4.684 11.93 -6.242 1 95.06 123 ARG B C 1
ATOM 2956 O O . ARG B 1 123 ? -3.502 12.055 -5.914 1 95.06 123 ARG B O 1
ATOM 2963 N N . ARG B 1 124 ? -5.602 12.805 -6.098 1 98 124 ARG B N 1
ATOM 2964 C CA . ARG B 1 124 ? -5.359 13.969 -5.246 1 98 124 ARG B CA 1
ATOM 2965 C C . ARG B 1 124 ? -6.516 14.188 -4.277 1 98 124 ARG B C 1
ATOM 2967 O O . ARG B 1 124 ? -7.66 14.359 -4.703 1 98 124 ARG B O 1
ATOM 2974 N N . VAL B 1 125 ? -6.203 14.156 -3.02 1 98.56 125 VAL B N 1
ATOM 2975 C CA . VAL B 1 125 ? -7.184 14.414 -1.97 1 98.56 125 VAL B CA 1
ATOM 2976 C C . VAL B 1 125 ? -7.07 15.859 -1.494 1 98.56 125 VAL B C 1
ATOM 2978 O O . VAL B 1 125 ? -5.973 16.328 -1.176 1 98.56 125 VAL B O 1
ATOM 2981 N N . THR B 1 126 ? -8.172 16.562 -1.495 1 98.88 126 THR B N 1
ATOM 2982 C CA . THR B 1 126 ? -8.133 17.984 -1.134 1 98.88 126 THR B CA 1
ATOM 2983 C C . THR B 1 126 ? -9.227 18.312 -0.117 1 98.88 126 THR B C 1
ATOM 2985 O O . THR B 1 126 ? -10.281 17.672 -0.109 1 98.88 126 THR B O 1
ATOM 2988 N N . ALA B 1 127 ? -8.906 19.234 0.706 1 98.81 127 ALA B N 1
ATOM 2989 C CA . ALA B 1 127 ? -9.898 19.75 1.646 1 98.81 127 ALA B CA 1
ATOM 2990 C C . ALA B 1 127 ? -9.609 21.203 2.004 1 98.81 127 ALA B C 1
ATOM 2992 O O . ALA B 1 127 ? -8.445 21.609 2.109 1 98.81 127 ALA B O 1
ATOM 2993 N N . ALA B 1 128 ? -10.602 21.984 2.152 1 98.69 128 ALA B N 1
ATOM 2994 C CA . ALA B 1 128 ? -10.625 23.297 2.777 1 98.69 128 ALA B CA 1
ATOM 2995 C C . ALA B 1 128 ? -11.617 23.344 3.93 1 98.69 128 ALA B C 1
ATOM 2997 O O . ALA B 1 128 ? -12.688 22.734 3.857 1 98.69 128 ALA B O 1
ATOM 2998 N N . LYS B 1 129 ? -11.172 24.062 4.914 1 97.81 129 LYS B N 1
ATOM 2999 C CA . LYS B 1 129 ? -12.008 24.109 6.113 1 97.81 129 LYS B CA 1
ATOM 3000 C C . LYS B 1 129 ? -13.445 24.484 5.766 1 97.81 129 LYS B C 1
ATOM 3002 O O . LYS B 1 129 ? -13.68 25.516 5.125 1 97.81 129 LYS B O 1
ATOM 3007 N N . GLY B 1 130 ? -14.344 23.625 6.105 1 97.5 130 GLY B N 1
ATOM 3008 C CA . GLY B 1 130 ? -15.766 23.875 5.934 1 97.5 130 GLY B CA 1
ATOM 3009 C C . GLY B 1 130 ? -16.281 23.5 4.551 1 97.5 130 GLY B C 1
ATOM 3010 O O . GLY B 1 130 ? -17.438 23.734 4.227 1 97.5 130 GLY B O 1
ATOM 3011 N N . SER B 1 131 ? -15.484 22.844 3.717 1 97.38 131 SER B N 1
ATOM 3012 C CA . SER B 1 131 ? -15.875 22.656 2.324 1 97.38 131 SER B CA 1
ATOM 3013 C C . SER B 1 131 ? -15.969 21.172 1.976 1 97.38 131 SER B C 1
ATOM 3015 O O . SER B 1 131 ? -16.391 20.812 0.877 1 97.38 131 SER B O 1
ATOM 3017 N N . GLY B 1 132 ? -15.594 20.328 2.836 1 98 132 GLY B N 1
ATOM 3018 C CA . GLY B 1 132 ? -15.609 18.906 2.535 1 98 132 GLY B CA 1
ATOM 3019 C C . GLY B 1 132 ? -14.305 18.406 1.94 1 98 132 GLY B C 1
ATOM 3020 O O . GLY B 1 132 ? -13.375 19.172 1.74 1 98 132 GLY B O 1
ATOM 3021 N N . THR B 1 133 ? -14.242 17.156 1.771 1 98.44 133 THR B N 1
ATOM 3022 C CA . THR B 1 133 ? -13.086 16.5 1.173 1 98.44 133 THR B CA 1
ATOM 3023 C C . THR B 1 133 ? -13.414 15.992 -0.23 1 98.44 133 THR B C 1
ATOM 3025 O O . THR B 1 133 ? -14.516 15.492 -0.475 1 98.44 133 THR B O 1
ATOM 3028 N N . TYR B 1 134 ? -12.445 16.141 -1.138 1 98.19 134 TYR B N 1
ATOM 3029 C CA . TYR B 1 134 ? -12.617 15.75 -2.531 1 98.19 134 TYR B CA 1
ATOM 3030 C C . TYR B 1 134 ? -11.445 14.891 -3.004 1 98.19 134 TYR B C 1
ATOM 3032 O O . TYR B 1 134 ? -10.305 15.102 -2.574 1 98.19 134 TYR B O 1
ATOM 3040 N N . VAL B 1 135 ? -11.781 13.93 -3.861 1 97 135 VAL B N 1
ATOM 3041 C CA . VAL B 1 135 ? -10.773 13.172 -4.59 1 97 135 VAL B CA 1
ATOM 3042 C C . VAL B 1 135 ? -10.922 13.422 -6.09 1 97 135 VAL B C 1
ATOM 3044 O O . VAL B 1 135 ? -11.969 13.125 -6.676 1 97 135 VAL B O 1
ATOM 3047 N N . ASN B 1 136 ? -9.906 13.953 -6.621 1 96.31 136 ASN B N 1
ATOM 3048 C CA . ASN B 1 136 ? -9.953 14.312 -8.039 1 96.31 136 ASN B CA 1
ATOM 3049 C C . ASN B 1 136 ? -11.219 15.102 -8.375 1 96.31 136 ASN B C 1
ATOM 3051 O O . ASN B 1 136 ? -11.883 14.812 -9.367 1 96.31 136 ASN B O 1
ATOM 3055 N N . GLY B 1 137 ? -11.562 15.93 -7.496 1 95.31 137 GLY B N 1
ATOM 3056 C CA . GLY B 1 137 ? -12.68 16.828 -7.742 1 95.31 137 GLY B CA 1
ATOM 3057 C C . GLY B 1 137 ? -14.016 16.25 -7.34 1 95.31 137 GLY B C 1
ATOM 3058 O O . GLY B 1 137 ? -15.039 16.938 -7.379 1 95.31 137 GLY B O 1
ATOM 3059 N N . HIS B 1 138 ? -14.086 15.039 -6.883 1 95.12 138 HIS B N 1
ATOM 3060 C CA . HIS B 1 138 ? -15.328 14.398 -6.445 1 95.12 138 HIS B CA 1
ATOM 3061 C C . HIS B 1 138 ? -15.398 14.328 -4.922 1 95.12 138 HIS B C 1
ATOM 3063 O O . HIS B 1 138 ? -14.461 13.852 -4.273 1 95.12 138 HIS B O 1
ATOM 3069 N N . ARG B 1 139 ? -16.531 14.742 -4.387 1 96.06 139 ARG B N 1
ATOM 3070 C CA . ARG B 1 139 ? -16.688 14.75 -2.936 1 96.06 139 ARG B CA 1
ATOM 3071 C C . ARG B 1 139 ? -16.719 13.328 -2.383 1 96.06 139 ARG B C 1
ATOM 3073 O O . ARG B 1 139 ? -17.328 12.438 -2.979 1 96.06 139 ARG B O 1
ATOM 3080 N N . VAL B 1 140 ? -16.078 13.164 -1.287 1 94.56 140 VAL B N 1
ATOM 3081 C CA . VAL B 1 140 ? -16.062 11.859 -0.623 1 94.56 140 VAL B CA 1
ATOM 3082 C C . VAL B 1 140 ? -16.422 12.031 0.852 1 94.56 140 VAL B C 1
ATOM 3084 O O . VAL B 1 140 ? -16.406 13.148 1.377 1 94.56 140 VAL B O 1
ATOM 3087 N N . SER B 1 141 ? -16.812 10.914 1.473 1 93.75 141 SER B N 1
ATOM 3088 C CA . SER B 1 141 ? -17.094 10.875 2.902 1 93.75 141 SER B CA 1
ATOM 3089 C C . SER B 1 141 ? -16.672 9.539 3.514 1 93.75 141 SER B C 1
ATOM 3091 O O . SER B 1 141 ? -16.578 8.531 2.811 1 93.75 141 SER B O 1
ATOM 3093 N N . MET B 1 142 ? -16.297 9.68 4.77 1 91.62 142 MET B N 1
ATOM 3094 C CA . MET B 1 142 ? -16.031 8.445 5.508 1 91.62 142 MET B CA 1
ATOM 3095 C C . MET B 1 142 ? -17.344 7.809 5.977 1 91.62 142 MET B C 1
ATOM 3097 O O . MET B 1 142 ? -18.188 8.484 6.566 1 91.62 142 MET B O 1
ATOM 3101 N N . ASN B 1 143 ? -17.672 6.668 5.344 1 77.25 143 ASN B N 1
ATOM 3102 C CA . ASN B 1 143 ? -18.938 6.016 5.699 1 77.25 143 ASN B CA 1
ATOM 3103 C C . ASN B 1 143 ? -18.703 4.715 6.457 1 77.25 143 ASN B C 1
ATOM 3105 O O . ASN B 1 143 ? -17.984 3.828 5.973 1 77.25 143 ASN B O 1
ATOM 3109 N N . ALA B 1 144 ? -19.281 4.629 7.629 1 65 144 ALA B N 1
ATOM 3110 C CA . ALA B 1 144 ? -19.156 3.475 8.516 1 65 144 ALA B CA 1
ATOM 3111 C C . ALA B 1 144 ? -20 2.305 8.023 1 65 144 ALA B C 1
ATOM 3113 O O . ALA B 1 144 ? -19.781 1.158 8.414 1 65 144 ALA B O 1
ATOM 3114 N N . GLU B 1 145 ? -20.875 2.568 7.148 1 61.81 145 GLU B N 1
ATOM 3115 C CA . GLU B 1 145 ? -21.906 1.568 6.91 1 61.81 145 GLU B CA 1
ATOM 3116 C C . GLU B 1 145 ? -21.625 0.766 5.645 1 61.81 145 GLU B C 1
ATOM 3118 O O . GLU B 1 145 ? -22.547 0.244 5.016 1 61.81 145 GLU B O 1
ATOM 3123 N N . SER B 1 146 ? -20.406 0.539 5.316 1 56.91 146 SER B N 1
ATOM 3124 C CA . SER B 1 146 ? -20.156 -0.037 4 1 56.91 146 SER B CA 1
ATOM 3125 C C . SER B 1 146 ? -20.328 -1.553 4.016 1 56.91 146 SER B C 1
ATOM 3127 O O . SER B 1 146 ? -20.453 -2.18 2.965 1 56.91 146 SER B O 1
ATOM 3129 N N . GLY B 1 147 ? -20.641 -2.203 5.23 1 61.19 147 GLY B N 1
ATOM 3130 C CA . GLY B 1 147 ? -20.766 -3.65 5.312 1 61.19 147 GLY B CA 1
ATOM 3131 C C . GLY B 1 147 ? -19.469 -4.371 4.98 1 61.19 147 GLY B C 1
ATOM 3132 O O . GLY B 1 147 ? -19.422 -5.605 4.957 1 61.19 147 GLY B O 1
ATOM 3133 N N . ARG B 1 148 ? -18.484 -3.664 4.734 1 69.12 148 ARG B N 1
ATOM 3134 C CA . ARG B 1 148 ? -17.188 -4.238 4.395 1 69.12 148 ARG B CA 1
ATOM 3135 C C . ARG B 1 148 ? -16.281 -4.305 5.621 1 69.12 148 ARG B C 1
ATOM 3137 O O . ARG B 1 148 ? -16.5 -3.6 6.605 1 69.12 148 ARG B O 1
ATOM 3144 N N . PRO B 1 149 ? -15.305 -5.27 5.422 1 78.19 149 PRO B N 1
ATOM 3145 C CA . PRO B 1 149 ? -14.328 -5.285 6.516 1 78.19 149 PRO B CA 1
ATOM 3146 C C . PRO B 1 149 ? -13.633 -3.939 6.699 1 78.19 149 PRO B C 1
ATOM 3148 O O . PRO B 1 149 ? -13.328 -3.258 5.715 1 78.19 149 PRO B O 1
ATOM 3151 N N . VAL B 1 150 ? -13.5 -3.59 7.926 1 87.44 150 VAL B N 1
ATOM 3152 C CA . VAL B 1 150 ? -12.828 -2.342 8.273 1 87.44 150 VAL B CA 1
ATOM 3153 C C . VAL B 1 150 ? -11.312 -2.537 8.203 1 87.44 150 VAL B C 1
ATOM 3155 O O . VAL B 1 150 ? -10.766 -3.402 8.883 1 87.44 150 VAL B O 1
ATOM 3158 N N . SER B 1 151 ? -10.711 -1.806 7.336 1 93 151 SER B N 1
ATOM 3159 C CA . SER B 1 151 ? -9.25 -1.801 7.266 1 93 151 SER B CA 1
ATOM 3160 C C . SER B 1 151 ? -8.664 -0.654 8.078 1 93 151 SER B C 1
ATOM 3162 O O . SER B 1 151 ? -9.203 0.454 8.078 1 93 151 SER B O 1
ATOM 3164 N N . ILE B 1 152 ? -7.555 -0.993 8.773 1 96.06 152 ILE B N 1
ATOM 3165 C CA . ILE B 1 152 ? -6.855 0.019 9.555 1 96.06 152 ILE B CA 1
ATOM 3166 C C . ILE B 1 152 ? -5.48 0.281 8.953 1 96.06 152 ILE B C 1
ATOM 3168 O O . ILE B 1 152 ? -4.691 -0.648 8.758 1 96.06 152 ILE B O 1
ATOM 3172 N N . ALA B 1 153 ? -5.234 1.521 8.562 1 97.19 153 ALA B N 1
ATOM 3173 C CA . ALA B 1 153 ? -3.871 1.912 8.219 1 97.19 153 ALA B CA 1
ATOM 3174 C C . ALA B 1 153 ? -3.027 2.117 9.477 1 97.19 153 ALA B C 1
ATOM 3176 O O . ALA B 1 153 ? -3.391 2.902 10.359 1 97.19 153 ALA B O 1
ATOM 3177 N N . PHE B 1 154 ? -1.919 1.447 9.516 1 95.38 154 PHE B N 1
ATOM 3178 C CA . PHE B 1 154 ? -1.071 1.472 10.703 1 95.38 154 PHE B CA 1
ATOM 3179 C C . PHE B 1 154 ? 0.319 1.996 10.359 1 95.38 154 PHE B C 1
ATOM 3181 O O . PHE B 1 154 ? 0.96 1.511 9.43 1 95.38 154 PHE B O 1
ATOM 3188 N N . GLY B 1 155 ? 0.718 3 11.062 1 91.06 155 GLY B N 1
ATOM 3189 C CA . GLY B 1 155 ? 2.027 3.592 10.844 1 91.06 155 GLY B CA 1
ATOM 3190 C C . GLY B 1 155 ? 3.168 2.619 11.062 1 91.06 155 GLY B C 1
ATOM 3191 O O . GLY B 1 155 ? 2.959 1.516 11.578 1 91.06 155 GLY B O 1
ATOM 3192 N N . SER B 1 156 ? 4.324 3.047 10.711 1 76.62 156 SER B N 1
ATOM 3193 C CA . SER B 1 156 ? 5.523 2.217 10.75 1 76.62 156 SER B CA 1
ATOM 3194 C C . SER B 1 156 ? 5.789 1.691 12.156 1 76.62 156 SER B C 1
ATOM 3196 O O . SER B 1 156 ? 5.559 2.398 13.141 1 76.62 156 SER B O 1
ATOM 3198 N N . VAL B 1 157 ? 6.164 0.477 12.164 1 66.31 157 VAL B N 1
ATOM 3199 C CA . VAL B 1 157 ? 6.469 -0.163 13.445 1 66.31 157 VAL B CA 1
ATOM 3200 C C . VAL B 1 157 ? 7.918 0.118 13.828 1 66.31 157 VAL B C 1
ATOM 3202 O O . VAL B 1 157 ? 8.406 -0.395 14.836 1 66.31 157 VAL B O 1
ATOM 3205 N N . ILE B 1 158 ? 8.508 0.889 12.961 1 60.03 158 ILE B N 1
ATOM 3206 C CA . ILE B 1 158 ? 9.875 1.291 13.281 1 60.03 158 ILE B CA 1
ATOM 3207 C C . ILE B 1 158 ? 9.844 2.42 14.312 1 60.03 158 ILE B C 1
ATOM 3209 O O . ILE B 1 158 ? 9.172 3.434 14.117 1 60.03 158 ILE B O 1
ATOM 3213 N N . ALA B 1 159 ? 10.289 2.066 15.492 1 57.22 159 ALA B N 1
ATOM 3214 C CA . ALA B 1 159 ? 10.32 3.082 16.547 1 57.22 159 ALA B CA 1
ATOM 3215 C C . ALA B 1 159 ? 11.484 4.047 16.344 1 57.22 159 ALA B C 1
ATOM 3217 O O . ALA B 1 159 ? 12.516 3.676 15.781 1 57.22 159 ALA B O 1
ATOM 3218 N N . ARG B 1 160 ? 11.188 5.254 16.484 1 56.44 160 ARG B N 1
ATOM 3219 C CA . ARG B 1 160 ? 12.242 6.258 16.547 1 56.44 160 ARG B CA 1
ATOM 3220 C C . ARG B 1 160 ? 13.148 6.035 17.75 1 56.44 160 ARG B C 1
ATOM 3222 O O . ARG B 1 160 ? 12.719 5.461 18.75 1 56.44 160 ARG B O 1
ATOM 3229 N N . SER B 1 161 ? 14.305 6.355 17.422 1 51.66 161 SER B N 1
ATOM 3230 C CA . SER B 1 161 ? 15.328 6.238 18.453 1 51.66 161 SER B CA 1
ATOM 3231 C C . SER B 1 161 ? 15.008 7.121 19.656 1 51.66 161 SER B C 1
ATOM 3233 O O . SER B 1 161 ? 15.492 6.875 20.75 1 51.66 161 SER B O 1
ATOM 3235 N N . ASP B 1 162 ? 14.242 8.188 19.375 1 50.75 162 ASP B N 1
ATOM 3236 C CA . ASP B 1 162 ? 14.094 9.148 20.469 1 50.75 162 ASP B CA 1
ATOM 3237 C C . ASP B 1 162 ? 13.203 8.586 21.562 1 50.75 162 ASP B C 1
ATOM 3239 O O . ASP B 1 162 ? 13.008 9.234 22.594 1 50.75 162 ASP B O 1
ATOM 3243 N N . GLY B 1 163 ? 12.75 7.48 21.344 1 59.19 163 GLY B N 1
ATOM 3244 C CA . GLY B 1 163 ? 12.07 6.789 22.422 1 59.19 163 GLY B CA 1
ATOM 3245 C C . GLY B 1 163 ? 10.57 7.039 22.453 1 59.19 163 GLY B C 1
ATOM 3246 O O . GLY B 1 163 ? 9.859 6.512 23.312 1 59.19 163 GLY B O 1
ATOM 3247 N N . THR B 1 164 ? 10.172 8.07 21.5 1 69.44 164 THR B N 1
ATOM 3248 C CA . THR B 1 164 ? 8.719 8.25 21.5 1 69.44 164 THR B CA 1
ATOM 3249 C C . THR B 1 164 ? 8.031 7.047 20.875 1 69.44 164 THR B C 1
ATOM 3251 O O . THR B 1 164 ? 8.414 6.598 19.797 1 69.44 164 THR B O 1
ATOM 3254 N N . PHE B 1 165 ? 7.152 6.441 21.562 1 77.88 165 PHE B N 1
ATOM 3255 C CA . PHE B 1 165 ? 6.441 5.219 21.203 1 77.88 165 PHE B CA 1
ATOM 3256 C C . PHE B 1 165 ? 7.422 4.094 20.891 1 77.88 165 PHE B C 1
ATOM 3258 O O . PHE B 1 165 ? 7.652 3.77 19.734 1 77.88 165 PHE B O 1
ATOM 3265 N N . PRO B 1 166 ? 8 3.549 21.844 1 80.25 166 PRO B N 1
ATOM 3266 C CA . PRO B 1 166 ? 8.984 2.488 21.625 1 80.25 166 PRO B CA 1
ATOM 3267 C C . PRO B 1 166 ? 8.461 1.356 20.75 1 80.25 166 PRO B C 1
ATOM 3269 O O . PRO B 1 166 ? 7.246 1.146 20.672 1 80.25 166 PRO B O 1
ATOM 3272 N N . ARG B 1 167 ? 9.344 0.722 20.156 1 82 167 ARG B N 1
ATOM 3273 C CA . ARG B 1 167 ? 9.039 -0.35 19.219 1 82 167 ARG B CA 1
ATOM 3274 C C . ARG B 1 167 ? 8.141 -1.402 19.859 1 82 167 ARG B C 1
ATOM 3276 O O . ARG B 1 167 ? 7.18 -1.867 19.25 1 82 167 ARG B O 1
ATOM 3283 N N . ASP B 1 168 ? 8.477 -1.769 21.031 1 81.44 168 ASP B N 1
ATOM 3284 C CA . ASP B 1 168 ? 7.699 -2.799 21.719 1 81.44 168 ASP B CA 1
ATOM 3285 C C . ASP B 1 168 ? 6.254 -2.357 21.922 1 81.44 168 ASP B C 1
ATOM 3287 O O . ASP B 1 168 ? 5.332 -3.166 21.797 1 81.44 168 ASP B O 1
ATOM 3291 N N . TRP B 1 169 ? 6.102 -1.156 22.234 1 87.25 169 TRP B N 1
ATOM 3292 C CA . TRP B 1 169 ? 4.758 -0.623 22.406 1 87.25 169 TRP B CA 1
ATOM 3293 C C . TRP B 1 169 ? 3.99 -0.608 21.094 1 87.25 169 TRP B C 1
ATOM 3295 O O . TRP B 1 169 ? 2.814 -0.974 21.047 1 87.25 169 TRP B O 1
ATOM 3305 N N . ARG B 1 170 ? 4.617 -0.151 20.047 1 88.44 170 ARG B N 1
ATOM 3306 C CA . ARG B 1 170 ? 3.986 -0.129 18.719 1 88.44 170 ARG B CA 1
ATOM 3307 C C . ARG B 1 170 ? 3.578 -1.532 18.297 1 88.44 170 ARG B C 1
ATOM 3309 O O . ARG B 1 170 ? 2.508 -1.721 17.703 1 88.44 170 ARG B O 1
ATOM 3316 N N . GLN B 1 171 ? 4.43 -2.455 18.609 1 84.5 171 GLN B N 1
ATOM 3317 C CA . GLN B 1 171 ? 4.141 -3.84 18.25 1 84.5 171 GLN B CA 1
ATOM 3318 C C . GLN B 1 171 ? 2.949 -4.375 19.031 1 84.5 171 GLN B C 1
ATOM 3320 O O . GLN B 1 171 ? 2.117 -5.105 18.5 1 84.5 171 GLN B O 1
ATOM 3325 N N . LEU B 1 172 ? 2.939 -4.051 20.266 1 86.62 172 LEU B N 1
ATOM 3326 C CA . LEU B 1 172 ? 1.806 -4.441 21.094 1 86.62 172 LEU B CA 1
ATOM 3327 C C . LEU B 1 172 ? 0.517 -3.801 20.594 1 86.62 172 LEU B C 1
ATOM 3329 O O . LEU B 1 172 ? -0.524 -4.457 20.531 1 86.62 172 LEU B O 1
ATOM 3333 N N . LEU B 1 173 ? 0.625 -2.562 20.297 1 91.31 173 LEU B N 1
ATOM 3334 C CA . LEU B 1 173 ? -0.536 -1.86 19.75 1 91.31 173 LEU B CA 1
ATOM 3335 C C . LEU B 1 173 ? -1.011 -2.508 18.453 1 91.31 173 LEU B C 1
ATOM 3337 O O . LEU B 1 173 ? -2.209 -2.738 18.281 1 91.31 173 LEU B O 1
ATOM 3341 N N . LEU B 1 174 ? -0.079 -2.795 17.625 1 90.25 174 LEU B N 1
ATOM 3342 C CA . LEU B 1 174 ? -0.408 -3.455 16.375 1 90.25 174 LEU B CA 1
ATOM 3343 C C . LEU B 1 174 ? -1.139 -4.77 16.625 1 90.25 174 LEU B C 1
ATOM 3345 O O . LEU B 1 174 ? -2.137 -5.066 15.961 1 90.25 174 LEU B O 1
ATOM 3349 N N . SER B 1 175 ? -0.667 -5.516 17.516 1 87.12 175 SER B N 1
ATOM 3350 C CA . SER B 1 175 ? -1.271 -6.801 17.844 1 87.12 175 SER B CA 1
ATOM 3351 C C . SER B 1 175 ? -2.703 -6.625 18.344 1 87.12 175 SER B C 1
ATOM 3353 O O . SER B 1 175 ? -3.611 -7.328 17.891 1 87.12 175 SER B O 1
ATOM 3355 N N . LYS B 1 176 ? -2.908 -5.711 19.188 1 91.69 176 LYS B N 1
ATOM 3356 C CA . LYS B 1 176 ? -4.227 -5.492 19.781 1 91.69 176 LYS B CA 1
ATOM 3357 C C . LYS B 1 176 ? -5.203 -4.938 18.75 1 91.69 176 LYS B C 1
ATOM 3359 O O . LYS B 1 176 ? -6.371 -5.324 18.719 1 91.69 176 LYS B O 1
ATOM 3364 N N . VAL B 1 177 ? -4.734 -4.016 17.969 1 93.25 177 VAL B N 1
ATOM 3365 C CA . VAL B 1 177 ? -5.566 -3.498 16.875 1 93.25 177 VAL B CA 1
ATOM 3366 C C . VAL B 1 177 ? -5.941 -4.633 15.93 1 93.25 177 VAL B C 1
ATOM 3368 O O . VAL B 1 177 ? -7.098 -4.75 15.516 1 93.25 177 VAL B O 1
ATOM 3371 N N . GLY B 1 178 ? -4.977 -5.465 15.633 1 89.81 178 GLY B N 1
ATOM 3372 C CA . GLY B 1 178 ? -5.203 -6.578 14.727 1 89.81 178 GLY B CA 1
ATOM 3373 C C . GLY B 1 178 ? -6.215 -7.578 15.25 1 89.81 178 GLY B C 1
ATOM 3374 O O . GLY B 1 178 ? -6.91 -8.234 14.469 1 89.81 178 GLY B O 1
ATOM 3375 N N . GLU B 1 179 ? -6.285 -7.73 16.516 1 88.5 179 GLU B N 1
ATOM 3376 C CA . GLU B 1 179 ? -7.273 -8.609 17.125 1 88.5 179 GLU B CA 1
ATOM 3377 C C . GLU B 1 179 ? -8.695 -8.125 16.844 1 88.5 179 GLU B C 1
ATOM 3379 O O . GLU B 1 179 ? -9.594 -8.922 16.594 1 88.5 179 GLU B O 1
ATOM 3384 N N . ARG B 1 180 ? -8.836 -6.895 16.828 1 91.31 180 ARG B N 1
ATOM 3385 C CA . ARG B 1 180 ? -10.156 -6.305 16.641 1 91.31 180 ARG B CA 1
ATOM 3386 C C . ARG B 1 180 ? -10.445 -6.074 15.156 1 91.31 180 ARG B C 1
ATOM 3388 O O . ARG B 1 180 ? -11.578 -6.238 14.703 1 91.31 180 ARG B O 1
ATOM 3395 N N . TYR B 1 181 ? -9.414 -5.625 14.484 1 91.88 181 TYR B N 1
ATOM 3396 C CA . TYR B 1 181 ? -9.484 -5.328 13.055 1 91.88 181 TYR B CA 1
ATOM 3397 C C . TYR B 1 181 ? -8.422 -6.105 12.289 1 91.88 181 TYR B C 1
ATOM 3399 O O . TYR B 1 181 ? -7.309 -5.617 12.086 1 91.88 181 TYR B O 1
ATOM 3407 N N . PRO B 1 182 ? -8.781 -7.18 11.742 1 87.38 182 PRO B N 1
ATOM 3408 C CA . PRO B 1 182 ? -7.777 -8.062 11.148 1 87.38 182 PRO B CA 1
ATOM 3409 C C . PRO B 1 182 ? -7.23 -7.531 9.828 1 87.38 182 PRO B C 1
ATOM 3411 O O . PRO B 1 182 ? -6.203 -8.016 9.344 1 87.38 182 PRO B O 1
ATOM 3414 N N . THR B 1 183 ? -7.875 -6.613 9.234 1 91.06 183 THR B N 1
ATOM 3415 C CA . THR B 1 183 ? -7.422 -6.051 7.965 1 91.06 183 THR B CA 1
ATOM 3416 C C . THR B 1 183 ? -6.551 -4.82 8.195 1 91.06 183 THR B C 1
ATOM 3418 O O . THR B 1 183 ? -7.039 -3.689 8.156 1 91.06 183 THR B O 1
ATOM 3421 N N . ILE B 1 184 ? -5.234 -5.141 8.367 1 93.12 184 ILE B N 1
ATOM 3422 C CA . ILE B 1 184 ? -4.266 -4.082 8.633 1 93.12 184 ILE B CA 1
ATOM 3423 C C . ILE B 1 184 ? -3.496 -3.756 7.355 1 93.12 184 ILE B C 1
ATOM 3425 O O . ILE B 1 184 ? -3.176 -4.652 6.57 1 93.12 184 ILE B O 1
ATOM 3429 N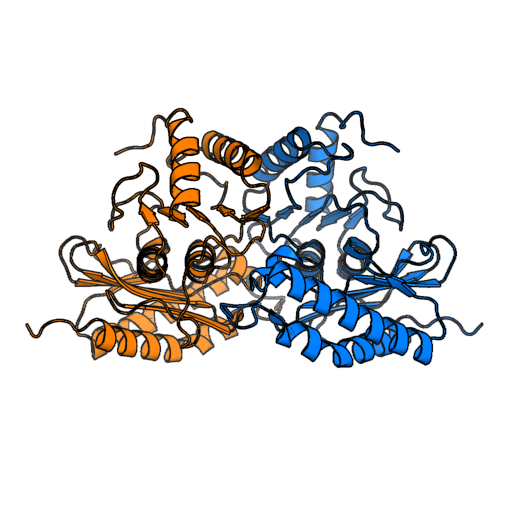 N . ARG B 1 185 ? -3.232 -2.49 7.172 1 95.12 185 ARG B N 1
ATOM 3430 C CA . ARG B 1 185 ? -2.367 -2.027 6.09 1 95.12 185 ARG B CA 1
ATOM 3431 C C . ARG B 1 185 ? -1.203 -1.205 6.637 1 95.12 185 ARG B C 1
ATOM 3433 O O . ARG B 1 185 ? -1.386 -0.377 7.531 1 95.12 185 ARG B O 1
ATOM 3440 N N . ILE B 1 186 ? -0.031 -1.484 6.184 1 94.94 186 ILE B N 1
ATOM 3441 C CA . ILE B 1 186 ? 1.163 -0.677 6.406 1 94.94 186 ILE B CA 1
ATOM 3442 C C . ILE B 1 186 ? 1.729 -0.213 5.066 1 94.94 186 ILE B C 1
ATOM 3444 O O . ILE B 1 186 ? 2.402 -0.978 4.371 1 94.94 186 ILE B O 1
ATOM 3448 N N . THR B 1 187 ? 1.513 1.021 4.77 1 95.75 187 THR B N 1
ATOM 3449 C CA . THR B 1 187 ? 1.834 1.515 3.436 1 95.75 187 THR B CA 1
ATOM 3450 C C . THR B 1 187 ? 3.248 2.086 3.395 1 95.75 187 THR B C 1
ATOM 3452 O O . THR B 1 187 ? 3.887 2.107 2.34 1 95.75 187 THR B O 1
ATOM 3455 N N . GLY B 1 188 ? 3.699 2.672 4.516 1 94.75 188 GLY B N 1
ATOM 3456 C CA . GLY B 1 188 ? 5.004 3.312 4.562 1 94.75 188 GLY B CA 1
ATOM 3457 C C . GLY B 1 188 ? 4.945 4.805 4.289 1 94.75 188 GLY B C 1
ATOM 3458 O O . GLY B 1 188 ? 5.984 5.465 4.203 1 94.75 188 GLY B O 1
ATOM 3459 N N . SER B 1 189 ? 3.756 5.324 4.203 1 96.5 189 SER B N 1
ATOM 3460 C CA . SER B 1 189 ? 3.539 6.75 3.967 1 96.5 189 SER B CA 1
ATOM 3461 C C . SER B 1 189 ? 2.393 7.281 4.82 1 96.5 189 SER B C 1
ATOM 3463 O O . SER B 1 189 ? 1.252 6.836 4.688 1 96.5 189 SER B O 1
ATOM 3465 N N . VAL B 1 190 ? 2.713 8.258 5.68 1 96.94 190 VAL B N 1
ATOM 3466 C CA . VAL B 1 190 ? 1.713 8.859 6.551 1 96.94 190 VAL B CA 1
ATOM 3467 C C . VAL B 1 190 ? 0.632 9.531 5.711 1 96.94 190 VAL B C 1
ATOM 3469 O O . VAL B 1 190 ? -0.562 9.352 5.961 1 96.94 190 VAL B O 1
ATOM 3472 N N . GLY B 1 191 ? 1.083 10.25 4.711 1 98.19 191 GLY B N 1
ATOM 3473 C CA . GLY B 1 191 ? 0.147 10.93 3.832 1 98.19 191 GLY B CA 1
ATOM 3474 C C . GLY B 1 191 ? -0.797 9.984 3.117 1 98.19 191 GLY B C 1
ATOM 3475 O O . GLY B 1 191 ? -1.995 10.25 3.012 1 98.19 191 GLY B O 1
ATOM 3476 N N . VAL B 1 192 ? -0.26 8.859 2.643 1 97.88 192 VAL B N 1
ATOM 3477 C CA . VAL B 1 192 ? -1.091 7.871 1.966 1 97.88 192 VAL B CA 1
ATOM 3478 C C . VAL B 1 192 ? -2.09 7.273 2.953 1 97.88 192 VAL B C 1
ATOM 3480 O O . VAL B 1 192 ? -3.27 7.109 2.629 1 97.88 192 VAL B O 1
ATOM 3483 N N . ASP B 1 193 ? -1.658 6.988 4.129 1 97.94 193 ASP B N 1
ATOM 3484 C CA . ASP B 1 193 ? -2.525 6.422 5.16 1 97.94 193 ASP B CA 1
ATOM 3485 C C . ASP B 1 193 ? -3.678 7.371 5.488 1 97.94 193 ASP B C 1
ATOM 3487 O O . ASP B 1 193 ? -4.844 6.98 5.43 1 97.94 193 ASP B O 1
ATOM 3491 N N . LEU B 1 194 ? -3.318 8.57 5.797 1 98.56 194 LEU B N 1
ATOM 3492 C CA . LEU B 1 194 ? -4.328 9.539 6.207 1 98.56 194 LEU B CA 1
ATOM 3493 C C . LEU B 1 194 ? -5.227 9.914 5.035 1 98.56 194 LEU B C 1
ATOM 3495 O O . LEU B 1 194 ? -6.449 9.977 5.176 1 98.56 194 LEU B O 1
ATOM 3499 N N . GLY B 1 195 ? -4.629 10.164 3.873 1 98.19 195 GLY B N 1
ATOM 3500 C CA . GLY B 1 195 ? -5.41 10.484 2.689 1 98.19 195 GLY B CA 1
ATOM 3501 C C . GLY B 1 195 ? -6.371 9.375 2.299 1 98.19 195 GLY B C 1
ATOM 3502 O O . GLY B 1 195 ? -7.527 9.641 1.966 1 98.19 195 GLY B O 1
ATOM 3503 N N . SER B 1 196 ? -5.91 8.133 2.34 1 96.75 196 SER B N 1
ATOM 3504 C CA . SER B 1 196 ? -6.754 6.992 1.984 1 96.75 196 SER B CA 1
ATOM 3505 C C . SER B 1 196 ? -7.863 6.789 3.01 1 96.75 196 SER B C 1
ATOM 3507 O O . SER B 1 196 ? -8.953 6.324 2.666 1 96.75 196 SER B O 1
ATOM 3509 N N . THR B 1 197 ? -7.602 7.121 4.234 1 97.25 197 THR B N 1
ATOM 3510 C CA . THR B 1 197 ? -8.648 7.09 5.25 1 97.25 197 THR B CA 1
ATOM 3511 C C . THR B 1 197 ? -9.719 8.141 4.957 1 97.25 197 THR B C 1
ATOM 3513 O O . THR B 1 197 ? -10.914 7.844 4.996 1 97.25 197 THR B O 1
ATOM 3516 N N . ALA B 1 198 ? -9.266 9.312 4.605 1 97.81 198 ALA B N 1
ATOM 3517 C CA . ALA B 1 198 ? -10.188 10.398 4.285 1 97.81 198 ALA B CA 1
ATOM 3518 C C . ALA B 1 198 ? -11.07 10.039 3.098 1 97.81 198 ALA B C 1
ATOM 3520 O O . ALA B 1 198 ? -12.242 10.43 3.051 1 97.81 198 ALA B O 1
ATOM 3521 N N . MET B 1 199 ? -10.531 9.281 2.23 1 94.5 199 MET B N 1
ATOM 3522 C CA . MET B 1 199 ? -11.242 8.883 1.019 1 94.5 199 MET B CA 1
ATOM 3523 C C . MET B 1 199 ? -12.258 7.789 1.317 1 94.5 199 MET B C 1
ATOM 3525 O O . MET B 1 199 ? -13.094 7.461 0.469 1 94.5 199 MET B O 1
ATOM 3529 N N . GLY B 1 200 ? -12.086 7.223 2.428 1 92.25 200 GLY B N 1
ATOM 3530 C CA . GLY B 1 200 ? -13.008 6.172 2.814 1 92.25 200 GLY B CA 1
ATOM 3531 C C . GLY B 1 200 ? -12.484 4.777 2.527 1 92.25 200 GLY B C 1
ATOM 3532 O O . GLY B 1 200 ? -13.195 3.787 2.713 1 92.25 200 GLY B O 1
ATOM 3533 N N . ALA B 1 201 ? -11.32 4.664 2.092 1 92.25 201 ALA B N 1
ATOM 3534 C CA . ALA B 1 201 ? -10.734 3.355 1.807 1 92.25 201 ALA B CA 1
ATOM 3535 C C . ALA B 1 201 ? -10.438 2.6 3.096 1 92.25 201 ALA B C 1
ATOM 3537 O O . ALA B 1 201 ? -10.516 1.369 3.135 1 92.25 201 ALA B O 1
ATOM 3538 N N . PHE B 1 202 ? -10.023 3.312 4.105 1 94.94 202 PHE B N 1
ATOM 3539 C CA . PHE B 1 202 ? -9.781 2.74 5.422 1 94.94 202 PHE B CA 1
ATOM 3540 C C . PHE B 1 202 ? -10.781 3.268 6.438 1 94.94 202 PHE B C 1
ATOM 3542 O O . PHE B 1 202 ? -11.188 4.43 6.371 1 94.94 202 PHE B O 1
ATOM 3549 N N . GLY B 1 203 ? -11.148 2.428 7.363 1 95.56 203 GLY B N 1
ATOM 3550 C CA . GLY B 1 203 ? -12.062 2.84 8.422 1 95.56 203 GLY B CA 1
ATOM 3551 C C . GLY B 1 203 ? -11.375 3.629 9.523 1 95.56 203 GLY B C 1
ATOM 3552 O O . GLY B 1 203 ? -12.039 4.332 10.289 1 95.56 203 GLY B O 1
ATOM 3553 N N . GLY B 1 204 ? -10.086 3.463 9.586 1 97.31 204 GLY B N 1
ATOM 3554 C CA . GLY B 1 204 ? -9.305 4.172 10.586 1 97.31 204 GLY B CA 1
ATOM 3555 C C . GLY B 1 204 ? -7.812 4.133 10.312 1 97.31 204 GLY B C 1
ATOM 3556 O O . GLY B 1 204 ? -7.363 3.453 9.383 1 97.31 204 GLY B O 1
ATOM 3557 N N . THR B 1 205 ? -7.098 4.922 11.117 1 98.19 205 THR B N 1
ATOM 3558 C CA . THR B 1 205 ? -5.652 5.02 10.953 1 98.19 205 THR B CA 1
ATOM 3559 C C . THR B 1 205 ? -4.988 5.43 12.266 1 98.19 205 THR B C 1
ATOM 3561 O O . THR B 1 205 ? -5.582 6.152 13.07 1 98.19 205 THR B O 1
ATOM 3564 N N . VAL B 1 206 ? -3.793 4.895 12.438 1 96.81 206 VAL B N 1
ATOM 3565 C CA . VAL B 1 206 ? -2.895 5.285 13.523 1 96.81 206 VAL B CA 1
ATOM 3566 C C . VAL B 1 206 ? -1.515 5.609 12.953 1 96.81 206 VAL B C 1
ATOM 3568 O O . VAL B 1 206 ? -0.907 4.785 12.266 1 96.81 206 VAL B O 1
ATOM 3571 N N . THR B 1 207 ? -1.1 6.758 13.164 1 94.81 207 THR B N 1
ATOM 3572 C CA . THR B 1 207 ? 0.26 7.117 12.781 1 94.81 207 THR B CA 1
ATOM 3573 C C . THR B 1 207 ? 1.027 7.684 13.977 1 94.81 207 THR B C 1
ATOM 3575 O O . THR B 1 207 ? 0.426 8.203 14.914 1 94.81 207 THR B O 1
ATOM 3578 N N . PHE B 1 208 ? 2.395 7.645 13.906 1 92.62 208 PHE B N 1
ATOM 3579 C CA . PHE B 1 208 ? 3.238 8.008 15.039 1 92.62 208 PHE B CA 1
ATOM 3580 C C . PHE B 1 208 ? 4.137 9.188 14.688 1 92.62 208 PHE B C 1
ATOM 3582 O O . PHE B 1 208 ? 4.961 9.609 15.5 1 92.62 208 PHE B O 1
ATOM 3589 N N . SER B 1 209 ? 3.959 9.688 13.5 1 91.38 209 SER B N 1
ATOM 3590 C CA . SER B 1 209 ? 4.836 10.773 13.086 1 91.38 209 SER B CA 1
ATOM 3591 C C . SER B 1 209 ? 4.645 12.008 13.961 1 91.38 209 SER B C 1
ATOM 3593 O O . SER B 1 209 ? 3.512 12.422 14.211 1 91.38 209 SER B O 1
ATOM 3595 N N . PRO B 1 210 ? 5.723 12.602 14.367 1 89.5 210 PRO B N 1
ATOM 3596 C CA . PRO B 1 210 ? 5.625 13.82 15.172 1 89.5 210 PRO B CA 1
ATOM 3597 C C . PRO B 1 210 ? 5.617 15.086 14.312 1 89.5 210 PRO B C 1
ATOM 3599 O O . PRO B 1 210 ? 5.566 16.203 14.844 1 89.5 210 PRO B O 1
ATOM 3602 N N . HIS B 1 211 ? 5.711 14.945 13.031 1 93 211 HIS B N 1
ATOM 3603 C CA . HIS B 1 211 ? 5.938 16.109 12.18 1 93 211 HIS B CA 1
ATOM 3604 C C . HIS B 1 211 ? 4.625 16.656 11.617 1 93 211 HIS B C 1
ATOM 3606 O O . HIS B 1 211 ? 3.834 15.898 11.047 1 93 211 HIS B O 1
ATOM 3612 N N . VAL B 1 212 ? 4.508 17.891 11.719 1 95.75 212 VAL B N 1
ATOM 3613 C CA . VAL B 1 212 ? 3.299 18.578 11.273 1 95.75 212 VAL B CA 1
ATOM 3614 C C . VAL B 1 212 ? 3.139 18.406 9.766 1 95.75 212 VAL B C 1
ATOM 3616 O O . VAL B 1 212 ? 2.021 18.25 9.266 1 95.75 212 VAL B O 1
ATOM 3619 N N . TRP B 1 213 ? 4.227 18.359 8.992 1 96.94 213 TRP B N 1
ATOM 3620 C CA . TRP B 1 213 ? 4.148 18.297 7.535 1 96.94 213 TRP B CA 1
ATOM 3621 C C . TRP B 1 213 ? 3.695 16.922 7.07 1 96.94 213 TRP B C 1
ATOM 3623 O O . TRP B 1 213 ? 3.223 16.766 5.945 1 96.94 213 TRP B O 1
ATOM 3633 N N . ASP B 1 214 ? 3.758 15.938 7.934 1 96.5 214 ASP B N 1
ATOM 3634 C CA . ASP B 1 214 ? 3.275 14.594 7.617 1 96.5 214 ASP B CA 1
ATOM 3635 C C . ASP B 1 214 ? 1.771 14.484 7.84 1 96.5 214 ASP B C 1
ATOM 3637 O O . ASP B 1 214 ? 1.078 13.773 7.105 1 96.5 214 ASP B O 1
ATOM 3641 N N . ASN B 1 215 ? 1.283 15.164 8.844 1 97.5 215 ASN B N 1
ATOM 3642 C CA . ASN B 1 215 ? -0.011 14.828 9.43 1 97.5 215 ASN B CA 1
ATOM 3643 C C . ASN B 1 215 ? -1.087 15.828 9.016 1 97.5 215 ASN B C 1
ATOM 3645 O O . ASN B 1 215 ? -2.244 15.461 8.82 1 97.5 215 ASN B O 1
ATOM 3649 N N . ALA B 1 216 ? -0.739 17.062 8.867 1 98.44 216 ALA B N 1
ATOM 3650 C CA . ALA B 1 216 ? -1.683 18.188 8.883 1 98.44 216 ALA B CA 1
ATOM 3651 C C . ALA B 1 216 ? -2.703 18.047 7.758 1 98.44 216 ALA B C 1
ATOM 3653 O O . ALA B 1 216 ? -3.904 18.234 7.973 1 98.44 216 ALA B O 1
ATOM 3654 N N . ALA B 1 217 ? -2.227 17.734 6.562 1 98.81 217 ALA B N 1
ATOM 3655 C CA . ALA B 1 217 ? -3.15 17.609 5.438 1 98.81 217 ALA B CA 1
ATOM 3656 C C . ALA B 1 217 ? -4.215 16.547 5.719 1 98.81 217 ALA B C 1
ATOM 3658 O O . ALA B 1 217 ? -5.414 16.812 5.574 1 98.81 217 ALA B O 1
ATOM 3659 N N . GLY B 1 218 ? -3.758 15.398 6.145 1 98.88 218 GLY B N 1
ATOM 3660 C CA . GLY B 1 218 ? -4.664 14.297 6.41 1 98.88 218 GLY B CA 1
ATOM 3661 C C . GLY B 1 218 ? -5.633 14.578 7.547 1 98.88 218 GLY B C 1
ATOM 3662 O O . GLY B 1 218 ? -6.789 14.148 7.504 1 98.88 218 GLY B O 1
ATOM 3663 N N . VAL B 1 219 ? -5.168 15.281 8.539 1 98.81 219 VAL B N 1
ATOM 3664 C CA . VAL B 1 219 ? -6.008 15.656 9.672 1 98.81 219 VAL B CA 1
ATOM 3665 C C . VAL B 1 219 ? -7.227 16.438 9.18 1 98.81 219 VAL B C 1
ATOM 3667 O O . VAL B 1 219 ? -8.367 16.094 9.516 1 98.81 219 VAL B O 1
ATOM 3670 N N . LEU B 1 220 ? -7.023 17.438 8.398 1 98.88 220 LEU B N 1
ATOM 3671 C CA . LEU B 1 220 ? -8.125 18.234 7.879 1 98.88 220 LEU B CA 1
ATOM 3672 C C . LEU B 1 220 ? -9.008 17.406 6.957 1 98.88 220 LEU B C 1
ATOM 3674 O O . LEU B 1 220 ? -10.234 17.469 7.047 1 98.88 220 LEU B O 1
ATOM 3678 N N . GLN B 1 221 ? -8.383 16.625 6.07 1 98.88 221 GLN B N 1
ATOM 3679 C CA . GLN B 1 221 ? -9.133 15.836 5.094 1 98.88 221 GLN B CA 1
ATOM 3680 C C . GLN B 1 221 ? -10.078 14.867 5.781 1 98.88 221 GLN B C 1
ATOM 3682 O O . GLN B 1 221 ? -11.242 14.734 5.387 1 98.88 221 GLN B O 1
ATOM 3687 N N . ILE B 1 222 ? -9.625 14.195 6.793 1 98.75 222 ILE B N 1
ATOM 3688 C CA . ILE B 1 222 ? -10.445 13.219 7.5 1 98.75 222 ILE B CA 1
ATOM 3689 C C . ILE B 1 222 ? -11.586 13.93 8.219 1 98.75 222 ILE B C 1
ATOM 3691 O O . ILE B 1 222 ? -12.742 13.492 8.164 1 98.75 222 ILE B O 1
ATOM 3695 N N . ALA B 1 223 ? -11.273 15.062 8.875 1 98.69 223 ALA B N 1
ATOM 3696 C CA . ALA B 1 223 ? -12.305 15.82 9.57 1 98.69 223 ALA B CA 1
ATOM 3697 C C . ALA B 1 223 ? -13.391 16.297 8.602 1 98.69 223 ALA B C 1
ATOM 3699 O O . ALA B 1 223 ? -14.586 16.125 8.867 1 98.69 223 ALA B O 1
ATOM 3700 N N . GLU B 1 224 ? -12.992 16.844 7.457 1 98.62 224 GLU B N 1
ATOM 3701 C CA . GLU B 1 224 ? -13.914 17.375 6.461 1 98.62 224 GLU B CA 1
ATOM 3702 C C . GLU B 1 224 ? -14.688 16.25 5.777 1 98.62 224 GLU B C 1
ATOM 3704 O O . GLU B 1 224 ? -15.734 16.484 5.168 1 98.62 224 GLU B O 1
ATOM 3709 N N . ALA B 1 225 ? -14.195 15.039 5.852 1 97.81 225 ALA B N 1
ATOM 3710 C CA . ALA B 1 225 ? -14.875 13.883 5.289 1 97.81 225 ALA B CA 1
ATOM 3711 C C . ALA B 1 225 ? -15.859 13.281 6.289 1 97.81 225 ALA B C 1
ATOM 3713 O O . ALA B 1 225 ? -16.547 12.305 5.984 1 97.81 225 ALA B O 1
ATOM 3714 N N . GLY B 1 226 ? -15.891 13.805 7.461 1 97.38 226 GLY B N 1
ATOM 3715 C CA . GLY B 1 226 ? -16.859 13.367 8.461 1 97.38 226 GLY B CA 1
ATOM 3716 C C . GLY B 1 226 ? -16.25 12.438 9.5 1 97.38 226 GLY B C 1
ATOM 3717 O O . GLY B 1 226 ? -16.969 11.891 10.344 1 97.38 226 GLY B O 1
ATOM 3718 N N . GLY B 1 227 ? -14.961 12.266 9.477 1 98 227 GLY B N 1
ATOM 3719 C CA . GLY B 1 227 ? -14.289 11.43 10.461 1 98 227 GLY B CA 1
ATOM 3720 C C . GLY B 1 227 ? -13.938 12.172 11.734 1 98 227 GLY B C 1
ATOM 3721 O O . GLY B 1 227 ? -14.07 13.398 11.805 1 98 227 GLY B O 1
ATOM 3722 N N . ILE B 1 228 ? -13.5 11.375 12.695 1 98.38 228 ILE B N 1
ATOM 3723 C CA . ILE B 1 228 ? -12.961 11.906 13.945 1 98.38 228 ILE B CA 1
ATOM 3724 C C . ILE B 1 228 ? -11.438 11.836 13.922 1 98.38 228 ILE B C 1
ATOM 3726 O O . ILE B 1 228 ? -10.859 10.828 13.492 1 98.38 228 ILE B O 1
ATOM 3730 N N . VAL B 1 229 ? -10.812 12.906 14.383 1 98.62 229 VAL B N 1
ATOM 3731 C CA . VAL B 1 229 ? -9.352 12.953 14.391 1 98.62 229 VAL B CA 1
ATOM 3732 C C . VAL B 1 229 ? -8.859 13.516 15.727 1 98.62 229 VAL B C 1
ATOM 3734 O O . VAL B 1 229 ? -9.328 14.562 16.172 1 98.62 229 VAL B O 1
ATOM 3737 N N . THR B 1 230 ? -7.906 12.852 16.391 1 98.44 230 THR B N 1
ATOM 3738 C CA . THR B 1 230 ? -7.246 13.281 17.609 1 98.44 230 THR B CA 1
ATOM 3739 C C . THR B 1 230 ? -5.77 12.898 17.594 1 98.44 230 THR B C 1
ATOM 3741 O O . THR B 1 230 ? -5.301 12.258 16.656 1 98.44 230 THR B O 1
ATOM 3744 N N . ASP B 1 231 ? -5.031 13.383 18.562 1 96.69 231 ASP B N 1
ATOM 3745 C CA . ASP B 1 231 ? -3.73 12.766 18.797 1 96.69 231 ASP B CA 1
ATOM 3746 C C . ASP B 1 231 ? -3.881 11.406 19.484 1 96.69 231 ASP B C 1
ATOM 3748 O O . ASP B 1 231 ? -4.996 10.914 19.656 1 96.69 231 ASP B O 1
ATOM 3752 N N . LEU B 1 232 ? -2.811 10.734 19.844 1 93.94 232 LEU B N 1
ATOM 3753 C CA . LEU B 1 232 ? -2.861 9.359 20.328 1 93.94 232 LEU B CA 1
ATOM 3754 C C . LEU B 1 232 ? -3.375 9.312 21.766 1 93.94 232 LEU B C 1
ATOM 3756 O O . LEU B 1 232 ? -3.686 8.242 22.281 1 93.94 232 LEU B O 1
ATOM 3760 N N . GLN B 1 233 ? -3.6 10.508 22.328 1 92.69 233 GLN B N 1
ATOM 3761 C CA . GLN B 1 233 ? -4.16 10.578 23.672 1 92.69 233 GLN B CA 1
ATOM 3762 C C . GLN B 1 233 ? -5.645 10.93 23.625 1 92.69 233 GLN B C 1
ATOM 3764 O O . GLN B 1 233 ? -6.281 11.062 24.672 1 92.69 233 GLN B O 1
ATOM 3769 N N . GLY B 1 234 ? -6.176 11.117 22.516 1 95.94 234 GLY B N 1
ATOM 3770 C CA . GLY B 1 234 ? -7.59 11.43 22.359 1 95.94 234 GLY B CA 1
ATOM 3771 C C . GLY B 1 234 ? -7.891 12.914 22.438 1 95.94 234 GLY B C 1
ATOM 3772 O O . GLY B 1 234 ? -9.055 13.312 22.453 1 95.94 234 GLY B O 1
ATOM 3773 N N . LYS B 1 235 ? -6.891 13.727 22.469 1 96.94 235 LYS B N 1
ATOM 3774 C CA . LYS B 1 235 ? -7.066 15.18 22.516 1 96.94 235 LYS B CA 1
ATOM 3775 C C . LYS B 1 235 ? -7.176 15.773 21.125 1 96.94 235 LYS B C 1
ATOM 3777 O O . LYS B 1 235 ? -6.68 15.195 20.156 1 96.94 235 LYS B O 1
ATOM 3782 N N . PRO B 1 236 ? -7.812 16.922 21 1 97.31 236 PRO B N 1
ATOM 3783 C CA . PRO B 1 236 ? -7.859 17.578 19.688 1 97.31 236 PRO B CA 1
ATOM 3784 C C . PRO B 1 236 ? -6.473 17.766 19.062 1 97.31 236 PRO B C 1
ATOM 3786 O O . PRO B 1 236 ? -5.527 18.141 19.766 1 97.31 236 PRO B O 1
ATOM 3789 N N . TRP B 1 237 ? -6.34 17.5 17.844 1 97.56 237 TRP B N 1
ATOM 3790 C CA . TRP B 1 237 ? -5.051 17.562 17.156 1 97.56 237 TRP B CA 1
ATOM 3791 C C . TRP B 1 237 ? -4.656 19.016 16.891 1 97.56 237 TRP B C 1
ATOM 3793 O O . TRP B 1 237 ? -5.496 19.828 16.5 1 97.56 237 TRP B O 1
ATOM 3803 N N . ARG B 1 238 ? -3.389 19.328 17.062 1 95.81 238 ARG B N 1
ATOM 3804 C CA . ARG B 1 238 ? -2.783 20.609 16.719 1 95.81 238 ARG B CA 1
ATOM 3805 C C . ARG B 1 238 ? -1.387 20.422 16.141 1 95.81 238 ARG B C 1
ATOM 3807 O O . ARG B 1 238 ? -0.902 19.297 16.031 1 95.81 238 ARG B O 1
ATOM 3814 N N . HIS B 1 239 ? -0.723 21.469 15.82 1 95.06 239 HIS B N 1
ATOM 3815 C CA . HIS B 1 239 ? 0.561 21.469 15.125 1 95.06 239 HIS B CA 1
ATOM 3816 C C . HIS B 1 239 ? 1.614 20.703 15.93 1 95.06 239 HIS B C 1
ATOM 3818 O O . HIS B 1 239 ? 2.58 20.188 15.367 1 95.06 239 HIS B O 1
ATOM 3824 N N . ASP B 1 240 ? 1.444 20.609 17.234 1 92.56 240 ASP B N 1
ATOM 3825 C CA . ASP B 1 240 ? 2.463 20.016 18.094 1 92.56 240 ASP B CA 1
ATOM 3826 C C . ASP B 1 240 ? 2.006 18.656 18.641 1 92.56 240 ASP B C 1
ATOM 3828 O O . ASP B 1 240 ? 2.637 18.094 19.531 1 92.56 240 ASP B O 1
ATOM 3832 N N . SER B 1 241 ? 0.906 18.156 18.094 1 93 241 SER B N 1
ATOM 3833 C CA . SER B 1 241 ? 0.414 16.844 18.5 1 93 241 SER B CA 1
ATOM 3834 C C . SER B 1 241 ? 1.374 15.734 18.078 1 93 241 SER B C 1
ATOM 3836 O O . SER B 1 241 ? 2.01 15.828 17.031 1 93 241 SER B O 1
ATOM 3838 N N . LEU B 1 242 ? 1.406 14.742 18.891 1 88.94 242 LEU B N 1
ATOM 3839 C CA . LEU B 1 242 ? 2.205 13.57 18.562 1 88.94 242 LEU B CA 1
ATOM 3840 C C . LEU B 1 242 ? 1.342 12.484 17.922 1 88.94 242 LEU B C 1
ATOM 3842 O O . LEU B 1 242 ? 0.469 11.914 18.578 1 88.94 242 LEU B O 1
ATOM 3846 N N . GLY B 1 243 ? 1.604 12.289 16.703 1 93.69 243 GLY B N 1
ATOM 3847 C CA . GLY B 1 243 ? 0.868 11.273 15.969 1 93.69 243 GLY B CA 1
ATOM 3848 C C . GLY B 1 243 ? -0.559 11.68 15.656 1 93.69 243 GLY B C 1
ATOM 3849 O O . GLY B 1 243 ? -0.949 12.828 15.891 1 93.69 243 GLY B O 1
ATOM 3850 N N . VAL B 1 244 ? -1.275 10.773 15.055 1 97.88 244 VAL B N 1
ATOM 3851 C CA . VAL B 1 244 ? -2.676 10.969 14.695 1 97.88 244 VAL B CA 1
ATOM 3852 C C . VAL B 1 244 ? -3.445 9.664 14.906 1 97.88 244 VAL B C 1
ATOM 3854 O O . VAL B 1 244 ? -2.965 8.586 14.555 1 97.88 244 VAL B O 1
ATOM 3857 N N . LEU B 1 245 ? -4.512 9.75 15.586 1 98.44 245 LEU B N 1
ATOM 3858 C CA . LEU B 1 245 ? -5.547 8.727 15.664 1 98.44 245 LEU B CA 1
ATOM 3859 C C . LEU B 1 245 ? -6.828 9.195 14.984 1 98.44 245 LEU B C 1
ATOM 3861 O O . LEU B 1 245 ? -7.371 10.25 15.336 1 98.44 245 LEU B O 1
ATOM 3865 N N . ALA B 1 246 ? -7.289 8.414 13.977 1 98.69 246 ALA B N 1
ATOM 3866 C CA . ALA B 1 246 ? -8.453 8.906 13.242 1 98.69 246 ALA B CA 1
ATOM 3867 C C . ALA B 1 246 ? -9.289 7.746 12.711 1 98.69 246 ALA B C 1
ATOM 3869 O O . ALA B 1 246 ? -8.805 6.617 12.609 1 98.69 246 ALA B O 1
ATOM 3870 N N . GLY B 1 247 ? -10.539 8.016 12.398 1 97.94 247 GLY B N 1
ATOM 3871 C CA . GLY B 1 247 ? -11.461 7.047 11.82 1 97.94 247 GLY B CA 1
ATOM 3872 C C . GLY B 1 247 ? -12.914 7.469 11.914 1 97.94 247 GLY B C 1
ATOM 3873 O O . GLY B 1 247 ? -13.211 8.609 12.273 1 97.94 247 GLY B O 1
ATOM 3874 N N . THR B 1 248 ? -13.773 6.602 11.414 1 96.81 248 THR B N 1
ATOM 3875 C CA . THR B 1 248 ? -15.18 6.797 11.742 1 96.81 248 THR B CA 1
ATOM 3876 C C . THR B 1 248 ? -15.383 6.863 13.25 1 96.81 248 THR B C 1
ATOM 3878 O O . THR B 1 248 ? -14.492 6.492 14.016 1 96.81 248 THR B O 1
ATOM 3881 N N . GLU B 1 249 ? -16.516 7.352 13.586 1 96.06 249 GLU B N 1
ATOM 3882 C CA . GLU B 1 249 ? -16.781 7.562 15 1 96.06 249 GLU B CA 1
ATOM 3883 C C . GLU B 1 249 ? -16.547 6.285 15.805 1 96.06 249 GLU B C 1
ATOM 3885 O O . GLU B 1 249 ? -15.797 6.293 16.781 1 96.06 249 GLU B O 1
ATOM 3890 N N . ASP B 1 250 ? -17.078 5.199 15.352 1 95.75 250 ASP B N 1
ATOM 3891 C CA . ASP B 1 250 ? -16.969 3.936 16.078 1 95.75 250 ASP B CA 1
ATOM 3892 C C . ASP B 1 250 ? -15.547 3.396 16.047 1 95.75 250 ASP B C 1
ATOM 3894 O O . ASP B 1 250 ? -15.047 2.887 17.047 1 95.75 250 ASP B O 1
ATOM 3898 N N . VAL B 1 251 ? -14.938 3.51 14.938 1 97.06 251 VAL B N 1
ATOM 3899 C CA . VAL B 1 251 ? -13.586 2.969 14.789 1 97.06 251 VAL B CA 1
ATOM 3900 C C . VAL B 1 251 ? -12.609 3.781 15.625 1 97.06 251 VAL B C 1
ATOM 3902 O O . VAL B 1 251 ? -11.75 3.219 16.312 1 97.06 251 VAL B O 1
ATOM 3905 N N . HIS B 1 252 ? -12.742 5.074 15.602 1 98.06 252 HIS B N 1
ATOM 3906 C CA . HIS B 1 252 ? -11.883 5.926 16.422 1 98.06 252 HIS B CA 1
ATOM 3907 C C . HIS B 1 252 ? -12.031 5.594 17.906 1 98.06 252 HIS B C 1
ATOM 3909 O O . HIS B 1 252 ? -11.031 5.43 18.609 1 98.06 252 HIS B O 1
ATOM 3915 N N . ALA B 1 253 ? -13.242 5.496 18.312 1 97.88 253 ALA B N 1
ATOM 3916 C CA . ALA B 1 253 ? -13.5 5.188 19.719 1 97.88 253 ALA B CA 1
ATOM 3917 C C . ALA B 1 253 ? -12.875 3.852 20.109 1 97.88 253 ALA B C 1
ATOM 3919 O O . ALA B 1 253 ? -12.289 3.725 21.188 1 97.88 253 ALA B O 1
ATOM 3920 N N . SER B 1 254 ? -13.047 2.934 19.234 1 97.56 254 SER B N 1
ATOM 3921 C CA . SER B 1 254 ? -12.492 1.603 19.484 1 97.56 254 SER B CA 1
ATOM 3922 C C . SER B 1 254 ? -10.969 1.639 19.547 1 97.56 254 SER B C 1
ATOM 3924 O O . SER B 1 254 ? -10.375 1.053 20.453 1 97.56 254 SER B O 1
ATOM 3926 N N . LEU B 1 255 ? -10.336 2.287 18.625 1 97.81 255 LEU B N 1
ATOM 3927 C CA . LEU B 1 255 ? -8.883 2.398 18.609 1 97.81 255 LEU B CA 1
ATOM 3928 C C . LEU B 1 255 ? -8.375 3.129 19.844 1 97.81 255 LEU B C 1
ATOM 3930 O O . LEU B 1 255 ? -7.359 2.734 20.438 1 97.81 255 LEU B O 1
ATOM 3934 N N . LEU B 1 256 ? -9.062 4.184 20.188 1 97.81 256 LEU B N 1
ATOM 3935 C CA . LEU B 1 256 ? -8.68 4.938 21.375 1 97.81 256 LEU B CA 1
ATOM 3936 C C . LEU B 1 256 ? -8.75 4.055 22.609 1 97.81 256 LEU B C 1
ATOM 3938 O O . LEU B 1 256 ? -7.863 4.102 23.469 1 97.81 256 LEU B O 1
ATOM 3942 N N . SER B 1 257 ? -9.766 3.277 22.719 1 97.75 257 SER B N 1
ATOM 3943 C CA . SER B 1 257 ? -9.922 2.363 23.844 1 97.75 257 SER B CA 1
ATOM 3944 C C . SER B 1 257 ? -8.773 1.369 23.922 1 97.75 257 SER B C 1
ATOM 3946 O O . SER B 1 257 ? -8.289 1.051 25 1 97.75 257 SER B O 1
ATOM 3948 N N . ILE B 1 258 ? -8.383 0.9 22.781 1 96.75 258 ILE B N 1
ATOM 3949 C CA . ILE B 1 258 ? -7.266 -0.037 22.719 1 96.75 258 ILE B CA 1
ATOM 3950 C C . ILE B 1 258 ? -5.996 0.64 23.25 1 96.75 258 ILE B C 1
ATOM 3952 O O . ILE B 1 258 ? -5.266 0.063 24.047 1 96.75 258 ILE B O 1
ATOM 3956 N N . ILE B 1 259 ? -5.719 1.834 22.812 1 94.94 259 ILE B N 1
ATOM 3957 C CA . ILE B 1 259 ? -4.527 2.572 23.203 1 94.94 259 ILE B CA 1
ATOM 3958 C C . ILE B 1 259 ? -4.559 2.836 24.719 1 94.94 259 ILE B C 1
ATOM 3960 O O . ILE B 1 259 ? -3.555 2.66 25.406 1 94.94 259 ILE B O 1
ATOM 3964 N N . GLU B 1 260 ? -5.711 3.262 25.156 1 94.12 260 GLU B N 1
ATOM 3965 C CA . GLU B 1 260 ? -5.875 3.562 26.578 1 94.12 260 GLU B CA 1
ATOM 3966 C C . GLU B 1 260 ? -5.652 2.32 27.438 1 94.12 260 GLU B C 1
ATOM 3968 O O . GLU B 1 260 ? -5.27 2.426 28.609 1 94.12 260 GLU B O 1
ATOM 3973 N N . GLY B 1 261 ? -5.914 1.212 26.891 1 93.06 261 GLY B N 1
ATOM 3974 C CA . GLY B 1 261 ? -5.742 -0.038 27.609 1 93.06 261 GLY B CA 1
ATOM 3975 C C . GLY B 1 261 ? -4.293 -0.485 27.688 1 93.06 261 GLY B C 1
ATOM 3976 O O . GLY B 1 261 ? -3.961 -1.405 28.438 1 93.06 261 GLY B O 1
ATOM 3977 N N . LEU B 1 262 ? -3.518 0.137 26.875 1 89.94 262 LEU B N 1
ATOM 3978 C CA . LEU B 1 262 ? -2.098 -0.195 26.875 1 89.94 262 LEU B CA 1
ATOM 3979 C C . LEU B 1 262 ? -1.325 0.714 27.812 1 89.94 262 LEU B C 1
ATOM 3981 O O . LEU B 1 262 ? -1.721 1.859 28.047 1 89.94 262 LEU B O 1
ATOM 3985 N N . ASP B 1 263 ? -0.365 0.155 28.516 1 76.62 263 ASP B N 1
ATOM 3986 C CA . ASP B 1 263 ? 0.468 0.984 29.375 1 76.62 263 ASP B CA 1
ATOM 3987 C C . ASP B 1 263 ? 1.185 2.068 28.578 1 76.62 263 ASP B C 1
ATOM 3989 O O . ASP B 1 263 ? 1.691 1.807 27.484 1 76.62 263 ASP B O 1
ATOM 3993 N N . HIS B 1 264 ? 0.93 3.219 28.969 1 68.75 264 HIS B N 1
ATOM 3994 C CA . HIS B 1 264 ? 1.538 4.34 28.266 1 68.75 264 HIS B CA 1
ATOM 3995 C C . HIS B 1 264 ? 3.061 4.238 28.281 1 68.75 264 HIS B C 1
ATOM 3997 O O . HIS B 1 264 ? 3.654 3.908 29.297 1 68.75 264 HIS B O 1
ATOM 4003 N N . PRO B 1 265 ? 3.557 4.324 27 1 61.56 265 PRO B N 1
ATOM 4004 C CA . PRO B 1 265 ? 5.02 4.379 27.062 1 61.56 265 PRO B CA 1
ATOM 4005 C C . PRO B 1 265 ? 5.531 5.516 27.938 1 61.56 265 PRO B C 1
ATOM 4007 O O . PRO B 1 265 ? 4.867 6.547 28.078 1 61.56 265 PRO B O 1
ATOM 4010 N N . THR B 1 266 ? 6.234 5.227 28.984 1 51.22 266 THR B N 1
ATOM 4011 C CA . THR B 1 266 ? 6.785 6.203 29.906 1 51.22 266 THR B CA 1
ATOM 4012 C C . THR B 1 266 ? 7.234 7.461 29.172 1 51.22 266 THR B C 1
ATOM 4014 O O . THR B 1 266 ? 7.23 8.555 29.75 1 51.22 266 THR B O 1
ATOM 4017 N N . THR B 1 267 ? 7.719 7.277 27.875 1 50.41 267 THR B N 1
ATOM 4018 C CA . THR B 1 267 ? 8.367 8.406 27.219 1 50.41 267 THR B CA 1
ATOM 4019 C C . THR B 1 267 ? 7.355 9.203 26.391 1 50.41 267 THR B C 1
ATOM 4021 O O . THR B 1 267 ? 7.73 9.906 25.453 1 50.41 267 THR B O 1
ATOM 4024 N N . PHE B 1 268 ? 6.121 8.992 26.484 1 50.16 268 PHE B N 1
ATOM 4025 C CA . PHE B 1 268 ? 5.281 10 25.844 1 50.16 268 PHE B CA 1
ATOM 4026 C C . PHE B 1 268 ? 5.66 11.398 26.312 1 50.16 268 PHE B C 1
ATOM 4028 O O . PHE B 1 268 ? 5.336 11.789 27.438 1 50.16 268 PHE B O 1
ATOM 4035 N N . ARG B 1 269 ? 6.969 11.727 26.172 1 40.5 269 ARG B N 1
ATOM 4036 C CA . ARG B 1 269 ? 7.297 13.047 26.703 1 40.5 269 ARG B CA 1
ATOM 4037 C C . ARG B 1 269 ? 6.301 14.094 26.203 1 40.5 269 ARG B C 1
ATOM 4039 O O . ARG B 1 269 ? 6.07 14.219 25 1 40.5 269 ARG B O 1
ATOM 4046 N N . ARG B 1 270 ? 5.359 14.523 27.047 1 36.38 270 ARG B N 1
ATOM 4047 C CA . ARG B 1 270 ? 4.582 15.758 27 1 36.38 270 ARG B CA 1
ATOM 4048 C C . ARG B 1 270 ? 5.469 16.938 26.609 1 36.38 270 ARG B C 1
ATOM 4050 O O . ARG B 1 270 ? 6.648 16.984 26.969 1 36.38 270 ARG B O 1
#

Radius of gyration: 22.92 Å; Cα contacts (8 Å, |Δi|>4): 1274; chains: 2; bounding box: 52×75×60 Å

Sequence (540 aa):
MEALEPRAMLAIAEAALDEVEGLFAEHVGSEPVITKARGDFATEADLAIETKLRQILTMYSGLPVYGEEFGGKVPEQHTAWVIDPIDGTTNYAAGFPLCAMLLTLMRQGEPIVGITSMPLLRRRVTAAKGSGTYVNGHRVSMNAESGRPVSIAFGSVIARSDGTFPRDWRQLLLSKVGERYPTIRITGSVGVDLGSTAMGAFGGTVTFSPHVWDNAAGVLQIAEAGGIVTDLQGKPWRHDSLGVLAGTEDVHASLLSIIEGLDHPTTFRRMEALEPRAMLAIAEAALDEVEGLFAEHVGSEPVITKARGDFATEADLAIETKLRQILTMYSGLPVYGEEFGGKVPEQHTAWVIDPIDGTTNYAAGFPLCAMLLTLMRQGEPIVGITSMPLLRRRVTAAKGSGTYVNGHRVSMNAESGRPVSIAFGSVIARSDGTFPRDWRQLLLSKVGERYPTIRITGSVGVDLGSTAMGAFGGTVTFSPHVWDNAAGVLQIAEAGGIVTDLQGKPWRHDSLGVLAGTEDVHASLLSIIEGLDHPTTFRR

Foldseek 3Di:
DPPPDQVVLQVLLVVLCVVLLCLLVCLFPPDVPVDDDLVVSLVVSQVVSVVSSQVSSCVPVVAHEAEPPPGDDQQQAAWYKYWRRWFLSVCRSNNNQLIWIWIFIDHNFATQWIWTGRSSVPWIWIDGHPPAIDIVRHGAAADPPPPDQAEEEEEDLDDDPVQLQDSVNSVQLVVLLCVVRVHYDYRSGLSSRLRCQLRHVHQWYWYFDQALRRPRRSQRSNVRRPKDKPALQRHRDGRRGGIMTMGHPVSSVVSSVSSVPDPRRPPNPD/DPPPDQVVLQVLLVVLCVVLLCLLVCLFPPDVPVDDDLVVSLVVSQVVSVVSSQVSSCVPVVAHEAEPPPGDDQQQAAWYKYWRRWFLSVCRSNNNQLIWIWIFIDHNFATQWIWTGRSSVPWIWIDGHPPAIDIVRHGAAADPPPPDQAEEEEEDLDDDPVQQCDSVNSVQLVVLLCVVRVHYDYRSGLSSRLRCQLRNVHQWYWYFDQALRRHRRSQRSNVRRPKDKPALQRHRDGRRGGIMTMGHPVSSVVSSVSSVPDDHRPPPPD

Nearest PDB structures (foldseek):
  8wip-assembly1_B  TM=8.803E-01  e=1.929E-21  Pseudomonas aeruginosa PAO1
  2ddk-assembly1_A  TM=8.333E-01  e=4.632E-18  Homo sapiens
  2czi-assembly1_A-2  TM=8.062E-01  e=3.871E-18  Homo sapiens
  2ddk-assembly1_B  TM=7.852E-01  e=2.792E-17  Homo sapiens
  2fvz-assembly2_C  TM=8.191E-01  e=2.885E-16  Homo sapiens

Solvent-accessible surface area (backbone atoms only — not comparable to full-atom values): 26967 Å² total; per-residue (Å²): 130,82,79,84,51,39,64,63,52,43,53,52,50,52,54,44,48,63,73,40,46,63,60,56,58,62,59,42,39,46,66,87,54,87,70,72,67,48,72,53,50,49,51,50,46,34,53,53,43,42,53,52,42,47,54,47,48,32,71,76,68,70,39,54,60,22,30,76,88,81,36,68,65,78,38,53,82,37,62,24,35,30,30,20,54,55,33,17,51,69,31,32,51,36,46,35,62,52,30,25,32,29,39,23,36,25,45,61,22,35,56,34,23,16,29,37,38,20,73,63,56,72,41,37,38,36,22,25,68,94,68,33,16,24,47,74,82,39,79,40,46,46,65,83,79,52,84,55,88,53,26,33,28,41,45,74,62,50,42,56,87,83,38,52,52,38,38,69,56,44,49,50,47,51,52,56,49,37,71,77,35,49,44,55,29,20,72,63,15,61,40,53,40,33,38,39,24,20,58,34,40,22,41,20,37,40,40,71,58,62,46,45,43,51,43,41,21,26,50,40,21,21,41,43,10,65,26,43,61,17,15,72,82,68,43,80,61,45,53,82,32,57,22,37,30,28,13,33,66,67,47,28,53,51,53,49,52,54,51,69,70,40,81,69,57,86,44,54,73,124,130,82,79,84,51,39,65,61,51,41,53,53,51,52,54,44,49,63,74,39,47,62,60,57,57,63,61,42,40,46,65,87,53,85,73,70,66,49,72,55,50,50,50,50,44,33,53,54,43,44,54,52,43,48,53,47,48,31,70,76,68,70,40,54,59,23,31,74,87,82,36,69,66,79,40,54,83,36,62,23,36,30,29,20,55,55,34,16,52,69,30,33,50,34,47,34,61,50,30,21,31,30,40,23,35,26,45,62,22,34,56,34,22,16,29,35,38,20,74,64,55,72,42,36,38,36,22,27,69,92,69,33,16,25,47,74,84,40,78,40,47,46,66,84,78,52,84,56,88,53,27,33,28,40,45,73,61,50,42,51,86,84,41,50,57,34,39,70,55,43,50,50,49,50,52,56,50,36,72,78,34,50,43,56,29,20,71,62,15,61,38,52,41,33,38,37,24,21,59,35,40,22,42,20,36,40,40,72,57,62,48,45,44,51,42,41,21,26,50,40,21,21,43,43,10,65,27,43,60,17,16,71,82,70,43,81,61,45,52,81,34,56,22,37,31,27,14,33,66,67,48,30,53,50,52,49,51,54,53,69,71,40,81,70,58,87,45,62,73,124

InterPro domains:
  IPR000760 Inositol monophosphatase-like [PF00459] (17-257)
  IPR000760 Inositol monophosphatase-like [PR00377] (40-60)
  IPR000760 Inositol monophosphatase-like [PR00377] (81-97)
  IPR000760 Inositol monophosphatase-like [PR00377] (130-153)
  IPR000760 Inositol monophosphatase-like [PR00377] (179-200)
  IPR000760 Inositol monophosphatase-like [PR00377] (210-234)

pLDDT: mean 88.16, std 15.92, range [29.78, 98.94]